Protein AF-0000000077814563 (afdb_homodimer)

Secondary structure (DSSP, 8-state):
-------B--------SS---EEEEE-SEEEE-TT--EEEEEEEE-TT--TTT-EEEEEEE-TTS--EEEEEEETTEEEEPTT--TTTEEEEEETTTTEEEEEE-S--GGG-EEEEEEETTTTEE---EEEEE--------EEEEEEEEEETTTEEEEEEEEEEESSSB-EEEEEETT-PBPTT-EEEEEE--SSS-S-EEEEEEEEEETT---EEEEEEE-SSTTSS----EEEE--S--------------/-------B--------SS---EEEEE-SEEEE-TT--EEEEEEEE-TT--TTT-EEEEEEE-TTS--EEEEEEETTEEEEPTT--TTTEEEEEETTTTEEEEEE-S--GGG-EEEEEEETTTTEE---EEEEE--------EEEEEEEEEETTTEEEEEEEEEEESSSB-EEEEEETT-PBPTT-EEEEEE--SSS-S-EEEEEEEEEETT---EEEEEEE-SSTTSS----EEEE--S--------------

Organism: NCBI:txid2587831

Foldseek 3Di:
DQDPQDADPQPDPPDDPDQDKAWAKPDQEDEEAAQAKDKIKIAIGTPPDDLQAWKKWKWWDDPPDDIDTQWIDGNFDIDGDPPHDCVAWDWGADRVRNMIMIMGGRDDQVRFTWMWMATPVVTDIHRIYGYHHDPPPQDDWDKDKDDWDDDPPQKIKTKIKIKRDPDNYKAKWKAKPVRDTDPPKDWFDWDDDPDSDNMIMTMIMDMDGLPDQIWMWMFMRDNVPSDPPGPTDTDGSDPDPPPPPDPPPPDDD/DQDPQDADPQPDPPDDPDQDKAWAKPDQEDEEAAQAKDKIKIAIGTPPDDLQAWKKWKWWDDPPDDIDTAWIDGNFDIDGDPPHDCVAWDWDADRVRNMIMIMGGRDDQVRFTWMWMATPVVTDIHRIYGYHHDPPPQDDWDKDKDDWDDDPPQKIKTKIKIKRDPDNYKAKWKAKPVRDTDPPKDWFDWDDDPDSDNMIMTMIMDMDGLPDQIWMWMFMRDNVPSDPPGPTDTDGSDPPPPPPPPPPPPDDD

Sequence (506 aa):
VYTPSHTIISPFFFLDGYTQITLIQTPLSVTRAVTKTARMGCIISGEGFNFNSAYIHWYRQSPGEAPKRILYIGSGSVSMDEGFNSKKFTASNDVSAFTANLRVDQLTLEDAATYYCATWDTTYFGSGTKLVVSKAKLDSSKVRILPPFTEKDGKVTHVCLIEDFYPNVIKVTWDDDKKNVEKNAVLGEIWPPDDNRQSYSMSSWLTVDKNSNKNYRCSYQHEKDTGSNERKCWLRSSTSVNQRNSTEVNGALVYTPSHTIISPFFFLDGYTQITLIQTPLSVTRAVTKTARMGCIISGEGFNFNSAYIHWYRQSPGEAPKRILYIGSGSVSMDEGFNSKKFTASNDVSAFTANLRVDQLTLEDAATYYCATWDTTYFGSGTKLVVSKAKLDSSKVRILPPFTEKDGKVTHVCLIEDFYPNVIKVTWDDDKKNVEKNAVLGEIWPPDDNRQSYSMSSWLTVDKNSNKNYRCSYQHEKDTGSNERKCWLRSSTSVNQRNSTEVNGAL

InterPro domains:
  IPR003597 Immunoglobulin C1-set [PF07654] (143-224)
  IPR003597 Immunoglobulin C1-set [SM00407] (155-228)
  IPR003599 Immunoglobulin domain subtype [SM00409] (27-134)
  IPR007110 Immunoglobulin-like domain [PS50835] (4-134)
  IPR007110 Immunoglobulin-like domain [PS50835] (156-222)
  IPR013106 Immunoglobulin V-set domain [PF07686] (25-133)
  IPR013106 Immunoglobulin V-set domain [SM00406] (37-119)
  IPR013783 Immunoglobulin-like fold [G3DSA:2.60.40.10] (21-138)
  IPR013783 Immunoglobulin-like fold [G3DSA:2.60.40.10] (139-250)
  IPR036179 Immunoglobulin-like domain superfamily [SSF48726] (24-146)
  IPR036179 Immunoglobulin-like domain superfamily [SSF48726] (151-224)
  IPR051117 T cell receptor gamma variable/constant region [PTHR19256] (12-231)

Nearest PDB structures (foldseek):
  1nak-assembly2_I  TM=7.765E-01  e=5.382E-16  Mus musculus
  7eyc-assembly1_H  TM=8.058E-01  e=1.757E-15  Mus musculus
  9gwz-assembly1_HHH  TM=7.650E-01  e=5.382E-16  Homo sapiens
  9e6k-assembly1_H  TM=5.228E-01  e=2.402E-16  Homo sapiens
  1xgq-assembly1_B  TM=5.367E-01  e=4.341E-16  Mus musculus

pLDDT: mean 76.21, std 21.56, range [20.44, 98.62]

Solvent-accessible surface area (backbone atoms only — not comparable to full-atom values): 28319 Å² total; per-residue (Å²): 135,84,74,79,71,50,43,45,74,70,70,78,74,79,73,64,87,67,66,58,72,43,42,49,36,39,48,61,32,47,78,35,36,70,58,34,69,48,73,37,36,32,37,53,47,40,66,90,64,53,73,68,73,39,52,41,32,36,28,42,30,38,89,92,47,68,71,39,64,42,33,38,36,38,74,89,42,76,48,73,30,89,95,50,53,70,86,38,44,46,73,49,74,39,73,93,71,35,27,41,35,42,35,41,39,60,31,45,73,84,62,38,26,36,36,29,44,30,36,73,89,79,50,41,65,31,65,31,26,37,35,42,55,37,77,70,75,59,64,66,66,44,72,43,72,46,76,64,44,74,45,96,81,54,32,29,31,40,34,42,35,38,33,44,26,39,67,44,45,61,45,77,48,40,24,36,78,83,63,46,72,50,83,65,49,46,78,51,46,51,34,67,50,95,54,98,52,84,29,24,29,36,34,32,37,39,64,42,57,49,83,43,87,56,38,34,28,43,32,45,48,38,48,86,41,67,54,88,54,50,55,69,43,76,43,65,53,66,86,77,74,82,74,78,81,72,78,78,74,81,72,84,130,134,85,73,79,71,47,44,46,74,68,70,78,75,78,73,62,87,67,68,57,74,42,42,49,36,40,48,61,32,47,78,37,37,70,59,35,70,48,73,39,37,31,38,52,47,40,64,90,65,54,75,69,74,38,52,41,32,36,29,42,30,37,89,93,47,67,71,38,64,42,34,36,37,38,74,90,42,76,47,73,31,89,95,51,56,70,86,38,43,45,75,49,75,38,73,92,70,34,27,42,36,42,36,41,39,59,32,44,73,84,63,38,26,36,35,30,43,31,35,72,88,81,51,41,65,30,64,31,26,38,35,42,56,37,76,71,75,61,63,68,65,44,73,43,74,47,77,64,45,73,45,95,80,54,30,29,32,41,34,41,34,38,31,43,26,42,69,45,45,62,45,78,48,40,24,38,79,84,64,44,71,52,84,65,48,46,77,51,47,54,35,69,52,94,55,96,52,84,29,25,29,35,34,32,37,38,62,42,56,50,83,43,89,54,36,32,28,44,31,46,48,39,48,84,42,66,54,87,54,50,55,70,42,75,42,64,52,65,86,78,75,82,72,76,81,72,81,77,78,84,71,84,128

Structure (mmCIF, N/CA/C/O backbone):
data_AF-0000000077814563-model_v1
#
loop_
_entity.id
_entity.type
_entity.pdbx_description
1 polymer 'Ig-like domain-containing protein'
#
loop_
_atom_site.group_PDB
_atom_site.id
_atom_site.type_symbol
_atom_site.label_atom_id
_atom_site.label_alt_id
_atom_site.label_comp_id
_atom_site.label_asym_id
_atom_site.label_entity_id
_atom_site.label_seq_id
_atom_site.pdbx_PDB_ins_code
_atom_site.Cartn_x
_atom_site.Cartn_y
_atom_site.Cartn_z
_atom_site.occupancy
_atom_site.B_iso_or_equiv
_atom_site.auth_seq_id
_atom_site.auth_comp_id
_atom_site.auth_asym_id
_atom_site.auth_atom_id
_atom_site.pdbx_PDB_model_num
ATOM 1 N N . VAL A 1 1 ? -5.66 -2.691 25.859 1 21.38 1 VAL A N 1
ATOM 2 C CA . VAL A 1 1 ? -6.254 -1.896 24.797 1 21.38 1 VAL A CA 1
ATOM 3 C C . VAL A 1 1 ? -5.363 -1.945 23.547 1 21.38 1 VAL A C 1
ATOM 5 O O . VAL A 1 1 ? -4.242 -1.427 23.562 1 21.38 1 VAL A O 1
ATOM 8 N N . TYR A 1 2 ? -5.359 -3.09 22.828 1 28.05 2 TYR A N 1
ATOM 9 C CA . TYR A 1 2 ? -4.547 -3.465 21.672 1 28.05 2 TYR A CA 1
ATOM 10 C C . TYR A 1 2 ? -4.84 -2.562 20.484 1 28.05 2 TYR A C 1
ATOM 12 O O . TYR A 1 2 ? -5.965 -2.543 19.969 1 28.05 2 TYR A O 1
ATOM 20 N N . THR A 1 3 ? -4.148 -1.416 20.406 1 32.59 3 THR A N 1
ATOM 21 C CA . THR A 1 3 ? -4.387 -0.505 19.297 1 32.59 3 THR A CA 1
ATOM 22 C C . THR A 1 3 ? -3.826 -1.079 17.984 1 32.59 3 THR A C 1
ATOM 24 O O . THR A 1 3 ? -2.627 -1.338 17.891 1 32.59 3 THR A O 1
ATOM 27 N N . PRO A 1 4 ? -4.648 -1.694 17.266 1 36 4 PRO A N 1
ATOM 28 C CA . PRO A 1 4 ? -4.184 -2.271 15.992 1 36 4 PRO A CA 1
ATOM 29 C C . PRO A 1 4 ? -3.592 -1.229 15.055 1 36 4 PRO A C 1
ATOM 31 O O . PRO A 1 4 ? -4.172 -0.155 14.867 1 36 4 PRO A O 1
ATOM 34 N N . SER A 1 5 ? -2.273 -1.257 14.969 1 38.62 5 SER A N 1
ATOM 35 C CA . SER A 1 5 ? -1.551 -0.325 14.109 1 38.62 5 SER A CA 1
ATOM 36 C C . SER A 1 5 ? -1.817 -0.614 12.633 1 38.62 5 SER A C 1
ATOM 38 O O . SER A 1 5 ? -1.731 -1.763 12.195 1 38.62 5 SER A O 1
ATOM 40 N N . HIS A 1 6 ? -2.527 0.189 11.969 1 40.56 6 HIS A N 1
ATOM 41 C CA . HIS A 1 6 ? -2.93 0.206 10.57 1 40.56 6 HIS A CA 1
ATOM 42 C C . HIS A 1 6 ? -1.759 0.57 9.664 1 40.56 6 HIS A C 1
ATOM 44 O O . HIS A 1 6 ? -0.979 1.471 9.984 1 40.56 6 HIS A O 1
ATOM 50 N N . THR A 1 7 ? -1.277 -0.316 8.844 1 43.38 7 THR A N 1
ATOM 51 C CA . THR A 1 7 ? -0.133 -0.132 7.953 1 43.38 7 THR A CA 1
ATOM 52 C C . THR A 1 7 ? -0.497 0.774 6.781 1 43.38 7 THR A C 1
ATOM 54 O O . THR A 1 7 ? -1.533 0.583 6.141 1 43.38 7 THR A O 1
ATOM 57 N N . ILE A 1 8 ? 0.132 1.938 6.68 1 41.06 8 ILE A N 1
ATOM 58 C CA . ILE A 1 8 ? -0.005 2.77 5.492 1 41.06 8 ILE A CA 1
ATOM 59 C C . ILE A 1 8 ? 1.085 2.412 4.484 1 41.06 8 ILE A C 1
ATOM 61 O O . ILE A 1 8 ? 2.275 2.445 4.809 1 41.06 8 ILE A O 1
ATOM 65 N N . ILE A 1 9 ? 0.854 1.614 3.537 1 37.75 9 ILE A N 1
ATOM 66 C CA . ILE A 1 9 ? 1.84 1.547 2.465 1 37.75 9 ILE A CA 1
ATOM 67 C C . ILE A 1 9 ? 1.638 2.717 1.504 1 37.75 9 ILE A C 1
ATOM 69 O O . ILE A 1 9 ? 0.569 2.857 0.905 1 37.75 9 ILE A O 1
ATOM 73 N N . SER A 1 10 ? 2.363 3.76 1.601 1 38.03 10 SER A N 1
ATOM 74 C CA . SER A 1 10 ? 2.281 4.887 0.679 1 38.03 10 SER A CA 1
ATOM 75 C C . SER A 1 10 ? 2.729 4.488 -0.723 1 38.03 10 SER A C 1
ATOM 77 O O . SER A 1 10 ? 3.844 3.996 -0.908 1 38.03 10 SER A O 1
ATOM 79 N N . PRO A 1 11 ? 1.84 4.422 -1.632 1 38 11 PRO A N 1
ATOM 80 C CA . PRO A 1 11 ? 2.357 4.191 -2.982 1 38 11 PRO A CA 1
ATOM 81 C C . PRO A 1 11 ? 3.291 5.305 -3.453 1 38 11 PRO A C 1
ATOM 83 O O . PRO A 1 11 ? 2.938 6.484 -3.375 1 38 11 PRO A O 1
ATOM 86 N N . PHE A 1 12 ? 4.559 5.016 -3.559 1 36.78 12 PHE A N 1
ATOM 87 C CA . PHE A 1 12 ? 5.461 5.965 -4.207 1 36.78 12 PHE A CA 1
ATOM 88 C C . PHE A 1 12 ? 5.133 6.098 -5.688 1 36.78 12 PHE A C 1
ATOM 90 O O . PHE A 1 12 ? 5.199 5.121 -6.434 1 36.78 12 PHE A O 1
ATOM 97 N N . PHE A 1 13 ? 4.422 7.117 -5.98 1 35.5 13 PHE A N 1
ATOM 98 C CA . PHE A 1 13 ? 4.207 7.469 -7.379 1 35.5 13 PHE A CA 1
ATOM 99 C C . PHE A 1 13 ? 5.52 7.863 -8.047 1 35.5 13 PHE A C 1
ATOM 101 O O . PHE A 1 13 ? 6.227 8.75 -7.562 1 35.5 13 PHE A O 1
ATOM 108 N N . PHE A 1 14 ? 6.121 6.914 -8.758 1 37.25 14 PHE A N 1
ATOM 109 C CA . PHE A 1 14 ? 7.156 7.367 -9.672 1 37.25 14 PHE A CA 1
ATOM 110 C C . PHE A 1 14 ? 6.605 8.406 -10.641 1 37.25 14 PHE A C 1
ATOM 112 O O . PHE A 1 14 ? 5.586 8.18 -11.297 1 37.25 14 PHE A O 1
ATOM 119 N N . LEU A 1 15 ? 7.004 9.648 -10.406 1 35.94 15 LEU A N 1
ATOM 120 C CA . LEU A 1 15 ? 6.719 10.82 -11.234 1 35.94 15 LEU A CA 1
ATOM 121 C C . LEU A 1 15 ? 7.227 10.617 -12.656 1 35.94 15 LEU A C 1
ATOM 123 O O . LEU A 1 15 ? 8.406 10.305 -12.859 1 35.94 15 LEU A O 1
ATOM 127 N N . ASP A 1 16 ? 6.547 10.305 -13.523 1 39.5 16 ASP A N 1
ATOM 128 C CA . ASP A 1 16 ? 6.945 10.617 -14.898 1 39.5 16 ASP A CA 1
ATOM 129 C C . ASP A 1 16 ? 7.57 12.008 -14.977 1 39.5 16 ASP A C 1
ATOM 131 O O . ASP A 1 16 ? 7.352 12.844 -14.102 1 39.5 16 ASP A O 1
ATOM 135 N N . GLY A 1 17 ? 8.562 12.227 -15.984 1 39.5 17 GLY A N 1
ATOM 136 C CA . GLY A 1 17 ? 9.273 13.414 -16.422 1 39.5 17 GLY A CA 1
ATOM 137 C C . GLY A 1 17 ? 8.43 14.68 -16.344 1 39.5 17 GLY A C 1
ATOM 138 O O . GLY A 1 17 ? 8.875 15.75 -16.75 1 39.5 17 GLY A O 1
ATOM 139 N N . TYR A 1 18 ? 7.168 14.672 -16.547 1 43.88 18 TYR A N 1
ATOM 140 C CA . TYR A 1 18 ? 6.652 16.031 -16.531 1 43.88 18 TYR A CA 1
ATOM 141 C C . TYR A 1 18 ? 6.762 16.641 -15.133 1 43.88 18 TYR A C 1
ATOM 143 O O . TYR A 1 18 ? 6.746 15.922 -14.133 1 43.88 18 TYR A O 1
ATOM 151 N N . THR A 1 19 ? 7.379 17.859 -14.906 1 55.72 19 THR A N 1
ATOM 152 C CA . THR A 1 19 ? 7.648 18.828 -13.859 1 55.72 19 THR A CA 1
ATOM 153 C C . THR A 1 19 ? 6.484 18.922 -12.875 1 55.72 19 THR A C 1
ATOM 155 O O . THR A 1 19 ? 5.711 19.875 -12.898 1 55.72 19 THR A O 1
ATOM 158 N N . GLN A 1 20 ? 5.859 17.812 -12.414 1 70.12 20 GLN A N 1
ATOM 159 C CA . GLN A 1 20 ? 4.691 17.844 -11.539 1 70.12 20 GLN A CA 1
ATOM 160 C C . GLN A 1 20 ? 5.086 18.172 -10.102 1 70.12 20 GLN A C 1
ATOM 162 O O . GLN A 1 20 ? 6.219 17.922 -9.688 1 70.12 20 GLN A O 1
ATOM 167 N N . ILE A 1 21 ? 4.426 19.078 -9.492 1 80.56 21 ILE A N 1
ATOM 168 C CA . ILE A 1 21 ? 4.59 19.484 -8.102 1 80.56 21 ILE A CA 1
ATOM 169 C C . ILE A 1 21 ? 4.504 18.266 -7.188 1 80.56 21 ILE A C 1
ATOM 171 O O . ILE A 1 21 ? 3.633 17.422 -7.367 1 80.56 21 ILE A O 1
ATOM 175 N N . THR A 1 22 ? 5.535 18.047 -6.445 1 86.56 22 THR A N 1
ATOM 176 C CA . THR A 1 22 ? 5.582 16.922 -5.52 1 86.56 22 THR A CA 1
ATOM 177 C C . THR A 1 22 ? 5.559 17.406 -4.074 1 86.56 22 THR A C 1
ATOM 179 O O . THR A 1 22 ? 6.199 18.406 -3.74 1 86.56 22 THR A O 1
ATOM 182 N N . LEU A 1 23 ? 4.746 16.828 -3.299 1 92.19 23 LEU A N 1
ATOM 183 C CA . LEU A 1 23 ? 4.676 17.078 -1.862 1 92.19 23 LEU A CA 1
ATOM 184 C C . LEU A 1 23 ? 5.121 15.844 -1.079 1 92.19 23 LEU A C 1
ATOM 186 O O . LEU A 1 23 ? 4.395 14.852 -1.007 1 92.19 23 LEU A O 1
ATOM 190 N N . ILE A 1 24 ? 6.312 15.938 -0.475 1 92.19 24 ILE A N 1
ATOM 191 C CA . ILE A 1 24 ? 6.875 14.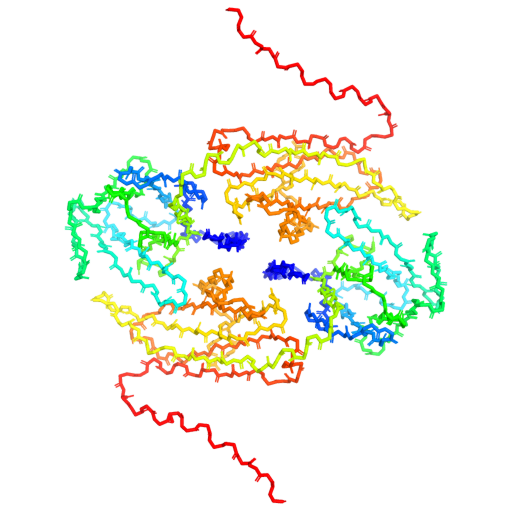812 0.263 1 92.19 24 ILE A CA 1
ATOM 192 C C . ILE A 1 24 ? 6.875 15.117 1.758 1 92.19 24 ILE A C 1
ATOM 194 O O . ILE A 1 24 ? 7.531 16.062 2.201 1 92.19 24 ILE A O 1
ATOM 198 N N . GLN A 1 25 ? 6.164 14.305 2.432 1 95.38 25 GLN A N 1
ATOM 199 C CA . GLN A 1 25 ? 6.09 14.547 3.869 1 95.38 25 GLN A CA 1
ATOM 200 C C . GLN A 1 25 ? 7.102 13.688 4.625 1 95.38 25 GLN A C 1
ATOM 202 O O . GLN A 1 25 ? 7.336 12.531 4.266 1 95.38 25 GLN A O 1
ATOM 207 N N . THR A 1 26 ? 7.66 14.289 5.613 1 93.12 26 THR A N 1
ATOM 208 C CA . THR A 1 26 ? 8.586 13.633 6.527 1 93.12 26 THR A CA 1
ATOM 209 C C . THR A 1 26 ? 8.25 13.984 7.977 1 93.12 26 THR A C 1
ATOM 211 O O . THR A 1 26 ? 7.852 15.109 8.266 1 93.12 26 THR A O 1
ATOM 214 N N . PRO A 1 27 ? 8.406 13.086 8.992 1 93.25 27 PRO A N 1
ATOM 215 C CA . PRO A 1 27 ? 8.68 11.664 8.773 1 93.25 27 PRO A CA 1
ATOM 216 C C . PRO A 1 27 ? 7.465 10.898 8.258 1 93.25 27 PRO A C 1
ATOM 218 O O . PRO A 1 27 ? 6.383 11.477 8.109 1 93.25 27 PRO A O 1
ATOM 221 N N . LEU A 1 28 ? 7.723 9.68 7.859 1 91.81 28 LEU A N 1
ATOM 222 C CA . LEU A 1 28 ? 6.602 8.844 7.438 1 91.81 28 LEU A CA 1
ATOM 223 C C . LEU A 1 28 ? 5.613 8.641 8.586 1 91.81 28 LEU A C 1
ATOM 225 O O . LEU A 1 28 ? 4.402 8.555 8.352 1 91.81 28 LEU A O 1
ATOM 229 N N . SER A 1 29 ? 6.156 8.555 9.719 1 92.38 29 SER A N 1
ATOM 230 C CA . SER A 1 29 ? 5.344 8.398 10.922 1 92.38 29 SER A CA 1
ATOM 231 C C . SER A 1 29 ? 6.039 9 12.141 1 92.38 29 SER A C 1
ATOM 233 O O . SER A 1 29 ? 7.262 9.18 12.141 1 92.38 29 SER A O 1
ATOM 235 N N . VAL A 1 30 ? 5.289 9.383 13.086 1 92.69 30 VAL A N 1
ATOM 236 C CA . VAL A 1 30 ? 5.773 9.906 14.359 1 92.69 30 VAL A CA 1
ATOM 237 C C . VAL A 1 30 ? 5.023 9.242 15.516 1 92.69 30 VAL A C 1
ATOM 239 O O . VAL A 1 30 ? 3.789 9.211 15.523 1 92.69 30 VAL A O 1
ATOM 242 N N . THR A 1 31 ? 5.762 8.641 16.438 1 91.5 31 THR A N 1
ATOM 243 C CA . THR A 1 31 ? 5.176 8.078 17.656 1 91.5 31 THR A CA 1
ATOM 244 C C . THR A 1 31 ? 5.578 8.891 18.875 1 91.5 31 THR A C 1
ATOM 246 O O . THR A 1 31 ? 6.766 9.055 19.156 1 91.5 31 THR A O 1
ATOM 249 N N . ARG A 1 32 ? 4.559 9.453 19.516 1 93.06 32 ARG A N 1
ATOM 250 C CA . ARG A 1 32 ? 4.785 10.25 20.719 1 93.06 32 ARG A CA 1
ATOM 251 C C . ARG A 1 32 ? 3.768 9.906 21.797 1 93.06 32 ARG A C 1
ATOM 253 O O . ARG A 1 32 ? 2.658 9.461 21.5 1 93.06 32 ARG A O 1
ATOM 260 N N . ALA A 1 33 ? 4.184 10.117 22.984 1 94.56 33 ALA A N 1
ATOM 261 C CA . ALA A 1 33 ? 3.277 9.898 24.109 1 94.56 33 ALA A CA 1
ATOM 262 C C . ALA A 1 33 ? 2.307 11.07 24.266 1 94.56 33 ALA A C 1
ATOM 264 O O . ALA A 1 33 ? 2.516 12.141 23.688 1 94.56 33 ALA A O 1
ATOM 265 N N . VAL A 1 34 ? 1.311 10.805 25.047 1 96.12 34 VAL A N 1
ATOM 266 C CA . VAL A 1 34 ? 0.341 11.844 25.375 1 96.12 34 VAL A CA 1
ATOM 267 C C . VAL A 1 34 ? 1.059 13.039 26 1 96.12 34 VAL A C 1
ATOM 269 O O . VAL A 1 34 ? 2.049 12.875 26.703 1 96.12 34 VAL A O 1
ATOM 272 N N . THR A 1 35 ? 0.554 14.203 25.766 1 96.5 35 THR A N 1
ATOM 273 C CA . THR A 1 35 ? 0.984 15.484 26.312 1 96.5 35 THR A CA 1
ATOM 274 C C . THR A 1 35 ? 2.26 15.961 25.625 1 96.5 35 THR A C 1
ATOM 276 O O . THR A 1 35 ? 2.664 17.109 25.781 1 96.5 35 THR A O 1
ATOM 279 N N . LYS A 1 36 ? 2.84 15.023 24.859 1 96.44 36 LYS A N 1
ATOM 280 C CA . LYS A 1 36 ? 4.047 15.43 24.156 1 96.44 36 LYS A CA 1
ATOM 281 C C . LYS A 1 36 ? 3.705 16.125 22.844 1 96.44 36 LYS A C 1
ATOM 283 O O . LYS A 1 36 ? 2.553 16.5 22.609 1 96.44 36 LYS A O 1
ATOM 288 N N . THR A 1 37 ? 4.797 16.453 22.109 1 97.56 37 THR A N 1
ATOM 289 C CA . THR A 1 37 ? 4.633 17.219 20.875 1 97.56 37 THR A CA 1
ATOM 290 C C . THR A 1 37 ? 5.09 16.406 19.672 1 97.56 37 THR A C 1
ATOM 292 O O . THR A 1 37 ? 6.102 15.703 19.734 1 97.56 37 THR A O 1
ATOM 295 N N . ALA A 1 38 ? 4.324 16.531 18.625 1 97.5 38 ALA A N 1
ATOM 296 C CA . ALA A 1 38 ? 4.719 15.93 17.359 1 97.5 38 ALA A CA 1
ATOM 297 C C . ALA A 1 38 ? 4.988 16.984 16.297 1 97.5 38 ALA A C 1
ATOM 299 O O . ALA A 1 38 ? 4.293 18 16.234 1 97.5 38 ALA A O 1
ATOM 300 N N . ARG A 1 39 ? 6.012 16.734 15.492 1 97.69 39 ARG A N 1
ATOM 301 C CA . ARG A 1 39 ? 6.375 17.625 14.398 1 97.69 39 ARG A CA 1
ATOM 302 C C . ARG A 1 39 ? 6.438 16.875 13.07 1 97.69 39 ARG A C 1
ATOM 304 O O . ARG A 1 39 ? 6.91 15.742 13.016 1 97.69 39 ARG A O 1
ATOM 311 N N . MET A 1 40 ? 6.012 17.531 12.039 1 97.56 40 MET A N 1
ATOM 312 C CA . MET A 1 40 ? 6.086 16.969 10.695 1 97.56 40 MET A CA 1
ATOM 313 C C . MET A 1 40 ? 6.27 18.062 9.648 1 97.56 40 MET A C 1
ATOM 315 O O . MET A 1 40 ? 5.895 19.219 9.883 1 97.56 40 MET A O 1
ATOM 319 N N . GLY A 1 41 ? 6.871 17.656 8.594 1 96.94 41 GLY A N 1
ATOM 320 C CA . GLY A 1 41 ? 7.16 18.594 7.52 1 96.94 41 GLY A CA 1
ATOM 321 C C . GLY A 1 41 ? 6.691 18.109 6.16 1 96.94 41 GLY A C 1
ATOM 322 O O . GLY A 1 41 ? 6.477 16.906 5.965 1 96.94 41 GLY A O 1
ATOM 323 N N . CYS A 1 42 ? 6.547 19 5.332 1 96.69 42 CYS A N 1
ATOM 324 C CA . CYS A 1 42 ? 6.152 18.766 3.947 1 96.69 42 CYS A CA 1
ATOM 325 C C . CYS A 1 42 ? 7.035 19.547 2.982 1 96.69 42 CYS A C 1
ATOM 327 O O . CYS A 1 42 ? 6.961 20.766 2.922 1 96.69 42 CYS A O 1
ATOM 329 N N . ILE A 1 43 ? 7.859 18.844 2.307 1 95 43 ILE A N 1
ATOM 330 C CA . ILE A 1 43 ? 8.711 19.453 1.294 1 95 43 ILE A CA 1
ATOM 331 C C . ILE A 1 43 ? 7.941 19.578 -0.022 1 95 43 ILE A C 1
ATOM 333 O O . ILE A 1 43 ? 7.426 18.578 -0.536 1 95 43 ILE A O 1
ATOM 337 N N . ILE A 1 44 ? 7.855 20.734 -0.469 1 91.44 44 ILE A N 1
ATOM 338 C CA . ILE A 1 44 ? 7.105 20.984 -1.696 1 91.44 44 ILE A CA 1
ATOM 339 C C . ILE A 1 44 ? 8.055 21.469 -2.795 1 91.44 44 ILE A C 1
ATOM 341 O O . ILE A 1 44 ? 8.781 22.438 -2.613 1 91.44 44 ILE A O 1
ATOM 345 N N . SER A 1 45 ? 8.008 20.703 -3.863 1 85.19 45 SER A N 1
ATOM 346 C CA . SER A 1 45 ? 8.891 21.047 -4.973 1 85.19 45 SER A CA 1
ATOM 347 C C . SER A 1 45 ? 8.188 20.859 -6.312 1 85.19 45 SER A C 1
ATOM 349 O O . SER A 1 45 ? 7.203 20.125 -6.41 1 85.19 45 SER A O 1
ATOM 351 N N . GLY A 1 46 ? 8.703 21.531 -7.293 1 82.12 46 GLY A N 1
ATOM 352 C CA . GLY A 1 46 ? 8.18 21.406 -8.648 1 82.12 46 GLY A CA 1
ATOM 353 C C . GLY A 1 46 ? 8.375 22.656 -9.484 1 82.12 46 GLY A C 1
ATOM 354 O O . GLY A 1 46 ? 8.531 23.75 -8.938 1 82.12 46 GLY A O 1
ATOM 355 N N . GLU A 1 47 ? 8.375 22.375 -10.711 1 79.06 47 GLU A N 1
ATOM 356 C CA . GLU A 1 47 ? 8.547 23.5 -11.617 1 79.06 47 GLU A CA 1
ATOM 357 C C . GLU A 1 47 ? 7.367 24.469 -11.547 1 79.06 47 GLU A C 1
ATOM 359 O O . GLU A 1 47 ? 6.211 24.031 -11.508 1 79.06 47 GLU A O 1
ATOM 364 N N . GLY A 1 48 ? 7.66 25.688 -11.438 1 76.38 48 GLY A N 1
ATOM 365 C CA . GLY A 1 48 ? 6.637 26.719 -11.508 1 76.38 48 GLY A CA 1
ATOM 366 C C . GLY A 1 48 ? 5.93 26.938 -10.188 1 76.38 48 GLY A C 1
ATOM 367 O O . GLY A 1 48 ? 5.133 27.875 -10.055 1 76.38 48 GLY A O 1
ATOM 368 N N . PHE A 1 49 ? 6.281 26.156 -9.211 1 83.12 49 PHE A N 1
ATOM 369 C CA . PHE A 1 49 ? 5.625 26.344 -7.926 1 83.12 49 PHE A CA 1
ATOM 370 C C . PHE A 1 49 ? 6.262 27.516 -7.168 1 83.12 49 PHE A C 1
ATOM 372 O O . PHE A 1 49 ? 7.484 27.578 -7.039 1 83.12 49 PHE A O 1
ATOM 379 N N . ASN A 1 50 ? 5.418 28.422 -6.75 1 86.25 50 ASN A N 1
ATOM 380 C CA . ASN A 1 50 ? 5.883 29.516 -5.918 1 86.25 50 ASN A CA 1
ATOM 381 C C . ASN A 1 50 ? 5.527 29.312 -4.449 1 86.25 50 ASN A C 1
ATOM 383 O O . ASN A 1 50 ? 4.426 29.656 -4.016 1 86.25 50 ASN A O 1
ATOM 387 N N . PHE A 1 51 ? 6.465 28.969 -3.686 1 87.94 51 PHE A N 1
ATOM 388 C CA . PHE A 1 51 ? 6.273 28.578 -2.289 1 87.94 51 PHE A CA 1
ATOM 389 C C . PHE A 1 51 ? 5.883 29.797 -1.451 1 87.94 51 PHE A C 1
ATOM 391 O O . PHE A 1 51 ? 5.117 29.672 -0.494 1 87.94 51 PHE A O 1
ATOM 398 N N . ASN A 1 52 ? 6.379 30.891 -1.889 1 85.19 52 ASN A N 1
ATOM 399 C CA . ASN A 1 52 ? 6.168 32.094 -1.098 1 85.19 52 ASN A CA 1
ATOM 400 C C . ASN A 1 52 ? 4.719 32.594 -1.177 1 85.19 52 ASN A C 1
ATOM 402 O O . ASN A 1 52 ? 4.188 33.125 -0.206 1 85.19 52 ASN A O 1
ATOM 406 N N . SER A 1 53 ? 4.133 32.312 -2.221 1 85.62 53 SER A N 1
ATOM 407 C CA . SER A 1 53 ? 2.785 32.844 -2.418 1 85.62 53 SER A CA 1
ATOM 408 C C . SER A 1 53 ? 1.743 31.734 -2.291 1 85.62 53 SER A C 1
ATOM 410 O O . SER A 1 53 ? 0.541 32 -2.285 1 85.62 53 SER A O 1
ATOM 412 N N . ALA A 1 54 ? 2.189 30.547 -2.137 1 86.44 54 ALA A N 1
ATOM 413 C CA . ALA A 1 54 ? 1.246 29.438 -2.145 1 86.44 54 ALA A CA 1
ATOM 414 C C . ALA A 1 54 ? 0.564 29.281 -0.788 1 86.44 54 ALA A C 1
ATOM 416 O O . ALA A 1 54 ? 1.148 29.609 0.247 1 86.44 54 ALA A O 1
ATOM 417 N N . TYR A 1 55 ? -0.653 28.891 -0.85 1 90 55 TYR A N 1
ATOM 418 C CA . TYR A 1 55 ? -1.353 28.469 0.36 1 90 55 TYR A CA 1
ATOM 419 C C . TYR A 1 55 ? -1.17 26.984 0.607 1 90 55 TYR A C 1
ATOM 421 O O . TYR A 1 55 ? -1.429 26.156 -0.279 1 90 55 TYR A O 1
ATOM 429 N N . ILE A 1 56 ? -0.646 26.703 1.794 1 92.94 56 ILE A N 1
ATOM 430 C CA . ILE A 1 56 ? -0.481 25.312 2.176 1 92.94 56 ILE A CA 1
ATOM 431 C C . ILE A 1 56 ? -1.526 24.938 3.223 1 92.94 56 ILE A C 1
ATOM 433 O O . ILE A 1 56 ? -1.717 25.656 4.207 1 92.94 56 ILE A O 1
ATOM 437 N N . HIS A 1 57 ? -2.143 23.812 3.004 1 93.25 57 HIS A N 1
ATOM 438 C CA . HIS A 1 57 ? -3.197 23.328 3.885 1 93.25 57 HIS A CA 1
ATOM 439 C C . HIS A 1 57 ? -2.758 22.078 4.629 1 93.25 57 HIS A C 1
ATOM 441 O O . HIS A 1 57 ? -2.041 21.234 4.074 1 93.25 57 HIS A O 1
ATOM 447 N N . TRP A 1 58 ? -3.182 22 5.855 1 95.88 58 TRP A N 1
ATOM 448 C CA . TRP A 1 58 ? -2.947 20.797 6.641 1 95.88 58 TRP A CA 1
ATOM 449 C C . TRP A 1 58 ? -4.266 20.125 7.031 1 95.88 58 TRP A C 1
ATOM 451 O O . TRP A 1 58 ? -5.184 20.797 7.516 1 95.88 58 TRP A O 1
ATOM 461 N N . TYR A 1 59 ? -4.266 18.812 6.777 1 94.19 59 TYR A N 1
ATOM 462 C CA . TYR A 1 59 ? -5.469 18.031 7.035 1 94.19 59 TYR A CA 1
ATOM 463 C C . TYR A 1 59 ? -5.18 16.906 8.016 1 94.19 59 TYR A C 1
ATOM 465 O O . TYR A 1 59 ? -4.066 16.375 8.055 1 94.19 59 TYR A O 1
ATOM 473 N N . ARG A 1 60 ? -6.207 16.578 8.766 1 95.88 60 ARG A N 1
ATOM 474 C CA . ARG A 1 60 ? -6.195 15.383 9.602 1 95.88 60 ARG A CA 1
ATOM 475 C C . ARG A 1 60 ? -7.207 14.352 9.109 1 95.88 60 ARG A C 1
ATOM 477 O O . ARG A 1 60 ? -8.359 14.688 8.844 1 95.88 60 ARG A O 1
ATOM 484 N N . GLN A 1 61 ? -6.727 13.172 8.953 1 92.25 61 GLN A N 1
ATOM 485 C CA . GLN A 1 61 ? -7.613 12.086 8.547 1 92.25 61 GLN A CA 1
ATOM 486 C C . GLN A 1 61 ? -7.621 10.969 9.586 1 92.25 61 GLN A C 1
ATOM 488 O O . GLN A 1 61 ? -6.68 10.172 9.656 1 92.25 61 GLN A O 1
ATOM 493 N N . SER A 1 62 ? -8.695 10.914 10.297 1 90.38 62 SER A N 1
ATOM 494 C CA . SER A 1 62 ? -8.883 9.844 11.266 1 90.38 62 SER A CA 1
ATOM 495 C C . SER A 1 62 ? -9.484 8.602 10.617 1 90.38 62 SER A C 1
ATOM 497 O O . SER A 1 62 ? -10.227 8.711 9.633 1 90.38 62 SER A O 1
ATOM 499 N N . PRO A 1 63 ? -9.148 7.512 11.211 1 82.12 63 PRO A N 1
ATOM 500 C CA . PRO A 1 63 ? -9.695 6.285 10.633 1 82.12 63 PRO A CA 1
ATOM 501 C C . PRO A 1 63 ? -11.219 6.328 10.5 1 82.12 63 PRO A C 1
ATOM 503 O O . PRO A 1 63 ? -11.914 6.676 11.453 1 82.12 63 PRO A O 1
ATOM 506 N N . GLY A 1 64 ? -11.633 6.027 9.25 1 73 64 GLY A N 1
ATOM 507 C CA . GLY A 1 64 ? -13.062 5.918 9.023 1 73 64 GLY A CA 1
ATOM 508 C C . GLY A 1 64 ? -13.734 7.254 8.773 1 73 64 GLY A C 1
ATOM 509 O O . GLY A 1 64 ? -14.961 7.332 8.68 1 73 64 GLY A O 1
ATOM 510 N N . GLU A 1 65 ? -12.93 8.297 8.734 1 79.12 65 GLU A N 1
ATOM 511 C CA . GLU A 1 65 ? -13.484 9.633 8.555 1 79.12 65 GLU A CA 1
ATOM 512 C C . GLU A 1 65 ? -12.898 10.32 7.324 1 79.12 65 GLU A C 1
ATOM 514 O O . GLU A 1 65 ? -11.859 9.898 6.812 1 79.12 65 GLU A O 1
ATOM 519 N N . ALA A 1 66 ? -13.609 11.305 6.883 1 79.94 66 ALA A N 1
ATOM 520 C CA . ALA A 1 66 ? -13.07 12.172 5.84 1 79.94 66 ALA A CA 1
ATOM 521 C C . ALA A 1 66 ? -11.961 13.07 6.391 1 79.94 66 ALA A C 1
ATOM 523 O O . ALA A 1 66 ? -11.945 13.383 7.582 1 79.94 66 ALA A O 1
ATOM 524 N N . PRO A 1 67 ? -11.078 13.398 5.465 1 89.38 67 PRO A N 1
ATOM 525 C CA . PRO A 1 67 ? -10.086 14.359 5.941 1 89.38 67 PRO A CA 1
ATOM 526 C C . PRO A 1 67 ? -10.703 15.695 6.355 1 89.38 67 PRO A C 1
ATOM 528 O O . PRO A 1 67 ? -11.641 16.172 5.711 1 89.38 67 PRO A O 1
ATOM 531 N N . LYS A 1 68 ? -10.234 16.203 7.438 1 90.5 68 LYS A N 1
ATOM 532 C CA . LYS A 1 68 ? -10.664 17.5 7.938 1 90.5 68 LYS A CA 1
ATOM 533 C C . LYS A 1 68 ? -9.508 18.5 7.934 1 90.5 68 LYS A C 1
ATOM 535 O O . LYS A 1 68 ? -8.414 18.188 8.422 1 90.5 68 LYS A O 1
ATOM 540 N N . ARG A 1 69 ? -9.773 19.641 7.391 1 92.94 69 ARG A N 1
ATOM 541 C CA . ARG A 1 69 ? -8.719 20.641 7.391 1 92.94 69 ARG A CA 1
ATOM 542 C C . ARG A 1 69 ? -8.516 21.234 8.789 1 92.94 69 ARG A C 1
ATOM 544 O O . ARG A 1 69 ? -9.484 21.562 9.477 1 92.94 69 ARG A O 1
ATOM 551 N N . ILE A 1 70 ? -7.34 21.281 9.094 1 96.25 70 ILE A N 1
ATOM 552 C CA . ILE A 1 70 ? -6.965 21.875 10.375 1 96.25 70 ILE A CA 1
ATOM 553 C C . ILE A 1 70 ? -6.75 23.375 10.219 1 96.25 70 ILE A C 1
ATOM 555 O O . ILE A 1 70 ? -7.336 24.172 10.953 1 96.25 70 ILE A O 1
ATOM 559 N N . LEU A 1 71 ? -5.973 23.656 9.32 1 95.56 71 LEU A N 1
ATOM 560 C CA . LEU A 1 71 ? -5.551 25.047 9.102 1 95.56 71 LEU A CA 1
ATOM 561 C C . LEU A 1 71 ? -4.98 25.219 7.699 1 95.56 71 LEU A C 1
ATOM 563 O O . LEU A 1 71 ? -4.766 24.234 6.984 1 95.56 71 LEU A O 1
ATOM 567 N N . TYR A 1 72 ? -4.809 26.406 7.289 1 93.75 72 TYR A N 1
ATOM 568 C CA . TYR A 1 72 ? -3.998 26.734 6.121 1 93.75 72 TYR A CA 1
ATOM 569 C C . TYR A 1 72 ? -3.092 27.938 6.406 1 93.75 72 TYR A C 1
ATOM 571 O O . TYR A 1 72 ? -3.396 28.766 7.266 1 93.75 72 TYR A O 1
ATOM 579 N N . ILE A 1 73 ? -1.986 27.875 5.75 1 93.88 73 ILE A N 1
ATOM 580 C CA . ILE A 1 73 ? -0.983 28.922 5.93 1 93.88 73 ILE A CA 1
ATOM 581 C C . ILE A 1 73 ? -0.613 29.516 4.574 1 93.88 73 ILE A C 1
ATOM 583 O O . ILE A 1 73 ? -0.367 28.797 3.611 1 93.88 73 ILE A O 1
ATOM 587 N N . GLY A 1 74 ? -0.726 30.781 4.484 1 88.06 74 GLY A N 1
ATOM 588 C CA . GLY A 1 74 ? -0.329 31.547 3.318 1 88.06 74 GLY A CA 1
ATOM 589 C C . GLY A 1 74 ? 0.303 32.875 3.676 1 88.06 74 GLY A C 1
ATOM 590 O O . GLY A 1 74 ? -0.174 33.594 4.57 1 88.06 74 GLY A O 1
ATOM 591 N N . SER A 1 75 ? 1.34 33.219 2.881 1 80.06 75 SER A N 1
ATOM 592 C CA . SER A 1 75 ? 2.039 34.5 3.055 1 80.06 75 SER A CA 1
ATOM 593 C C . SER A 1 75 ? 2.355 34.75 4.523 1 80.06 75 SER A C 1
ATOM 595 O O . SER A 1 75 ? 2.111 35.844 5.031 1 80.06 75 SER A O 1
ATOM 597 N N . GLY A 1 76 ? 2.627 33.688 5.312 1 78.56 76 GLY A N 1
ATOM 598 C CA . GLY A 1 76 ? 3.084 33.781 6.691 1 78.56 76 GLY A CA 1
ATOM 599 C C . GLY A 1 76 ? 1.947 33.812 7.695 1 78.56 76 GLY A C 1
ATOM 600 O O . GLY A 1 76 ? 2.182 33.844 8.906 1 78.56 76 GLY A O 1
ATOM 601 N N . SER A 1 77 ? 0.736 33.906 7.293 1 91.31 77 SER A N 1
ATOM 602 C CA . SER A 1 77 ? -0.405 33.938 8.203 1 91.31 77 SER A CA 1
ATOM 603 C C . SER A 1 77 ? -1.108 32.594 8.25 1 91.31 77 SER A C 1
ATOM 605 O O . SER A 1 77 ? -1.258 31.922 7.223 1 91.31 77 SER A O 1
ATOM 607 N N . VAL A 1 78 ? -1.482 32.281 9.453 1 94.69 78 VAL A N 1
ATOM 608 C CA . VAL A 1 78 ? -2.146 31 9.672 1 94.69 78 VAL A CA 1
ATOM 609 C C . VAL A 1 78 ? -3.629 31.234 9.953 1 94.69 78 VAL A C 1
ATOM 611 O O . VAL A 1 78 ? -3.988 32.094 10.766 1 94.69 78 VAL A O 1
ATOM 614 N N . SER A 1 79 ? -4.465 30.531 9.242 1 93.88 79 SER A N 1
ATOM 615 C CA . SER A 1 79 ? -5.898 30.516 9.523 1 93.88 79 SER A CA 1
ATOM 616 C C . SER A 1 79 ? -6.344 29.156 10.055 1 93.88 79 SER A C 1
ATOM 618 O O . SER A 1 79 ? -6.141 28.125 9.391 1 93.88 79 SER A O 1
ATOM 620 N N . MET A 1 80 ? -6.977 29.172 11.172 1 95.38 80 MET A N 1
ATOM 621 C CA . MET A 1 80 ? -7.43 27.953 11.836 1 95.38 80 MET A CA 1
ATOM 622 C C . MET A 1 80 ? -8.875 27.641 11.461 1 95.38 80 MET A C 1
ATOM 624 O O . MET A 1 80 ? -9.719 28.531 11.414 1 95.38 80 MET A O 1
ATOM 628 N N . ASP A 1 81 ? -9.086 26.391 11.227 1 92.88 81 ASP A N 1
ATOM 629 C CA . ASP A 1 81 ? -10.461 26.016 10.914 1 92.88 81 ASP A CA 1
ATOM 630 C C . ASP A 1 81 ? -11.242 25.688 12.188 1 92.88 81 ASP A C 1
ATOM 632 O O . ASP A 1 81 ? -10.656 25.516 13.258 1 92.88 81 ASP A O 1
ATOM 636 N N . GLU A 1 82 ? -12.594 25.562 11.945 1 90.44 82 GLU A N 1
ATOM 637 C CA . GLU A 1 82 ? -13.461 25.297 13.086 1 90.44 82 GLU A CA 1
ATOM 638 C C . GLU A 1 82 ? -13.141 23.953 13.742 1 90.44 82 GLU A C 1
ATOM 640 O O . GLU A 1 82 ? -12.914 22.969 13.047 1 90.44 82 GLU A O 1
ATOM 645 N N . GLY A 1 83 ? -13.117 23.938 15.047 1 92.88 83 GLY A N 1
ATOM 646 C CA . GLY A 1 83 ? -12.883 22.703 15.789 1 92.88 83 GLY A CA 1
ATOM 647 C C . GLY A 1 83 ? -11.43 22.5 16.172 1 92.88 83 GLY A C 1
ATOM 648 O O . GLY A 1 83 ? -11.102 21.578 16.922 1 92.88 83 GLY A O 1
ATOM 649 N N . PHE A 1 84 ? -10.664 23.391 15.648 1 96.19 84 PHE A N 1
ATOM 650 C CA . PHE A 1 84 ? -9.242 23.312 15.961 1 96.19 84 PHE A CA 1
ATOM 651 C C . PHE A 1 84 ? -8.758 24.609 16.609 1 96.19 84 PHE A C 1
ATOM 653 O O . PHE A 1 84 ? -9.438 25.641 16.531 1 96.19 84 PHE A O 1
ATOM 660 N N . ASN A 1 85 ? -7.625 24.5 17.344 1 94.38 85 ASN A N 1
ATOM 661 C CA . ASN A 1 85 ? -7.152 25.719 18 1 94.38 85 ASN A CA 1
ATOM 662 C C . ASN A 1 85 ? -5.641 25.875 17.875 1 94.38 85 ASN A C 1
ATOM 664 O O . ASN A 1 85 ? -4.922 24.875 17.719 1 94.38 85 ASN A O 1
ATOM 668 N N . SER A 1 86 ? -5.262 27.109 18.031 1 94.81 86 SER A N 1
ATOM 669 C CA . SER A 1 86 ? -3.877 27.484 17.766 1 94.81 86 SER A CA 1
ATOM 670 C C . SER A 1 86 ? -2.969 27.125 18.938 1 94.81 86 SER A C 1
ATOM 672 O O . SER A 1 86 ? -1.743 27.172 18.812 1 94.81 86 SER A O 1
ATOM 674 N N . LYS A 1 87 ? -3.504 26.812 20.047 1 96 87 LYS A N 1
ATOM 675 C CA . LYS A 1 87 ? -2.672 26.359 21.156 1 96 87 LYS A CA 1
ATOM 676 C C . LYS A 1 87 ? -2.121 24.953 20.906 1 96 87 LYS A C 1
ATOM 678 O O . LYS A 1 87 ? -0.999 24.641 21.297 1 96 87 LYS A O 1
ATOM 683 N N . LYS A 1 88 ? -2.9 24.188 20.203 1 98 88 LYS A N 1
ATOM 684 C CA . LYS A 1 88 ? -2.514 22.812 19.953 1 98 88 LYS A CA 1
ATOM 685 C C . LYS A 1 88 ? -1.8 22.672 18.609 1 98 88 LYS A C 1
ATOM 687 O O . LYS A 1 88 ? -0.809 21.953 18.5 1 98 88 LYS A O 1
ATOM 692 N N . PHE A 1 89 ? -2.361 23.391 17.641 1 98.5 89 PHE A N 1
ATOM 693 C CA . PHE A 1 89 ? -1.827 23.266 16.297 1 98.5 89 PHE A CA 1
ATOM 694 C C . PHE A 1 89 ? -1.128 24.547 15.867 1 98.5 89 PHE A C 1
ATOM 696 O O . PHE A 1 89 ? -1.728 25.625 15.891 1 98.5 89 PHE A O 1
ATOM 703 N N . THR A 1 90 ? 0.121 24.375 15.445 1 97.69 90 THR A N 1
ATOM 704 C CA . THR A 1 90 ? 0.876 25.5 14.906 1 97.69 90 THR A CA 1
ATOM 705 C C . THR A 1 90 ? 1.545 25.125 13.586 1 97.69 90 THR A C 1
ATOM 707 O O . THR A 1 90 ? 2.018 24 13.422 1 97.69 90 THR A O 1
ATOM 710 N N . ALA A 1 91 ? 1.531 26.047 12.672 1 97.44 91 ALA A N 1
ATOM 711 C CA . ALA A 1 91 ? 2.154 25.812 11.375 1 97.44 91 ALA A CA 1
ATOM 712 C C . ALA A 1 91 ? 3.129 26.938 11.016 1 97.44 91 ALA A C 1
ATOM 714 O O . ALA A 1 91 ? 2.953 28.078 11.445 1 97.44 91 ALA A O 1
ATOM 715 N N . SER A 1 92 ? 4.145 26.562 10.32 1 95.56 92 SER A N 1
ATOM 716 C CA . SER A 1 92 ? 5.129 27.531 9.828 1 95.56 92 SER A CA 1
ATOM 717 C C . SER A 1 92 ? 5.707 27.094 8.484 1 95.56 92 SER A C 1
ATOM 719 O O . SER A 1 92 ? 5.793 25.891 8.203 1 95.56 92 SER A O 1
ATOM 721 N N . ASN A 1 93 ? 6.016 28.062 7.68 1 94.81 93 ASN A N 1
ATOM 722 C CA . ASN A 1 93 ? 6.648 27.797 6.395 1 94.81 93 ASN A CA 1
ATOM 723 C C . ASN A 1 93 ? 8.117 28.234 6.387 1 94.81 93 ASN A C 1
ATOM 725 O O . ASN A 1 93 ? 8.43 29.359 6.77 1 94.81 93 ASN A O 1
ATOM 729 N N . ASP A 1 94 ? 8.898 27.297 6.047 1 93.75 94 ASP A N 1
ATOM 730 C CA . ASP A 1 94 ? 10.312 27.609 5.805 1 93.75 94 ASP A CA 1
ATOM 731 C C . ASP A 1 94 ? 10.586 27.781 4.312 1 93.75 94 ASP A C 1
ATOM 733 O O . ASP A 1 94 ? 10.812 26.812 3.596 1 93.75 94 ASP A O 1
ATOM 737 N N . VAL A 1 95 ? 10.711 29.031 3.871 1 89.31 95 VAL A N 1
ATOM 738 C CA . VAL A 1 95 ? 10.805 29.359 2.453 1 89.31 95 VAL A CA 1
ATOM 739 C C . VAL A 1 95 ? 12.141 28.875 1.899 1 89.31 95 VAL A C 1
ATOM 741 O O . VAL A 1 95 ? 12.203 28.344 0.785 1 89.31 95 VAL A O 1
ATOM 744 N N . SER A 1 96 ? 13.164 29 2.613 1 90.31 96 SER A N 1
ATOM 745 C CA . SER A 1 96 ? 14.492 28.625 2.152 1 90.31 96 SER A CA 1
ATOM 746 C C . SER A 1 96 ? 14.594 27.125 1.907 1 90.31 96 SER A C 1
ATOM 748 O O . SER A 1 96 ? 15.281 26.688 0.986 1 90.31 96 SER A O 1
ATOM 750 N N . ALA A 1 97 ? 13.82 26.422 2.68 1 92.81 97 ALA A N 1
ATOM 751 C CA . ALA A 1 97 ? 13.898 24.969 2.57 1 92.81 97 ALA A CA 1
ATOM 752 C C . ALA A 1 97 ? 12.711 24.406 1.791 1 92.81 97 ALA A C 1
ATOM 754 O O . ALA A 1 97 ? 12.578 23.188 1.634 1 92.81 97 ALA A O 1
ATOM 755 N N . PHE A 1 98 ? 11.805 25.281 1.362 1 92.5 98 PHE A N 1
ATOM 756 C CA . PHE A 1 98 ? 10.594 24.875 0.663 1 92.5 98 PHE A CA 1
ATOM 757 C C . PHE A 1 98 ? 9.812 23.844 1.473 1 92.5 98 PHE A C 1
ATOM 759 O O . PHE A 1 98 ? 9.383 22.828 0.935 1 92.5 98 PHE A O 1
ATOM 766 N N . THR A 1 99 ? 9.758 24.125 2.783 1 95.62 99 THR A N 1
ATOM 767 C CA . THR A 1 99 ? 9.156 23.141 3.682 1 95.62 99 THR A CA 1
ATOM 768 C C . THR A 1 99 ? 8.078 23.797 4.543 1 95.62 99 THR A C 1
ATOM 770 O O . THR A 1 99 ? 8.312 24.828 5.168 1 95.62 99 THR A O 1
ATOM 773 N N . ALA A 1 100 ? 6.914 23.188 4.453 1 96.5 100 ALA A N 1
ATOM 774 C CA . ALA A 1 100 ? 5.852 23.547 5.387 1 96.5 100 ALA A CA 1
ATOM 775 C C . ALA A 1 100 ? 5.883 22.656 6.629 1 96.5 100 ALA A C 1
ATOM 777 O O . ALA A 1 100 ? 5.992 21.438 6.52 1 96.5 100 ALA A O 1
ATOM 778 N N . ASN A 1 101 ? 5.773 23.328 7.789 1 97.62 101 ASN A N 1
ATOM 779 C CA . ASN A 1 101 ? 5.883 22.578 9.039 1 97.62 101 ASN A CA 1
ATOM 780 C C . ASN A 1 101 ? 4.586 22.641 9.836 1 97.62 101 ASN A C 1
ATOM 782 O O . ASN A 1 101 ? 3.932 23.672 9.906 1 97.62 101 ASN A O 1
ATOM 786 N N . LEU A 1 102 ? 4.23 21.5 10.438 1 98.5 102 LEU A N 1
ATOM 787 C CA . LEU A 1 102 ? 3.115 21.406 11.375 1 98.5 102 LEU A CA 1
ATOM 788 C C . LEU A 1 102 ? 3.58 20.875 12.727 1 98.5 102 LEU A C 1
ATOM 790 O O . LEU A 1 102 ? 4.367 19.922 12.781 1 98.5 102 LEU A O 1
ATOM 794 N N . ARG A 1 103 ? 3.168 21.516 13.711 1 98.5 103 ARG A N 1
ATOM 795 C CA . ARG A 1 103 ? 3.439 21.109 15.086 1 98.5 103 ARG A CA 1
ATOM 796 C C . ARG A 1 103 ? 2.141 20.844 15.844 1 98.5 103 ARG A C 1
ATOM 798 O O . ARG A 1 103 ? 1.23 21.688 15.82 1 98.5 103 ARG A O 1
ATOM 805 N N . VAL A 1 104 ? 2.027 19.703 16.469 1 98.62 104 VAL A N 1
ATOM 806 C CA . VAL A 1 104 ? 0.875 19.344 17.281 1 98.62 104 VAL A CA 1
ATOM 807 C C . VAL A 1 104 ? 1.307 19.188 18.75 1 98.62 104 VAL A C 1
ATOM 809 O O . VAL A 1 104 ? 2.049 18.266 19.078 1 98.62 104 VAL A O 1
ATOM 812 N N . ASP A 1 105 ? 0.791 20 19.578 1 98.44 105 ASP A N 1
ATOM 813 C CA . ASP A 1 105 ? 1.216 20.016 20.984 1 98.44 105 ASP A CA 1
ATOM 814 C C . ASP A 1 105 ? 0.199 19.297 21.875 1 98.44 105 ASP A C 1
ATOM 816 O O . ASP A 1 105 ? -0.942 19.078 21.453 1 98.44 105 ASP A O 1
ATOM 820 N N . GLN A 1 106 ? 0.644 18.969 23.094 1 97.81 106 GLN A N 1
ATOM 821 C CA . GLN A 1 106 ? -0.213 18.375 24.125 1 97.81 106 GLN A CA 1
ATOM 822 C C . GLN A 1 106 ? -1.065 17.25 23.547 1 97.81 106 GLN A C 1
ATOM 824 O O . GLN A 1 106 ? -2.293 17.266 23.672 1 97.81 106 GLN A O 1
ATOM 829 N N . LEU A 1 107 ? -0.414 16.344 23.078 1 97.88 107 LEU A N 1
ATOM 830 C CA . LEU A 1 107 ? -1.05 15.242 22.344 1 97.88 107 LEU A CA 1
A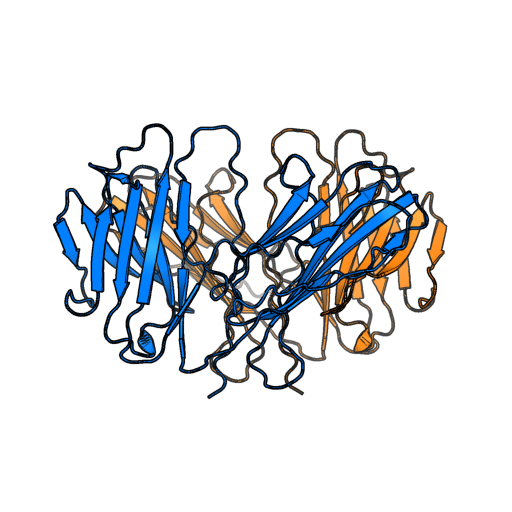TOM 831 C C . LEU A 1 107 ? -2.045 14.516 23.25 1 97.88 107 LEU A C 1
ATOM 833 O O . LEU A 1 107 ? -1.783 14.305 24.438 1 97.88 107 LEU A O 1
ATOM 837 N N . THR A 1 108 ? -3.154 14.203 22.625 1 97.06 108 THR A N 1
ATOM 838 C CA . THR A 1 108 ? -4.141 13.289 23.188 1 97.06 108 THR A CA 1
ATOM 839 C C . THR A 1 108 ? -4.359 12.086 22.281 1 97.06 108 THR A C 1
ATOM 841 O O . THR A 1 108 ? -3.881 12.078 21.141 1 97.06 108 THR A O 1
ATOM 844 N N . LEU A 1 109 ? -5.059 11.125 22.734 1 95.12 109 LEU A N 1
ATOM 845 C CA . LEU A 1 109 ? -5.324 9.93 21.938 1 95.12 109 LEU A CA 1
ATOM 846 C C . LEU A 1 109 ? -6.113 10.281 20.688 1 95.12 109 LEU A C 1
ATOM 848 O O . LEU A 1 109 ? -5.984 9.617 19.656 1 95.12 109 LEU A O 1
ATOM 852 N N . GLU A 1 110 ? -6.84 11.32 20.75 1 94.38 110 GLU A N 1
ATOM 853 C CA . GLU A 1 110 ? -7.672 11.734 19.625 1 94.38 110 GLU A CA 1
ATOM 854 C C . GLU A 1 110 ? -6.82 12.305 18.5 1 94.38 110 GLU A C 1
ATOM 856 O O . GLU A 1 110 ? -7.293 12.445 17.359 1 94.38 110 GLU A O 1
ATOM 861 N N . ASP A 1 111 ? -5.605 12.578 18.812 1 97.19 111 ASP A N 1
ATOM 862 C CA . ASP A 1 111 ? -4.734 13.18 17.812 1 97.19 111 ASP A CA 1
ATOM 863 C C . ASP A 1 111 ? -4.137 12.117 16.906 1 97.19 111 ASP A C 1
ATOM 865 O O . ASP A 1 111 ? -3.564 12.445 15.852 1 97.19 111 ASP A O 1
ATOM 869 N N . ALA A 1 112 ? -4.266 10.859 17.297 1 95.69 112 ALA A N 1
ATOM 870 C CA . ALA A 1 112 ? -3.783 9.781 16.438 1 95.69 112 ALA A CA 1
ATOM 871 C C . ALA A 1 112 ? -4.523 9.766 15.102 1 95.69 112 ALA A C 1
ATOM 873 O O . ALA A 1 112 ? -5.75 9.633 15.07 1 95.69 112 ALA A O 1
ATOM 874 N N . ALA A 1 113 ? -3.777 9.945 14.008 1 96.25 113 ALA A N 1
ATOM 875 C CA . ALA A 1 113 ? -4.336 10.07 12.664 1 96.25 113 ALA A CA 1
ATOM 876 C C . ALA A 1 113 ? -3.229 10.18 11.617 1 96.25 113 ALA A C 1
ATOM 878 O O . ALA A 1 113 ? -2.041 10.133 11.953 1 96.25 113 ALA A O 1
ATOM 879 N N . THR A 1 114 ? -3.633 10.203 10.438 1 96.25 114 THR A N 1
ATOM 880 C CA . THR A 1 114 ? -2.699 10.578 9.383 1 96.25 114 THR A CA 1
ATOM 881 C C . THR A 1 114 ? -2.896 12.039 8.977 1 96.25 114 THR A C 1
ATOM 883 O O . THR A 1 114 ? -4.027 12.484 8.781 1 96.25 114 THR A O 1
ATOM 886 N N . TYR A 1 115 ? -1.813 12.758 8.93 1 97.19 115 TYR A N 1
ATOM 887 C CA . TYR A 1 115 ? -1.861 14.18 8.586 1 97.19 115 TYR A CA 1
ATOM 888 C C . TYR A 1 115 ? -1.322 14.422 7.184 1 97.19 115 TYR A C 1
ATOM 890 O O . TYR A 1 115 ? -0.31 13.836 6.793 1 97.19 115 TYR A O 1
ATOM 898 N N . TYR A 1 116 ? -2.008 15.25 6.43 1 95.44 116 TYR A N 1
ATOM 899 C CA . TYR A 1 116 ? -1.634 15.531 5.047 1 95.44 116 TYR A CA 1
ATOM 900 C C . TYR A 1 116 ? -1.468 17.031 4.824 1 95.44 116 TYR A C 1
ATOM 902 O O . TYR A 1 116 ? -2.279 17.828 5.301 1 95.44 116 TYR A O 1
ATOM 910 N N . CYS A 1 117 ? -0.437 17.391 4.141 1 95.75 117 CYS A N 1
ATOM 911 C CA . CYS A 1 117 ? -0.386 18.719 3.561 1 95.75 117 CYS A CA 1
ATOM 912 C C . CYS A 1 117 ? -1.003 18.734 2.168 1 95.75 117 CYS A C 1
ATOM 914 O O . CYS A 1 117 ? -1.188 17.688 1.556 1 95.75 117 CYS A O 1
ATOM 916 N N . ALA A 1 118 ? -1.384 19.891 1.79 1 92.25 118 ALA A N 1
ATOM 917 C CA . ALA A 1 118 ? -1.96 20.031 0.456 1 92.25 118 ALA A CA 1
ATOM 918 C C . ALA A 1 118 ? -1.781 21.453 -0.067 1 92.25 118 ALA A C 1
ATOM 920 O O . ALA A 1 118 ? -1.651 22.406 0.715 1 92.25 118 ALA A O 1
ATOM 921 N N . THR A 1 119 ? -1.683 21.594 -1.385 1 89.06 119 THR A N 1
ATOM 922 C CA . THR A 1 119 ? -1.762 22.875 -2.051 1 89.06 119 THR A CA 1
ATOM 923 C C . THR A 1 119 ? -2.758 22.844 -3.205 1 89.06 119 THR A C 1
ATOM 925 O O . THR A 1 119 ? -2.902 21.812 -3.869 1 89.06 119 THR A O 1
ATOM 928 N N . TRP A 1 120 ? -3.492 23.859 -3.416 1 79.5 120 TRP A N 1
ATOM 929 C CA . TRP A 1 120 ? -4.566 23.859 -4.406 1 79.5 120 TRP A CA 1
ATOM 930 C C . TRP A 1 120 ? -4.133 24.578 -5.68 1 79.5 120 TRP A C 1
ATOM 932 O O . TRP A 1 120 ? -4.914 24.703 -6.625 1 79.5 120 TRP A O 1
ATOM 942 N N . ASP A 1 121 ? -2.934 24.906 -5.719 1 68 121 ASP A N 1
ATOM 943 C CA . ASP A 1 121 ? -2.422 25.375 -7.004 1 68 121 ASP A CA 1
ATOM 944 C C . ASP A 1 121 ? -2.416 24.234 -8.031 1 68 121 ASP A C 1
ATOM 946 O O . ASP A 1 121 ? -2.713 24.453 -9.203 1 68 121 ASP A O 1
ATOM 950 N N . THR A 1 122 ? -2.115 23.031 -7.727 1 62.09 122 THR A N 1
ATOM 951 C CA . THR A 1 122 ? -2.154 21.875 -8.617 1 62.09 122 THR A CA 1
ATOM 952 C C . THR A 1 122 ? -2.914 20.719 -7.98 1 62.09 122 THR A C 1
ATOM 954 O O . THR A 1 122 ? -3.133 19.688 -8.617 1 62.09 122 THR A O 1
ATOM 957 N N . THR A 1 123 ? -3.746 20.938 -7 1 61.84 123 THR A N 1
ATOM 958 C CA . THR A 1 123 ? -4.641 20.094 -6.219 1 61.84 123 THR A CA 1
ATOM 959 C C . THR A 1 123 ? -3.965 18.766 -5.867 1 61.84 123 THR A C 1
ATOM 961 O O . THR A 1 123 ? -4.285 17.734 -6.449 1 61.84 123 THR A O 1
ATOM 964 N N . TYR A 1 124 ? -3.031 18.844 -5.008 1 78.81 124 TYR A N 1
ATOM 965 C CA . TYR A 1 124 ? -2.277 17.656 -4.621 1 78.81 124 TYR A CA 1
ATOM 966 C C . TYR A 1 124 ? -2.189 17.547 -3.104 1 78.81 124 TYR A C 1
ATOM 968 O O . TYR A 1 124 ? -2.049 18.547 -2.402 1 78.81 124 TYR A O 1
ATOM 976 N N . PHE A 1 125 ? -2.461 16.359 -2.65 1 89.06 125 PHE A N 1
ATOM 977 C CA . PHE A 1 125 ? -2.131 16.016 -1.276 1 89.06 125 PHE A CA 1
ATOM 978 C C . PHE A 1 125 ? -0.708 15.469 -1.183 1 89.06 125 PHE A C 1
ATOM 980 O O . PHE A 1 125 ? -0.189 14.906 -2.148 1 89.06 125 PHE A O 1
ATOM 987 N N . GLY A 1 126 ? -0.1 15.75 -0.025 1 92.19 126 GLY A N 1
ATOM 988 C CA . GLY A 1 126 ? 1.183 15.125 0.254 1 92.19 126 GLY A CA 1
ATOM 989 C C . GLY A 1 126 ? 1.072 13.641 0.548 1 92.19 126 GLY A C 1
ATOM 990 O O . GLY A 1 126 ? -0.018 13.07 0.479 1 92.19 126 GLY A O 1
ATOM 991 N N . SER A 1 127 ? 2.221 13.094 0.85 1 90.94 127 SER A N 1
ATOM 992 C CA . SER A 1 127 ? 2.303 11.648 1.058 1 90.94 127 SER A CA 1
ATOM 993 C C . SER A 1 127 ? 1.728 11.25 2.412 1 90.94 127 SER A C 1
ATOM 995 O O . SER A 1 127 ? 1.481 10.07 2.666 1 90.94 127 SER A O 1
ATOM 997 N N . GLY A 1 128 ? 1.561 12.109 3.275 1 94.62 128 GLY A N 1
ATOM 998 C CA . GLY A 1 128 ? 0.968 11.844 4.574 1 94.62 128 GLY A CA 1
ATOM 999 C C . GLY A 1 128 ? 1.991 11.477 5.633 1 94.62 128 GLY A C 1
ATOM 1000 O O . GLY A 1 128 ? 3.035 10.898 5.316 1 94.62 128 GLY A O 1
ATOM 1001 N N . THR A 1 129 ? 1.761 11.828 6.852 1 96.38 129 THR A N 1
ATOM 1002 C CA . THR A 1 129 ? 2.496 11.414 8.039 1 96.38 129 THR A CA 1
ATOM 1003 C C . THR A 1 129 ? 1.556 10.805 9.078 1 96.38 129 THR A C 1
ATOM 1005 O O . THR A 1 129 ? 0.621 11.461 9.539 1 96.38 129 THR A O 1
ATOM 1008 N N . LYS A 1 130 ? 1.842 9.602 9.383 1 95.06 130 LYS A N 1
ATOM 1009 C CA . LYS A 1 130 ? 1.017 8.938 10.391 1 95.06 130 LYS A CA 1
ATOM 1010 C C . LYS A 1 130 ? 1.475 9.305 11.805 1 95.06 130 LYS A C 1
ATOM 1012 O O . LYS A 1 130 ? 2.646 9.133 12.141 1 95.06 130 LYS A O 1
ATOM 1017 N N . LEU A 1 131 ? 0.539 9.797 12.609 1 96.56 131 LEU A N 1
ATOM 1018 C CA . LEU A 1 131 ? 0.819 10.094 14.008 1 96.56 131 LEU A CA 1
ATOM 1019 C C . LEU A 1 131 ? 0.234 9.016 14.922 1 96.56 131 LEU A C 1
ATOM 1021 O O . LEU A 1 131 ? -0.981 8.805 14.93 1 96.56 131 LEU A O 1
ATOM 1025 N N . VAL A 1 132 ? 1.106 8.352 15.617 1 93.12 132 VAL A N 1
ATOM 1026 C CA . VAL A 1 132 ? 0.699 7.375 16.625 1 93.12 132 VAL A CA 1
ATOM 1027 C C . VAL A 1 132 ? 0.927 7.938 18.016 1 93.12 132 VAL A C 1
ATOM 1029 O O . VAL A 1 132 ? 2.018 8.422 18.328 1 93.12 132 VAL A O 1
ATOM 1032 N N . VAL A 1 133 ? -0.139 7.891 18.797 1 94.81 133 VAL A N 1
ATOM 1033 C CA . VAL A 1 133 ? -0.017 8.367 20.172 1 94.81 133 VAL A CA 1
ATOM 1034 C C . VAL A 1 133 ? 0.042 7.184 21.141 1 94.81 133 VAL A C 1
ATOM 1036 O O . VAL A 1 133 ? -0.97 6.516 21.375 1 94.81 133 VAL A O 1
ATOM 1039 N N . SER A 1 134 ? 1.129 6.906 21.5 1 89 134 SER A N 1
ATOM 1040 C CA . SER A 1 134 ? 1.365 5.758 22.375 1 89 134 SER A CA 1
ATOM 1041 C C . SER A 1 134 ? 2.65 5.926 23.172 1 89 134 SER A C 1
ATOM 1043 O O . SER A 1 134 ? 3.529 6.703 22.797 1 89 134 SER A O 1
ATOM 1045 N N . LYS A 1 135 ? 2.613 5.223 24.266 1 82.44 135 LYS A N 1
ATOM 1046 C CA . LYS A 1 135 ? 3.824 5.211 25.094 1 82.44 135 LYS A CA 1
ATOM 1047 C C . LYS A 1 135 ? 4.824 4.18 24.562 1 82.44 135 LYS A C 1
ATOM 1049 O O . LYS A 1 135 ? 5.934 4.07 25.094 1 82.44 135 LYS A O 1
ATOM 1054 N N . ALA A 1 136 ? 4.266 3.484 23.672 1 67.75 136 ALA A N 1
ATOM 1055 C CA . ALA A 1 136 ? 5.105 2.4 23.172 1 67.75 136 ALA A CA 1
ATOM 1056 C C . ALA A 1 136 ? 6.41 2.941 22.594 1 67.75 136 ALA A C 1
ATOM 1058 O O . ALA A 1 136 ? 6.422 3.988 21.938 1 67.75 136 ALA A O 1
ATOM 1059 N N . LYS A 1 137 ? 7.512 2.76 23.328 1 58.91 137 LYS A N 1
ATOM 1060 C CA . LYS A 1 137 ? 8.828 3.041 22.75 1 58.91 137 LYS A CA 1
ATOM 1061 C C . LYS A 1 137 ? 9.289 1.9 21.859 1 58.91 137 LYS A C 1
ATOM 1063 O O . LYS A 1 137 ? 9.859 0.917 22.328 1 58.91 137 LYS A O 1
ATOM 1068 N N . LEU A 1 138 ? 8.477 1.494 20.953 1 56.94 138 LEU A N 1
ATOM 1069 C CA . LEU A 1 138 ? 8.836 0.214 20.344 1 56.94 138 LEU A CA 1
ATOM 1070 C C . LEU A 1 138 ? 10.039 0.36 19.438 1 56.94 138 LEU A C 1
ATOM 1072 O O . LEU A 1 138 ? 10.117 1.304 18.641 1 56.94 138 LEU A O 1
ATOM 1076 N N . ASP A 1 139 ? 11.109 -0.081 19.969 1 56.97 139 ASP A N 1
ATOM 1077 C CA . ASP A 1 139 ? 12.508 -0.098 19.547 1 56.97 139 ASP A CA 1
ATOM 1078 C C . ASP A 1 139 ? 12.617 -0.351 18.047 1 56.97 139 ASP A C 1
ATOM 1080 O O . ASP A 1 139 ? 11.625 -0.674 17.391 1 56.97 139 ASP A O 1
ATOM 1084 N N . SER A 1 140 ? 13.812 -1.239 17.641 1 58.38 140 SER A N 1
ATOM 1085 C CA . SER A 1 140 ? 14.797 -1.316 16.562 1 58.38 140 SER A CA 1
ATOM 1086 C C . SER A 1 140 ? 14.266 -2.133 15.391 1 58.38 140 SER A C 1
ATOM 1088 O O . SER A 1 140 ? 13.547 -3.117 15.586 1 58.38 140 SER A O 1
ATOM 1090 N N . SER A 1 141 ? 14.016 -1.478 14.328 1 66.25 141 SER A N 1
ATOM 1091 C CA . SER A 1 141 ? 13.852 -2.266 13.117 1 66.25 141 SER A CA 1
ATOM 1092 C C . SER A 1 141 ? 15.117 -3.045 12.781 1 66.25 141 SER A C 1
ATOM 1094 O O . SER A 1 141 ? 16.219 -2.531 12.938 1 66.25 141 SER A O 1
ATOM 1096 N N . LYS A 1 142 ? 14.953 -4.461 12.875 1 70.75 142 LYS A N 1
ATOM 1097 C CA . LYS A 1 142 ? 16.031 -5.312 12.391 1 70.75 142 LYS A CA 1
ATOM 1098 C C . LYS A 1 142 ? 15.844 -5.672 10.922 1 70.75 142 LYS A C 1
ATOM 1100 O O . LYS A 1 142 ? 14.727 -5.996 10.5 1 70.75 142 LYS A O 1
ATOM 1105 N N . VAL A 1 143 ? 16.828 -5.238 10.234 1 69.44 143 VAL A N 1
ATOM 1106 C CA . VAL A 1 143 ? 16.797 -5.633 8.828 1 69.44 143 VAL A CA 1
ATOM 1107 C C . VAL A 1 143 ? 17.672 -6.859 8.609 1 69.44 143 VAL A C 1
ATOM 1109 O O . VAL A 1 143 ? 18.812 -6.898 9.062 1 69.44 143 VAL A O 1
ATOM 1112 N N . ARG A 1 144 ? 17.078 -7.867 8.164 1 70.75 144 ARG A N 1
ATOM 1113 C CA . ARG A 1 144 ? 17.828 -9.062 7.781 1 70.75 144 ARG A CA 1
ATOM 1114 C C . ARG A 1 144 ? 17.766 -9.289 6.273 1 70.75 144 ARG A C 1
ATOM 1116 O O . ARG A 1 144 ? 16.688 -9.172 5.668 1 70.75 144 ARG A O 1
ATOM 1123 N N . ILE A 1 145 ? 18.906 -9.375 5.727 1 67.75 145 ILE A N 1
ATOM 1124 C CA . ILE A 1 145 ? 18.984 -9.781 4.328 1 67.75 145 ILE A CA 1
ATOM 1125 C C . ILE A 1 145 ? 19.094 -11.297 4.234 1 67.75 145 ILE A C 1
ATOM 1127 O O . ILE A 1 145 ? 20 -11.898 4.836 1 67.75 145 ILE A O 1
ATOM 1131 N N . LEU A 1 146 ? 18.156 -11.836 3.529 1 68.81 146 LEU A N 1
ATOM 1132 C CA . LEU A 1 146 ? 18.203 -13.281 3.34 1 68.81 146 LEU A CA 1
ATOM 1133 C C . LEU A 1 146 ? 19.094 -13.641 2.156 1 68.81 146 LEU A C 1
ATOM 1135 O O . LEU A 1 146 ? 19.203 -12.875 1.194 1 68.81 146 LEU A O 1
ATOM 1139 N N . PRO A 1 147 ? 19.828 -14.727 2.307 1 65.31 147 PRO A N 1
ATOM 1140 C CA . PRO A 1 147 ? 20.641 -15.172 1.17 1 65.31 147 PRO A CA 1
ATOM 1141 C C . PRO A 1 147 ? 19.844 -15.242 -0.13 1 65.31 147 PRO A C 1
ATOM 1143 O O . PRO A 1 147 ? 18.656 -15.609 -0.117 1 65.31 147 PRO A O 1
ATOM 1146 N N . PRO A 1 148 ? 20.547 -14.719 -1.094 1 68.44 148 PRO A N 1
ATOM 1147 C CA . PRO A 1 148 ? 19.875 -14.828 -2.385 1 68.44 148 PRO A CA 1
ATOM 1148 C C . PRO A 1 148 ? 19.484 -16.266 -2.738 1 68.44 148 PRO A C 1
ATOM 1150 O O . PRO A 1 148 ? 20.125 -17.203 -2.254 1 68.44 148 PRO A O 1
ATOM 1153 N N . PHE A 1 149 ? 18.391 -16.359 -3.262 1 67.31 149 PHE A N 1
ATOM 1154 C CA . PHE A 1 149 ? 18.031 -17.688 -3.732 1 67.31 149 PHE A CA 1
ATOM 1155 C C . PHE A 1 149 ? 17.953 -17.734 -5.254 1 67.31 149 PHE A C 1
ATOM 1157 O O . PHE A 1 149 ? 17.5 -16.766 -5.879 1 67.31 149 PHE A O 1
ATOM 1164 N N . THR A 1 150 ? 18.906 -18.672 -5.746 1 63.25 150 THR A N 1
ATOM 1165 C CA . THR A 1 150 ? 19.047 -18.859 -7.188 1 63.25 150 THR A CA 1
ATOM 1166 C C . THR A 1 150 ? 17.969 -19.766 -7.73 1 63.25 150 THR A C 1
ATOM 1168 O O . THR A 1 150 ? 17.64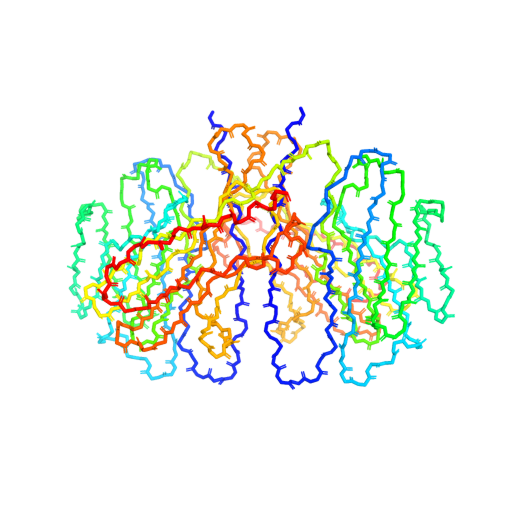1 -20.797 -7.117 1 63.25 150 THR A O 1
ATOM 1171 N N . GLU A 1 151 ? 17.297 -19.125 -8.688 1 64.62 151 GLU A N 1
ATOM 1172 C CA . GLU A 1 151 ? 16.359 -19.969 -9.406 1 64.62 151 GLU A CA 1
ATOM 1173 C C . GLU A 1 151 ? 17.047 -20.734 -10.531 1 64.62 151 GLU A C 1
ATOM 1175 O O . GLU A 1 151 ? 18.109 -20.328 -11.008 1 64.62 151 GLU A O 1
ATOM 1180 N N . LYS A 1 152 ? 16.656 -21.969 -10.82 1 61.44 152 LYS A N 1
ATOM 1181 C CA . LYS A 1 152 ? 17.203 -22.859 -11.828 1 61.44 152 LYS A CA 1
ATOM 1182 C C . LYS A 1 152 ? 17.266 -22.172 -13.195 1 61.44 152 LYS A C 1
ATOM 1184 O O . LYS A 1 152 ? 18.047 -22.594 -14.062 1 61.44 152 LYS A O 1
ATOM 1189 N N . ASP A 1 153 ? 16.688 -21.016 -13.336 1 69.56 153 ASP A N 1
ATOM 1190 C CA . ASP A 1 153 ? 16.609 -20.438 -14.68 1 69.56 153 ASP A CA 1
ATOM 1191 C C . ASP A 1 153 ? 17.547 -19.25 -14.82 1 69.56 153 ASP A C 1
ATOM 1193 O O . ASP A 1 153 ? 17.312 -18.359 -15.648 1 69.56 153 ASP A O 1
ATOM 1197 N N . GLY A 1 154 ? 18.641 -19.281 -14.062 1 75.88 154 GLY A N 1
ATOM 1198 C CA . GLY A 1 154 ? 19.641 -18.234 -14.188 1 75.88 154 GLY A CA 1
ATOM 1199 C C . GLY A 1 154 ? 19.219 -16.938 -13.539 1 75.88 154 GLY A C 1
ATOM 1200 O O . GLY A 1 154 ? 19.703 -15.859 -13.914 1 75.88 154 GLY A O 1
ATOM 1201 N N . LYS A 1 155 ? 18.203 -17.031 -12.812 1 81 155 LYS A N 1
ATOM 1202 C CA . LYS A 1 155 ? 17.781 -15.836 -12.078 1 81 155 LYS A CA 1
ATOM 1203 C C . LYS A 1 155 ? 18.125 -15.953 -10.594 1 81 155 LYS A C 1
ATOM 1205 O O . LYS A 1 155 ? 18.188 -17.062 -10.055 1 81 155 LYS A O 1
ATOM 1210 N N . VAL A 1 156 ? 18.469 -14.773 -10.062 1 81.69 156 VAL A N 1
ATOM 1211 C CA . VAL A 1 156 ? 18.766 -14.703 -8.633 1 81.69 156 VAL A CA 1
ATOM 1212 C C . VAL A 1 156 ? 17.797 -13.734 -7.957 1 81.69 156 VAL A C 1
ATOM 1214 O O . VAL A 1 156 ? 17.531 -12.648 -8.477 1 81.69 156 VAL A O 1
ATOM 1217 N N . THR A 1 157 ? 17.25 -14.219 -6.867 1 82.81 157 THR A N 1
ATOM 1218 C CA . THR A 1 157 ? 16.344 -13.367 -6.102 1 82.81 157 THR A CA 1
ATOM 1219 C C . THR A 1 157 ? 16.969 -12.945 -4.785 1 82.81 157 THR A C 1
ATOM 1221 O O . THR A 1 157 ? 17.438 -13.789 -4.008 1 82.81 157 THR A O 1
ATOM 1224 N N . HIS A 1 158 ? 17 -11.664 -4.641 1 82.94 158 HIS A N 1
ATOM 1225 C CA . HIS A 1 158 ? 17.453 -11.086 -3.381 1 82.94 158 HIS A CA 1
ATOM 1226 C C . HIS A 1 158 ? 16.281 -10.68 -2.506 1 82.94 158 HIS A C 1
ATOM 1228 O O . HIS A 1 158 ? 15.359 -10 -2.973 1 82.94 158 HIS A O 1
ATOM 1234 N N . VAL A 1 159 ? 16.359 -11.141 -1.195 1 84.75 159 VAL A N 1
ATOM 1235 C CA . VAL A 1 159 ? 15.242 -10.859 -0.296 1 84.75 159 VAL A CA 1
ATOM 1236 C C . VAL A 1 159 ? 15.719 -9.961 0.847 1 84.75 159 VAL A C 1
ATOM 1238 O O . VAL A 1 159 ? 16.75 -10.227 1.463 1 84.75 159 VAL A O 1
ATOM 1241 N N . CYS A 1 160 ? 15.039 -8.961 1.071 1 85.69 160 CYS A N 1
ATOM 1242 C CA . CYS A 1 160 ? 15.227 -8.094 2.225 1 85.69 160 CYS A CA 1
ATOM 1243 C C . CYS A 1 160 ? 14.102 -8.266 3.232 1 85.69 160 CYS A C 1
ATOM 1245 O O . CYS A 1 160 ? 12.938 -7.992 2.922 1 85.69 160 CYS A O 1
ATOM 1247 N N . LEU A 1 161 ? 14.469 -8.734 4.367 1 84.75 161 LEU A N 1
ATOM 1248 C CA . LEU A 1 161 ? 13.5 -8.93 5.438 1 84.75 161 LEU A CA 1
ATOM 1249 C C . LEU A 1 161 ? 13.68 -7.887 6.535 1 84.75 161 LEU A C 1
ATOM 1251 O O . LEU A 1 161 ? 14.742 -7.809 7.152 1 84.75 161 LEU A O 1
ATOM 1255 N N . ILE A 1 162 ? 12.719 -7.094 6.688 1 84.62 162 ILE A N 1
ATOM 1256 C CA . ILE A 1 162 ? 12.711 -6.09 7.742 1 84.62 162 ILE A CA 1
ATOM 1257 C C . ILE A 1 162 ? 11.789 -6.539 8.875 1 84.62 162 ILE A C 1
ATOM 1259 O O . ILE A 1 162 ? 10.602 -6.789 8.656 1 84.62 162 ILE A O 1
ATOM 1263 N N . GLU A 1 163 ? 12.359 -6.605 10.031 1 81.31 163 GLU A N 1
ATOM 1264 C CA . GLU A 1 163 ? 11.594 -7.176 11.125 1 81.31 163 GLU A CA 1
ATOM 1265 C C . GLU A 1 163 ? 11.562 -6.234 12.328 1 81.31 163 GLU A C 1
ATOM 1267 O O . GLU A 1 163 ? 12.406 -5.344 12.445 1 81.31 163 GLU A O 1
ATOM 1272 N N . ASP A 1 164 ? 10.5 -6.391 13.078 1 80.75 164 ASP A N 1
ATOM 1273 C CA . ASP A 1 164 ? 10.367 -5.777 14.391 1 80.75 164 ASP A CA 1
ATOM 1274 C C . ASP A 1 164 ? 10.352 -4.254 14.297 1 80.75 164 ASP A C 1
ATOM 1276 O O . ASP A 1 164 ? 11.086 -3.574 15.016 1 80.75 164 ASP A O 1
ATOM 1280 N N . PHE A 1 165 ? 9.562 -3.789 13.445 1 82.75 165 PHE A N 1
ATOM 1281 C CA . PHE A 1 165 ? 9.445 -2.336 13.375 1 82.75 165 PHE A CA 1
ATOM 1282 C C . PHE A 1 165 ? 8.055 -1.882 13.812 1 82.75 165 PHE A C 1
ATOM 1284 O O . PHE A 1 165 ? 7.102 -2.658 13.766 1 82.75 165 PHE A O 1
ATOM 1291 N N . TYR A 1 166 ? 8.055 -0.72 14.352 1 83.19 166 TYR A N 1
ATOM 1292 C CA . TYR A 1 166 ? 6.828 -0.056 14.789 1 83.19 166 TYR A CA 1
ATOM 1293 C C . TYR A 1 166 ? 6.938 1.454 14.617 1 83.19 166 TYR A C 1
ATOM 1295 O O . TYR A 1 166 ? 7.98 2.045 14.914 1 83.19 166 TYR A O 1
ATOM 1303 N N . PRO A 1 167 ? 5.82 2.076 14.18 1 87.06 167 PRO A N 1
ATOM 1304 C CA . PRO A 1 167 ? 4.523 1.553 13.742 1 87.06 167 PRO A CA 1
ATOM 1305 C C . PRO A 1 167 ? 4.578 0.92 12.359 1 87.06 167 PRO A C 1
ATOM 1307 O O . PRO A 1 167 ? 5.664 0.725 11.805 1 87.06 167 PRO A O 1
ATOM 1310 N N . ASN A 1 168 ? 3.475 0.499 11.844 1 84.25 168 ASN A N 1
ATOM 1311 C CA . ASN A 1 168 ? 3.418 -0.26 10.602 1 84.25 168 ASN A CA 1
ATOM 1312 C C . ASN A 1 168 ? 3.523 0.653 9.383 1 84.25 168 ASN A C 1
ATOM 1314 O O . ASN A 1 168 ? 2.748 0.521 8.43 1 84.25 168 ASN A O 1
ATOM 1318 N N . VAL A 1 169 ? 4.441 1.546 9.438 1 87.88 169 VAL A N 1
ATOM 1319 C CA . VAL A 1 169 ? 4.73 2.463 8.336 1 87.88 169 VAL A CA 1
ATOM 1320 C C . VAL A 1 169 ? 6.203 2.361 7.949 1 87.88 169 VAL A C 1
ATOM 1322 O O . VAL A 1 169 ? 7.086 2.641 8.758 1 87.88 169 VAL A O 1
ATOM 1325 N N . ILE A 1 170 ? 6.414 1.997 6.688 1 86.38 170 ILE A N 1
ATOM 1326 C CA . ILE A 1 170 ? 7.789 1.8 6.234 1 86.38 170 ILE A CA 1
ATOM 1327 C C . ILE A 1 170 ? 7.863 1.991 4.723 1 86.38 170 ILE A C 1
ATOM 1329 O O . ILE A 1 170 ? 6.891 1.738 4.008 1 86.38 170 ILE A O 1
ATOM 1333 N N . LYS A 1 171 ? 8.93 2.523 4.316 1 87.19 171 LYS A N 1
ATOM 1334 C CA . LYS A 1 171 ? 9.219 2.627 2.891 1 87.19 171 LYS A CA 1
ATOM 1335 C C . LYS A 1 171 ? 10.484 1.859 2.529 1 87.19 171 LYS A C 1
ATOM 1337 O O . LYS A 1 171 ? 11.547 2.104 3.104 1 87.19 171 LYS A O 1
ATOM 1342 N N . VAL A 1 172 ? 10.312 0.939 1.569 1 87 172 VAL A N 1
ATOM 1343 C CA . VAL A 1 172 ? 11.453 0.119 1.154 1 87 172 VAL A CA 1
ATOM 1344 C C . VAL A 1 172 ? 11.797 0.415 -0.303 1 87 172 VAL A C 1
ATOM 1346 O O . VAL A 1 172 ? 10.906 0.541 -1.146 1 87 172 VAL A O 1
ATOM 1349 N N . THR A 1 173 ? 13.039 0.554 -0.596 1 87.19 173 THR A N 1
ATOM 1350 C CA . THR A 1 173 ? 13.5 0.803 -1.957 1 87.19 173 THR A CA 1
ATOM 1351 C C . THR A 1 173 ? 14.688 -0.094 -2.297 1 87.19 173 THR A C 1
ATOM 1353 O O . THR A 1 173 ? 15.422 -0.526 -1.407 1 87.19 173 THR A O 1
ATOM 1356 N N . TRP A 1 174 ? 14.742 -0.394 -3.586 1 87.19 174 TRP A N 1
ATOM 1357 C CA . TRP A 1 174 ? 15.883 -1.121 -4.129 1 87.19 174 TRP A CA 1
ATOM 1358 C C . TRP A 1 174 ? 16.656 -0.257 -5.121 1 87.19 174 TRP A C 1
ATOM 1360 O O . TRP A 1 174 ? 16.062 0.353 -6.016 1 87.19 174 TRP A O 1
ATOM 1370 N N . ASP A 1 175 ? 17.938 -0.213 -4.879 1 87.69 175 ASP A N 1
ATOM 1371 C CA . ASP A 1 175 ? 18.797 0.562 -5.785 1 87.69 175 ASP A CA 1
ATOM 1372 C C . ASP A 1 175 ? 19.969 -0.273 -6.293 1 87.69 175 ASP A C 1
ATOM 1374 O O . ASP A 1 175 ? 20.406 -1.206 -5.617 1 87.69 175 ASP A O 1
ATOM 1378 N N . ASP A 1 176 ? 20.359 0.153 -7.5 1 84.81 176 ASP A N 1
ATOM 1379 C CA . ASP A 1 176 ? 21.578 -0.455 -8.008 1 84.81 176 ASP A CA 1
ATOM 1380 C C . ASP A 1 176 ? 22.812 0.372 -7.617 1 84.81 176 ASP A C 1
ATOM 1382 O O . ASP A 1 176 ? 22.703 1.318 -6.836 1 84.81 176 ASP A O 1
ATOM 1386 N N . ASP A 1 177 ? 23.984 0.016 -8.172 1 78.25 177 ASP A N 1
ATOM 1387 C CA . ASP A 1 177 ? 25.25 0.675 -7.836 1 78.25 177 ASP A CA 1
ATOM 1388 C C . ASP A 1 177 ? 25.234 2.145 -8.25 1 78.25 177 ASP A C 1
ATOM 1390 O O . ASP A 1 177 ? 25.891 2.979 -7.633 1 78.25 177 ASP A O 1
ATOM 1394 N N . LYS A 1 178 ? 24.453 2.35 -9.266 1 80.88 178 LYS A N 1
ATOM 1395 C CA . LYS A 1 178 ? 24.391 3.719 -9.766 1 80.88 178 LYS A CA 1
ATOM 1396 C C . LYS A 1 178 ? 23.266 4.496 -9.102 1 80.88 178 LYS A C 1
ATOM 1398 O O . LYS A 1 178 ? 22.906 5.586 -9.555 1 80.88 178 LYS A O 1
ATOM 1403 N N . LYS A 1 179 ? 22.625 3.85 -8.125 1 76 179 LYS A N 1
ATOM 1404 C CA . LYS A 1 179 ? 21.578 4.469 -7.328 1 76 179 LYS A CA 1
ATOM 1405 C C . LYS A 1 179 ? 20.281 4.617 -8.133 1 76 179 LYS A C 1
ATOM 1407 O O . LYS A 1 179 ? 19.469 5.492 -7.855 1 76 179 LYS A O 1
ATOM 1412 N N . ASN A 1 180 ? 20.281 3.816 -9.156 1 79.56 180 ASN A N 1
ATOM 1413 C CA . ASN A 1 180 ? 19.016 3.764 -9.875 1 79.56 180 ASN A CA 1
ATOM 1414 C C . ASN A 1 180 ? 18 2.885 -9.148 1 79.56 180 ASN A C 1
ATOM 1416 O O . ASN A 1 180 ? 18.312 1.762 -8.75 1 79.56 180 ASN A O 1
ATOM 1420 N N . VAL A 1 181 ? 16.891 3.441 -9 1 79 181 VAL A N 1
ATOM 1421 C CA . VAL A 1 181 ? 15.844 2.688 -8.312 1 79 181 VAL A CA 1
ATOM 1422 C C . VAL A 1 181 ? 15.336 1.565 -9.219 1 79 181 VAL A C 1
ATOM 1424 O O . VAL A 1 181 ? 15.062 1.785 -10.398 1 79 181 VAL A O 1
ATOM 1427 N N . GLU A 1 182 ? 15.281 0.399 -8.586 1 79.75 182 GLU A N 1
ATOM 1428 C CA . GLU A 1 182 ? 14.719 -0.743 -9.305 1 79.75 182 GLU A CA 1
ATOM 1429 C C . GLU A 1 182 ? 13.203 -0.766 -9.203 1 79.75 182 GLU A C 1
ATOM 1431 O O . GLU A 1 182 ? 12.648 -0.912 -8.109 1 79.75 182 GLU A O 1
ATOM 1436 N N . LYS A 1 183 ? 12.586 -0.752 -10.328 1 76.12 183 LYS A N 1
ATOM 1437 C CA . LYS A 1 183 ? 11.133 -0.612 -10.359 1 76.12 183 LYS A CA 1
ATOM 1438 C C . LYS A 1 183 ? 10.445 -1.975 -10.289 1 76.12 183 LYS A C 1
ATOM 1440 O O . LYS A 1 183 ? 9.25 -2.059 -10.023 1 76.12 183 LYS A O 1
ATOM 1445 N N . ASN A 1 184 ? 11.219 -3.043 -10.406 1 79.44 184 ASN A N 1
ATOM 1446 C CA . ASN A 1 184 ? 10.594 -4.359 -10.484 1 79.44 184 ASN A CA 1
ATOM 1447 C C . ASN A 1 184 ? 10.664 -5.094 -9.148 1 79.44 184 ASN A C 1
ATOM 1449 O O . ASN A 1 184 ? 10.406 -6.297 -9.086 1 79.44 184 ASN A O 1
ATOM 1453 N N . ALA A 1 185 ? 11.008 -4.391 -8.117 1 87.38 185 ALA A N 1
ATOM 1454 C CA . ALA A 1 185 ? 11.023 -5.012 -6.797 1 87.38 185 ALA A CA 1
ATOM 1455 C C . ALA A 1 185 ? 9.609 -5.273 -6.293 1 87.38 185 ALA A C 1
ATOM 1457 O O . ALA A 1 185 ? 8.695 -4.492 -6.562 1 87.38 185 ALA A O 1
ATOM 1458 N N . VAL A 1 186 ? 9.477 -6.371 -5.656 1 89.06 186 VAL A N 1
ATOM 1459 C CA . VAL A 1 186 ? 8.188 -6.684 -5.051 1 89.06 186 VAL A CA 1
ATOM 1460 C C . VAL A 1 186 ? 8.203 -6.289 -3.576 1 89.06 186 VAL A C 1
ATOM 1462 O O . VAL A 1 186 ? 9.141 -6.605 -2.848 1 89.06 186 VAL A O 1
ATOM 1465 N N . LEU A 1 187 ? 7.215 -5.512 -3.234 1 89.25 187 LEU A N 1
ATOM 1466 C CA . LEU A 1 187 ? 7.012 -5.168 -1.832 1 89.25 187 LEU A CA 1
ATOM 1467 C C . LEU A 1 187 ? 5.98 -6.09 -1.191 1 89.25 187 LEU A C 1
ATOM 1469 O O . LEU A 1 187 ? 4.809 -6.082 -1.576 1 89.25 187 LEU A O 1
ATOM 1473 N N . GLY A 1 188 ? 6.418 -6.852 -0.236 1 87.25 188 GLY A N 1
ATOM 1474 C CA . GLY A 1 188 ? 5.5 -7.738 0.463 1 87.25 188 GLY A CA 1
ATOM 1475 C C . GLY A 1 188 ? 4.559 -7.004 1.397 1 87.25 188 GLY A C 1
ATOM 1476 O O . GLY A 1 188 ? 4.699 -5.801 1.609 1 87.25 188 GLY A O 1
ATOM 1477 N N . GLU A 1 189 ? 3.643 -7.742 1.904 1 86.38 189 GLU A N 1
ATOM 1478 C CA . GLU A 1 189 ? 2.715 -7.188 2.883 1 86.38 189 GLU A CA 1
ATOM 1479 C C . GLU A 1 189 ? 3.381 -7.027 4.246 1 86.38 189 GLU A C 1
ATOM 1481 O O . GLU A 1 189 ? 4.312 -7.762 4.578 1 86.38 189 GLU A O 1
ATOM 1486 N N . ILE A 1 190 ? 2.877 -6.055 4.973 1 86.5 190 ILE A N 1
ATOM 1487 C CA . ILE A 1 190 ? 3.299 -5.926 6.363 1 86.5 190 ILE A CA 1
ATOM 1488 C C . ILE A 1 190 ? 2.504 -6.895 7.234 1 86.5 190 ILE A C 1
ATOM 1490 O O . ILE A 1 190 ? 1.272 -6.934 7.164 1 86.5 190 ILE A O 1
ATOM 1494 N N . TRP A 1 191 ? 3.148 -7.715 7.949 1 84.81 191 TRP A N 1
ATOM 1495 C CA . TRP A 1 191 ? 2.443 -8.664 8.812 1 84.81 191 TRP A CA 1
ATOM 1496 C C . TRP A 1 191 ? 2.881 -8.5 10.266 1 84.81 191 TRP A C 1
ATOM 1498 O O . TRP A 1 191 ? 4.035 -8.164 10.539 1 84.81 191 TRP A O 1
ATOM 1508 N N . PRO A 1 192 ? 1.887 -8.641 11.156 1 77.5 192 PRO A N 1
ATOM 1509 C CA . PRO A 1 192 ? 2.248 -8.633 12.57 1 77.5 192 PRO A CA 1
ATOM 1510 C C . PRO A 1 192 ? 2.887 -9.945 13.023 1 77.5 192 PRO A C 1
ATOM 1512 O O . PRO A 1 192 ? 2.705 -10.984 12.375 1 77.5 192 PRO A O 1
ATOM 1515 N N . PRO A 1 193 ? 3.781 -9.781 14.031 1 65.81 193 PRO A N 1
ATOM 1516 C CA . PRO A 1 193 ? 4.281 -11.039 14.586 1 65.81 193 PRO A CA 1
ATOM 1517 C C . PRO A 1 193 ? 3.186 -11.875 15.242 1 65.81 193 PRO A C 1
ATOM 1519 O O . PRO A 1 193 ? 2.111 -11.352 15.555 1 65.81 193 PRO A O 1
ATOM 1522 N N . ASP A 1 194 ? 3.273 -13.195 15.148 1 60.69 194 ASP A N 1
ATOM 1523 C CA . ASP A 1 194 ? 2.312 -14.109 15.758 1 60.69 194 ASP A CA 1
ATOM 1524 C C . ASP A 1 194 ? 2.043 -13.727 17.219 1 60.69 194 ASP A C 1
ATOM 1526 O O . ASP A 1 194 ? 0.95 -13.969 17.734 1 60.69 194 ASP A O 1
ATOM 1530 N N . ASP A 1 195 ? 3.027 -13.164 17.938 1 59.62 195 ASP A N 1
ATOM 1531 C CA . ASP A 1 195 ? 2.826 -12.875 19.359 1 59.62 195 ASP A CA 1
ATOM 1532 C C . ASP A 1 195 ? 2.461 -11.406 19.578 1 59.62 195 ASP A C 1
ATOM 1534 O O . ASP A 1 195 ? 2.76 -10.555 18.734 1 59.62 195 ASP A O 1
ATOM 1538 N N . ASN A 1 196 ? 1.511 -11.102 20.406 1 55.34 196 ASN A N 1
ATOM 1539 C CA . ASN A 1 196 ? 0.912 -9.867 20.906 1 55.34 196 ASN A CA 1
ATOM 1540 C C . ASN A 1 196 ? 1.908 -8.711 20.875 1 55.34 196 ASN A C 1
ATOM 1542 O O . ASN A 1 196 ? 1.782 -7.758 21.641 1 55.34 196 ASN A O 1
ATOM 1546 N N . ARG A 1 197 ? 3.008 -8.953 20.094 1 58.84 197 ARG A N 1
ATOM 1547 C CA . ARG A 1 197 ? 3.92 -7.816 20.141 1 58.84 197 ARG A CA 1
ATOM 1548 C C . ARG A 1 197 ? 3.555 -6.777 19.078 1 58.84 197 ARG A C 1
ATOM 1550 O O . ARG A 1 197 ? 2.941 -7.109 18.062 1 58.84 197 ARG A O 1
ATOM 1557 N N . GLN A 1 198 ? 3.684 -5.512 19.469 1 69.31 198 GLN A N 1
ATOM 1558 C CA . GLN A 1 198 ? 3.414 -4.367 18.609 1 69.31 198 GLN A CA 1
ATOM 1559 C C . GLN A 1 198 ? 4.496 -4.215 17.547 1 69.31 198 GLN A C 1
ATOM 1561 O O . GLN A 1 198 ? 4.988 -3.109 17.297 1 69.31 198 GLN A O 1
ATOM 1566 N N . SER A 1 199 ? 5.016 -5.371 17.062 1 79.12 199 SER A N 1
ATOM 1567 C CA . SER A 1 199 ? 6.035 -5.289 16.016 1 79.12 199 SER A CA 1
ATOM 1568 C C . SER A 1 199 ? 5.527 -5.852 14.695 1 79.12 199 SER A C 1
ATOM 1570 O O . SER A 1 199 ? 4.621 -6.688 14.68 1 79.12 199 SER A O 1
ATOM 1572 N N . TYR A 1 200 ? 6.098 -5.219 13.648 1 83.5 200 TYR A N 1
ATOM 1573 C CA . TYR A 1 200 ? 5.699 -5.613 12.305 1 83.5 200 TYR A CA 1
ATOM 1574 C C . TYR A 1 200 ? 6.906 -6.078 11.5 1 83.5 200 TYR A C 1
ATOM 1576 O O . TYR A 1 200 ? 8.047 -5.805 11.859 1 83.5 200 TYR A O 1
ATOM 1584 N N . SER A 1 201 ? 6.598 -6.887 10.586 1 84.31 201 SER A N 1
ATOM 1585 C CA . SER A 1 201 ? 7.637 -7.344 9.664 1 84.31 201 SER A CA 1
ATOM 1586 C C . SER A 1 201 ? 7.18 -7.246 8.219 1 84.31 201 SER A C 1
ATOM 1588 O O . SER A 1 201 ? 5.977 -7.258 7.938 1 84.31 201 SER A O 1
ATOM 1590 N N . MET A 1 202 ? 8.141 -7.117 7.355 1 87.12 202 MET A N 1
ATOM 1591 C CA . MET A 1 202 ? 7.844 -7.086 5.926 1 87.12 202 MET A CA 1
ATOM 1592 C C . MET A 1 202 ? 9.023 -7.609 5.113 1 87.12 202 MET A C 1
ATOM 1594 O O . MET A 1 202 ? 10.18 -7.453 5.52 1 87.12 202 MET A O 1
ATOM 1598 N N . SER A 1 203 ? 8.68 -8.211 4.02 1 87.44 203 SER A N 1
ATOM 1599 C CA . SER A 1 203 ? 9.727 -8.664 3.107 1 87.44 203 SER A CA 1
ATOM 1600 C C . SER A 1 203 ? 9.609 -7.973 1.752 1 87.44 203 SER A C 1
ATOM 1602 O O . SER A 1 203 ? 8.516 -7.613 1.324 1 87.44 203 SER A O 1
ATOM 1604 N N . SER A 1 204 ? 10.68 -7.727 1.187 1 88.75 204 SER A N 1
ATOM 1605 C CA . SER A 1 204 ? 10.797 -7.242 -0.184 1 88.75 204 SER A CA 1
ATOM 1606 C C . SER A 1 204 ? 11.883 -8 -0.948 1 88.75 204 SER A C 1
ATOM 1608 O O . SER A 1 204 ? 12.875 -8.43 -0.361 1 88.75 204 SER A O 1
ATOM 1610 N N . TRP A 1 205 ? 11.609 -8.156 -2.262 1 87.81 205 TRP A N 1
ATOM 1611 C CA . TRP A 1 205 ? 12.609 -8.922 -3 1 87.81 205 TRP A CA 1
ATOM 1612 C C . TRP A 1 205 ? 12.75 -8.398 -4.426 1 87.81 205 TRP A C 1
ATOM 1614 O O . TRP A 1 205 ? 11.812 -7.809 -4.973 1 87.81 205 TRP A O 1
ATOM 1624 N N . LEU A 1 206 ? 13.891 -8.633 -4.898 1 86.56 206 LEU A N 1
ATOM 1625 C CA . LEU A 1 206 ? 14.273 -8.25 -6.254 1 86.56 206 LEU A CA 1
ATOM 1626 C C . LEU A 1 206 ? 14.883 -9.43 -7 1 86.56 206 LEU A C 1
ATOM 1628 O O . LEU A 1 206 ? 15.781 -10.094 -6.484 1 86.56 206 LEU A O 1
ATOM 1632 N N . THR A 1 207 ? 14.367 -9.75 -8.117 1 84.25 207 THR A N 1
ATOM 1633 C CA . THR A 1 207 ? 14.891 -10.828 -8.953 1 84.25 207 THR A CA 1
ATOM 1634 C C . THR A 1 207 ? 15.656 -10.266 -10.148 1 84.25 207 THR A C 1
ATOM 1636 O O . THR A 1 207 ? 15.141 -9.406 -10.875 1 84.25 207 THR A O 1
ATOM 1639 N N . VAL A 1 208 ? 16.844 -10.734 -10.266 1 83.56 208 VAL A N 1
ATOM 1640 C CA . VAL A 1 208 ? 17.703 -10.227 -11.336 1 83.56 208 VAL A CA 1
ATOM 1641 C C . VAL A 1 208 ? 18.406 -11.398 -12.031 1 83.56 208 VAL A C 1
ATOM 1643 O O . VAL A 1 208 ? 18.328 -12.539 -11.57 1 83.56 208 VAL A O 1
ATOM 1646 N N . ASP A 1 209 ? 19.016 -11.039 -13.172 1 82.88 209 ASP A N 1
ATOM 1647 C CA . ASP A 1 209 ? 19.812 -12.039 -13.867 1 82.88 209 ASP A CA 1
ATOM 1648 C C . ASP A 1 209 ? 21.062 -12.414 -13.062 1 82.88 209 ASP A C 1
ATOM 1650 O O . ASP A 1 209 ? 21.719 -11.547 -12.492 1 82.88 209 ASP A O 1
ATOM 1654 N N . LYS A 1 210 ? 21.328 -13.727 -13.086 1 79.5 210 LYS A N 1
ATOM 1655 C CA . LYS A 1 210 ? 22.484 -14.219 -12.352 1 79.5 210 LYS A CA 1
ATOM 1656 C C . LYS A 1 210 ? 23.766 -13.562 -12.859 1 79.5 210 LYS A C 1
ATOM 1658 O O . LYS A 1 210 ? 24.703 -13.352 -12.086 1 79.5 210 LYS A O 1
ATOM 1663 N N . ASN A 1 211 ? 23.719 -13.273 -14.125 1 78.25 211 ASN A N 1
ATOM 1664 C CA . ASN A 1 211 ? 24.922 -12.727 -14.734 1 78.25 211 ASN A CA 1
ATOM 1665 C C . ASN A 1 211 ? 24.969 -11.203 -14.633 1 78.25 211 ASN A C 1
ATOM 1667 O O . ASN A 1 211 ? 25.828 -10.562 -15.234 1 78.25 211 ASN A O 1
ATOM 1671 N N . SER A 1 212 ? 24 -10.781 -13.859 1 76.56 212 SER A N 1
ATOM 1672 C CA . SER A 1 212 ? 24.047 -9.336 -13.68 1 76.56 212 SER A CA 1
ATOM 1673 C C . SER A 1 212 ? 25.281 -8.906 -12.914 1 76.56 212 SER A C 1
ATOM 1675 O O . SER A 1 212 ? 25.688 -9.562 -11.953 1 76.56 212 SER A O 1
ATOM 1677 N N . ASN A 1 213 ? 25.969 -7.945 -13.344 1 76.44 213 ASN A N 1
ATOM 1678 C CA . ASN A 1 213 ? 27.156 -7.426 -12.695 1 76.44 213 ASN A CA 1
ATOM 1679 C C . ASN A 1 213 ? 26.844 -6.242 -11.789 1 76.44 213 ASN A C 1
ATOM 1681 O O . ASN A 1 213 ? 27.75 -5.543 -11.336 1 76.44 213 ASN A O 1
ATOM 1685 N N . LYS A 1 214 ? 25.609 -6.156 -11.555 1 78.25 214 LYS A N 1
ATOM 1686 C CA . LYS A 1 214 ? 25.234 -5.012 -10.727 1 78.25 214 LYS A CA 1
ATOM 1687 C C . LYS A 1 214 ? 25.078 -5.422 -9.266 1 78.25 214 LYS A C 1
ATOM 1689 O O . LYS A 1 214 ? 24.703 -6.559 -8.969 1 78.25 214 LYS A O 1
ATOM 1694 N N . ASN A 1 215 ? 25.516 -4.449 -8.43 1 79.25 215 ASN A N 1
ATOM 1695 C CA . ASN A 1 215 ? 25.188 -4.586 -7.012 1 79.25 215 ASN A CA 1
ATOM 1696 C C . ASN A 1 215 ? 23.875 -3.898 -6.672 1 79.25 215 ASN A C 1
ATOM 1698 O O . ASN A 1 215 ? 23.531 -2.875 -7.266 1 79.25 215 ASN A O 1
ATOM 1702 N N . TYR A 1 216 ? 23.203 -4.633 -5.816 1 81.75 216 TYR A N 1
ATOM 1703 C CA . TYR A 1 216 ? 21.922 -4.055 -5.418 1 81.75 216 TYR A CA 1
ATOM 1704 C C . TYR A 1 216 ? 21.906 -3.781 -3.918 1 81.75 216 TYR A C 1
ATOM 1706 O O . TYR A 1 216 ? 22.594 -4.449 -3.145 1 81.75 216 TYR A O 1
ATOM 1714 N N . ARG A 1 217 ? 21.125 -2.779 -3.625 1 83.12 217 ARG A N 1
ATOM 1715 C CA . ARG A 1 217 ? 20.953 -2.391 -2.23 1 83.12 217 ARG A CA 1
ATOM 1716 C C . ARG A 1 217 ? 19.484 -2.203 -1.896 1 83.12 217 ARG A C 1
ATOM 1718 O O . ARG A 1 217 ? 18.719 -1.646 -2.695 1 83.12 217 ARG A O 1
ATOM 1725 N N . CYS A 1 218 ? 19.172 -2.838 -0.731 1 86.06 218 CYS A N 1
ATOM 1726 C CA . CYS A 1 218 ? 17.844 -2.584 -0.164 1 86.06 218 CYS A CA 1
ATOM 1727 C C . CYS A 1 218 ? 17.938 -1.569 0.971 1 86.06 218 CYS A C 1
ATOM 1729 O O . CYS A 1 218 ? 18.781 -1.693 1.859 1 86.06 218 CYS A O 1
ATOM 1731 N N . SER A 1 219 ? 17.141 -0.55 0.84 1 83 219 SER A N 1
ATOM 1732 C CA . SER A 1 219 ? 17.078 0.48 1.871 1 83 219 SER A CA 1
ATOM 1733 C C . SER A 1 219 ? 15.648 0.702 2.344 1 83 219 SER A C 1
ATOM 1735 O O . SER A 1 219 ? 14.695 0.399 1.62 1 83 219 SER A O 1
ATOM 1737 N N . TYR A 1 220 ? 15.57 1.083 3.664 1 84.12 220 TYR A N 1
ATOM 1738 C CA . TYR A 1 220 ? 14.219 1.368 4.133 1 84.12 220 TYR A CA 1
ATOM 1739 C C . TYR A 1 220 ? 14.188 2.648 4.961 1 84.12 220 TYR A C 1
ATOM 1741 O O . TYR A 1 220 ? 15.211 3.07 5.5 1 84.12 220 TYR A O 1
ATOM 1749 N N . GLN A 1 221 ? 13.094 3.32 4.859 1 83.62 221 GLN A N 1
ATOM 1750 C CA . GLN A 1 221 ? 12.797 4.473 5.703 1 83.62 221 GLN A CA 1
ATOM 1751 C C . GLN A 1 221 ? 11.727 4.137 6.734 1 83.62 221 GLN A C 1
ATOM 1753 O O . GLN A 1 221 ? 10.68 3.576 6.395 1 83.62 221 GLN A O 1
ATOM 1758 N N . HIS A 1 222 ? 12 4.336 8.062 1 84.5 222 HIS A N 1
ATOM 1759 C CA . HIS A 1 222 ? 11.078 4.133 9.172 1 84.5 222 HIS A CA 1
ATOM 1760 C C . HIS A 1 222 ? 11.234 5.227 10.227 1 84.5 222 HIS A C 1
ATOM 1762 O O . HIS A 1 222 ? 12.211 5.98 10.203 1 84.5 222 HIS A O 1
ATOM 1768 N N . GLU A 1 223 ? 10.195 5.426 11.102 1 80.31 223 GLU A N 1
ATOM 1769 C CA . GLU A 1 223 ? 10.188 6.508 12.086 1 80.31 223 GLU A CA 1
ATOM 1770 C C . GLU A 1 223 ? 11.539 6.637 12.781 1 80.31 223 GLU A C 1
ATOM 1772 O O . GLU A 1 223 ? 12.047 7.742 12.961 1 80.31 223 GLU A O 1
ATOM 1777 N N . LYS A 1 224 ? 12.016 5.582 13.5 1 62.19 224 LYS A N 1
ATOM 1778 C CA . LYS A 1 224 ? 13.242 5.688 14.289 1 62.19 224 LYS A CA 1
ATOM 1779 C C . LYS A 1 224 ? 14.445 5.984 13.398 1 62.19 224 LYS A C 1
ATOM 1781 O O . LYS A 1 224 ? 15.453 6.52 13.867 1 62.19 224 LYS A O 1
ATOM 1786 N N . ASP A 1 225 ? 14.359 5.52 12.273 1 55.34 225 ASP A N 1
ATOM 1787 C CA . ASP A 1 225 ? 15.547 5.734 11.453 1 55.34 225 ASP A CA 1
ATOM 1788 C C . ASP A 1 225 ? 15.562 7.141 10.859 1 55.34 225 ASP A C 1
ATOM 1790 O O . ASP A 1 225 ? 15.484 7.312 9.641 1 55.34 225 ASP A O 1
ATOM 1794 N N . THR A 1 226 ? 14.773 7.957 11.445 1 48.22 226 THR A N 1
ATOM 1795 C CA . THR A 1 226 ? 14.758 9.312 10.906 1 48.22 226 THR A CA 1
ATOM 1796 C C . THR A 1 226 ? 16.125 9.703 10.375 1 48.22 226 THR A C 1
ATOM 1798 O O . THR A 1 226 ? 16.266 10.695 9.656 1 48.22 226 THR A O 1
ATOM 1801 N N . GLY A 1 227 ? 17.188 9.266 11.133 1 40.19 227 GLY A N 1
ATOM 1802 C CA . GLY A 1 227 ? 18.422 9.641 10.469 1 40.19 227 GLY A CA 1
ATOM 1803 C C . GLY A 1 227 ? 18.672 8.844 9.195 1 40.19 227 GLY A C 1
ATOM 1804 O O . GLY A 1 227 ? 17.938 7.902 8.891 1 40.19 227 GLY A O 1
ATOM 1805 N N . SER A 1 228 ? 19.594 9.453 8.242 1 39.28 228 SER A N 1
ATOM 1806 C CA . SER A 1 228 ? 20.172 8.867 7.039 1 39.28 228 SER A CA 1
ATOM 1807 C C . SER A 1 228 ? 20.375 7.367 7.195 1 39.28 228 SER A C 1
ATOM 1809 O O . SER A 1 228 ? 21.156 6.762 6.465 1 39.28 228 SER A O 1
ATOM 1811 N N . ASN A 1 229 ? 19.906 6.898 8.312 1 40.72 229 ASN A N 1
ATOM 1812 C CA . ASN A 1 229 ? 20.438 5.543 8.391 1 40.72 229 ASN A CA 1
ATOM 1813 C C . ASN A 1 229 ? 19.688 4.586 7.477 1 40.72 229 ASN A C 1
ATOM 1815 O O . ASN A 1 229 ? 18.719 3.955 7.902 1 40.72 229 ASN A O 1
ATOM 1819 N N . GLU A 1 230 ? 19.562 5.012 6.398 1 51.38 230 GLU A N 1
ATOM 1820 C CA . GLU A 1 230 ? 19.344 4.02 5.348 1 51.38 230 GLU A CA 1
ATOM 1821 C C . GLU A 1 230 ? 20.172 2.764 5.586 1 51.38 230 GLU A C 1
ATOM 1823 O O . GLU A 1 230 ? 21.375 2.848 5.816 1 51.38 230 GLU A O 1
ATOM 1828 N N . ARG A 1 231 ? 19.625 1.78 6.312 1 52.09 231 ARG A N 1
ATOM 1829 C CA . ARG A 1 231 ? 20.438 0.574 6.27 1 52.09 231 ARG A CA 1
ATOM 1830 C C . ARG A 1 231 ? 20.453 -0.035 4.871 1 52.09 231 ARG A C 1
ATOM 1832 O O . ARG A 1 231 ? 19.391 -0.234 4.27 1 52.09 231 ARG A O 1
ATOM 1839 N N . LYS A 1 232 ? 21.625 0.181 4.285 1 52.31 232 LYS A N 1
ATOM 1840 C CA . LYS A 1 232 ? 21.906 -0.344 2.951 1 52.31 232 LYS A CA 1
ATOM 1841 C C . LYS A 1 232 ? 22.391 -1.79 3.018 1 52.31 232 LYS A C 1
ATOM 1843 O O . LYS A 1 232 ? 23.219 -2.137 3.863 1 52.31 232 LYS A O 1
ATOM 1848 N N . CYS A 1 233 ? 21.531 -2.633 2.621 1 50.69 233 CYS A N 1
ATOM 1849 C CA . CYS A 1 233 ? 22.016 -4 2.438 1 50.69 233 CYS A CA 1
ATOM 1850 C C . CYS A 1 233 ? 22.484 -4.223 1.007 1 50.69 233 CYS A C 1
ATOM 1852 O O . CYS A 1 233 ? 21.734 -4.012 0.056 1 50.69 233 CYS A O 1
ATOM 1854 N N . TRP A 1 234 ? 23.844 -4.191 0.921 1 47.09 234 TRP A N 1
ATOM 1855 C CA . TRP A 1 234 ? 24.422 -4.445 -0.393 1 47.09 234 TRP A CA 1
ATOM 1856 C C . TRP A 1 234 ? 24.344 -5.93 -0.745 1 47.09 234 TRP A C 1
ATOM 1858 O O . TRP A 1 234 ? 24.594 -6.789 0.106 1 47.09 234 TRP A O 1
ATOM 1868 N N . LEU A 1 235 ? 23.5 -6.172 -1.67 1 53.06 235 LEU A N 1
ATOM 1869 C CA . LEU A 1 235 ? 23.422 -7.539 -2.17 1 53.06 235 LEU A CA 1
ATOM 1870 C C . LEU A 1 235 ? 24.297 -7.715 -3.408 1 53.06 235 LEU A C 1
ATOM 1872 O O . LEU A 1 235 ? 24.188 -6.945 -4.367 1 53.06 235 LEU A O 1
ATOM 1876 N N . ARG A 1 236 ? 25.609 -8.07 -3.1 1 44.12 236 ARG A N 1
ATOM 1877 C CA . ARG A 1 236 ? 26.438 -8.391 -4.262 1 44.12 236 ARG A CA 1
ATOM 1878 C C . ARG A 1 236 ? 25.891 -9.602 -5.008 1 44.12 236 ARG A C 1
ATOM 1880 O O . ARG A 1 236 ? 25.547 -10.609 -4.391 1 44.12 236 ARG A O 1
ATOM 1887 N N . SER A 1 237 ? 25.438 -9.344 -6.125 1 43.75 237 SER A N 1
ATOM 1888 C CA . SER A 1 237 ? 25.172 -10.508 -6.961 1 43.75 237 SER A CA 1
ATOM 1889 C C . SER A 1 237 ? 26.391 -11.422 -7.055 1 43.75 237 SER A C 1
ATOM 1891 O O . SER A 1 237 ? 26.375 -12.398 -7.805 1 43.75 237 SER A O 1
ATOM 1893 N N . SER A 1 238 ? 27.656 -11.266 -6.602 1 37.5 238 SER A N 1
ATOM 1894 C CA . SER A 1 238 ? 28.734 -12.219 -6.887 1 37.5 238 SER A CA 1
ATOM 1895 C C . SER A 1 238 ? 28.516 -13.531 -6.145 1 37.5 238 SER A C 1
ATOM 1897 O O . SER A 1 238 ? 27.969 -13.547 -5.035 1 37.5 238 SER A O 1
ATOM 1899 N N . THR A 1 239 ? 28.75 -14.82 -6.738 1 34.56 239 THR A N 1
ATOM 1900 C CA . THR A 1 239 ? 29.109 -16.172 -6.285 1 34.56 239 THR A CA 1
ATOM 1901 C C . THR A 1 239 ? 30.062 -16.109 -5.105 1 34.56 239 THR A C 1
ATOM 1903 O O . THR A 1 239 ? 30.406 -17.141 -4.527 1 34.56 239 THR A O 1
ATOM 1906 N N . SER A 1 240 ? 31.141 -15.328 -4.867 1 30.97 240 SER A N 1
ATOM 1907 C CA . SER A 1 240 ? 32.031 -15.609 -3.758 1 30.97 240 SER A CA 1
ATOM 1908 C C . SER A 1 240 ? 31.359 -15.352 -2.416 1 30.97 240 SER A C 1
ATOM 1910 O O . SER A 1 240 ? 30.812 -14.273 -2.186 1 30.97 240 SER A O 1
ATOM 1912 N N . VAL A 1 241 ? 31.109 -16.375 -1.555 1 29.02 241 VAL A N 1
ATOM 1913 C CA . VAL A 1 241 ? 30.609 -16.812 -0.257 1 29.02 241 VAL A CA 1
ATOM 1914 C C . VAL A 1 241 ? 31.156 -15.914 0.843 1 29.02 241 VAL A C 1
ATOM 1916 O O . VAL A 1 241 ? 31 -16.203 2.031 1 29.02 241 VAL A O 1
ATOM 1919 N N . ASN A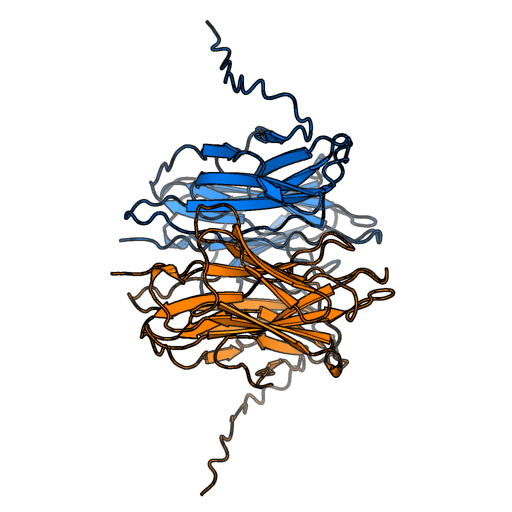 1 242 ? 32.125 -15.008 0.802 1 28.05 242 ASN A N 1
ATOM 1920 C CA . ASN A 1 242 ? 32.531 -14.625 2.15 1 28.05 242 ASN A CA 1
ATOM 1921 C C . ASN A 1 242 ? 31.453 -13.781 2.846 1 28.05 242 ASN A C 1
ATOM 1923 O O . ASN A 1 242 ? 31.172 -12.664 2.416 1 28.05 242 ASN A O 1
ATOM 1927 N N . GLN A 1 243 ? 30.625 -14.43 3.602 1 27.59 243 GLN A N 1
ATOM 1928 C CA . GLN A 1 243 ? 29.562 -13.945 4.473 1 27.59 243 GLN A CA 1
ATOM 1929 C C . GLN A 1 243 ? 30.109 -13.016 5.551 1 27.59 243 GLN A C 1
ATOM 1931 O O . GLN A 1 243 ? 29.984 -13.289 6.742 1 27.59 243 GLN A O 1
ATOM 1936 N N . ARG A 1 244 ? 31.281 -12.289 5.664 1 26.39 244 ARG A N 1
ATOM 1937 C CA . ARG A 1 244 ? 31.5 -11.602 6.934 1 26.39 244 ARG A CA 1
ATOM 1938 C C . ARG A 1 244 ? 30.5 -10.461 7.113 1 26.39 244 ARG A C 1
ATOM 1940 O O . ARG A 1 244 ? 30.641 -9.406 6.488 1 26.39 244 ARG A O 1
ATOM 1947 N N . ASN A 1 245 ? 29.281 -10.664 7.371 1 30.48 245 ASN A N 1
ATOM 1948 C CA . ASN A 1 245 ? 28.453 -9.531 7.801 1 30.48 245 ASN A CA 1
ATOM 1949 C C . ASN A 1 245 ? 28.953 -8.953 9.125 1 30.48 245 ASN A C 1
ATOM 1951 O O . ASN A 1 245 ? 28.547 -9.406 10.195 1 30.48 245 ASN A O 1
ATOM 1955 N N . SER A 1 246 ? 30.297 -8.594 9.414 1 26.94 246 SER A N 1
ATOM 1956 C CA . SER A 1 246 ? 30.594 -7.914 10.672 1 26.94 246 SER A CA 1
ATOM 1957 C C . SER A 1 246 ? 29.922 -6.551 10.742 1 26.94 246 SER A C 1
ATOM 1959 O O . SER A 1 246 ? 30.047 -5.738 9.828 1 26.94 246 SER A O 1
ATOM 1961 N N . THR A 1 247 ? 28.969 -6.426 11.57 1 31.2 247 THR A N 1
ATOM 1962 C CA . THR A 1 247 ? 28.484 -5.188 12.164 1 31.2 247 THR A CA 1
ATOM 1963 C C . THR A 1 247 ? 29.625 -4.445 12.867 1 31.2 247 THR A C 1
ATOM 1965 O O . THR A 1 247 ? 30.078 -4.863 13.938 1 31.2 247 THR A O 1
ATOM 1968 N N . GLU A 1 248 ? 30.781 -4.051 12.32 1 26.92 248 GLU A N 1
ATOM 1969 C CA . GLU A 1 248 ? 31.578 -3.195 13.203 1 26.92 248 GLU A CA 1
ATOM 1970 C C . GLU A 1 248 ? 30.844 -1.888 13.5 1 26.92 248 GLU A C 1
ATOM 1972 O O . GLU A 1 248 ? 30.562 -1.102 12.586 1 26.92 248 GLU A O 1
ATOM 1977 N N . VAL A 1 249 ? 30.016 -1.95 14.609 1 29.19 249 VAL A N 1
ATOM 1978 C CA . VAL A 1 249 ? 29.641 -0.8 15.422 1 29.19 249 VAL A CA 1
ATOM 1979 C C . VAL A 1 249 ? 30.891 -0.102 15.953 1 29.19 249 VAL A C 1
ATOM 1981 O O . VAL A 1 249 ? 31.656 -0.694 16.703 1 29.19 249 VAL A O 1
ATOM 1984 N N . ASN A 1 250 ? 31.641 0.718 15.227 1 24.83 250 ASN A N 1
ATOM 1985 C CA . ASN A 1 250 ? 32.594 1.569 15.914 1 24.83 250 ASN A CA 1
ATOM 1986 C C . ASN A 1 250 ? 31.922 2.443 16.969 1 24.83 250 ASN A C 1
ATOM 1988 O O . ASN A 1 250 ? 31.094 3.297 16.641 1 24.83 250 ASN A O 1
ATOM 1992 N N . GLY A 1 251 ? 31.75 1.915 18.219 1 21.25 251 GLY A N 1
ATOM 1993 C CA . GLY A 1 251 ? 31.625 2.594 19.5 1 21.25 251 GLY A CA 1
ATOM 1994 C C . GLY A 1 251 ? 32.688 3.658 19.719 1 21.25 251 GLY A C 1
ATOM 1995 O O . GLY A 1 251 ? 33.875 3.404 19.531 1 21.25 251 GLY A O 1
ATOM 1996 N N . ALA A 1 252 ? 32.438 5.023 19.656 1 21.19 252 ALA A N 1
ATOM 1997 C CA . ALA A 1 252 ? 33.281 5.988 20.344 1 21.19 252 ALA A CA 1
ATOM 1998 C C . ALA A 1 252 ? 33.531 5.578 21.781 1 21.19 252 ALA A C 1
ATOM 2000 O O . ALA A 1 252 ? 32.625 5.199 22.5 1 21.19 252 ALA A O 1
ATOM 2001 N N . LEU A 1 253 ? 34.906 5.316 22.078 1 20.55 253 LEU A N 1
ATOM 2002 C CA . LEU A 1 253 ? 35.469 5.609 23.391 1 20.55 253 LEU A CA 1
ATOM 2003 C C . LEU A 1 253 ? 35.312 7.09 23.734 1 20.55 253 LEU A C 1
ATOM 2005 O O . LEU A 1 253 ? 35.531 7.953 22.891 1 20.55 253 LEU A O 1
ATOM 2009 N N . VAL B 1 1 ? -8.148 -17.797 18.078 1 21.8 1 VAL B N 1
ATOM 2010 C CA . VAL B 1 1 ? -6.957 -17.734 17.234 1 21.8 1 VAL B CA 1
ATOM 2011 C C . VAL B 1 1 ? -7.102 -16.609 16.203 1 21.8 1 VAL B C 1
ATOM 2013 O O . VAL B 1 1 ? -7.953 -16.672 15.32 1 21.8 1 VAL B O 1
ATOM 2016 N N . TYR B 1 2 ? -6.949 -15.336 16.672 1 28.34 2 TYR B N 1
ATOM 2017 C CA . TYR B 1 2 ? -7.121 -14.07 15.961 1 28.34 2 TYR B CA 1
ATOM 2018 C C . TYR B 1 2 ? -6.109 -13.938 14.828 1 28.34 2 TYR B C 1
ATOM 2020 O O . TYR B 1 2 ? -4.902 -13.906 15.07 1 28.34 2 TYR B O 1
ATOM 2028 N N . THR B 1 3 ? -6.449 -14.469 13.648 1 32.81 3 THR B N 1
ATOM 2029 C CA . THR B 1 3 ? -5.52 -14.383 12.531 1 32.81 3 THR B CA 1
ATOM 2030 C C . THR B 1 3 ? -5.445 -12.953 12 1 32.81 3 THR B C 1
ATOM 2032 O O . THR B 1 3 ? -6.453 -12.391 11.57 1 32.81 3 THR B O 1
ATOM 2035 N N . PRO B 1 4 ? -4.496 -12.242 12.43 1 36.19 4 PRO B N 1
ATOM 2036 C CA . PRO B 1 4 ? -4.348 -10.859 11.969 1 36.19 4 PRO B CA 1
ATOM 2037 C C . PRO B 1 4 ? -4.184 -10.758 10.453 1 36.19 4 PRO B C 1
ATOM 2039 O O . PRO B 1 4 ? -3.406 -11.508 9.859 1 36.19 4 PRO B O 1
ATOM 2042 N N . SER B 1 5 ? -5.254 -10.344 9.82 1 39 5 SER B N 1
ATOM 2043 C CA . SER B 1 5 ? -5.258 -10.195 8.367 1 39 5 SER B CA 1
ATOM 2044 C C . SER B 1 5 ? -4.355 -9.047 7.93 1 39 5 SER B C 1
ATOM 2046 O O . SER B 1 5 ? -4.441 -7.941 8.477 1 39 5 SER B O 1
ATOM 2048 N N . HIS B 1 6 ? -3.268 -9.297 7.352 1 41 6 HIS B N 1
ATOM 2049 C CA . HIS B 1 6 ? -2.234 -8.43 6.797 1 41 6 HIS B CA 1
ATOM 2050 C C . HIS B 1 6 ? -2.697 -7.785 5.492 1 41 6 HIS B C 1
ATOM 2052 O O . HIS B 1 6 ? -3.328 -8.445 4.66 1 41 6 HIS B O 1
ATOM 2058 N N . THR B 1 7 ? -2.873 -6.5 5.43 1 43.94 7 THR B N 1
ATOM 2059 C CA . THR B 1 7 ? -3.361 -5.758 4.273 1 43.94 7 THR B CA 1
ATOM 2060 C C . THR B 1 7 ? -2.277 -5.652 3.203 1 43.94 7 THR B C 1
ATOM 2062 O O . THR B 1 7 ? -1.128 -5.324 3.506 1 43.94 7 THR B O 1
ATOM 2065 N N . ILE B 1 8 ? -2.531 -6.23 2.033 1 40.94 8 ILE B N 1
ATOM 2066 C CA . ILE B 1 8 ? -1.646 -6.016 0.893 1 40.94 8 ILE B CA 1
ATOM 2067 C C . ILE B 1 8 ? -2.129 -4.809 0.087 1 40.94 8 ILE B C 1
ATOM 2069 O O . ILE B 1 8 ? -3.277 -4.773 -0.358 1 40.94 8 ILE B O 1
ATOM 2073 N N . ILE B 1 9 ? -1.614 -3.682 0.255 1 37.62 9 ILE B N 1
ATOM 2074 C CA . ILE B 1 9 ? -1.922 -2.652 -0.731 1 37.62 9 ILE B CA 1
ATOM 2075 C C . ILE B 1 9 ? -1.042 -2.842 -1.965 1 37.62 9 ILE B C 1
ATOM 2077 O O . ILE B 1 9 ? 0.187 -2.791 -1.872 1 37.62 9 ILE B O 1
ATOM 2081 N N . SER B 1 10 ? -1.499 -3.441 -2.998 1 38.06 10 SER B N 1
ATOM 2082 C CA . SER B 1 10 ? -0.747 -3.6 -4.238 1 38.06 10 SER B CA 1
ATOM 2083 C C . SER B 1 10 ? -0.488 -2.25 -4.902 1 38.06 10 SER B C 1
ATOM 2085 O O . SER B 1 10 ? -1.424 -1.492 -5.164 1 38.06 10 SER B O 1
ATOM 2087 N N . PRO B 1 11 ? 0.711 -1.834 -4.93 1 38.16 11 PRO B N 1
ATOM 2088 C CA . PRO B 1 11 ? 0.924 -0.615 -5.711 1 38.16 11 PRO B CA 1
ATOM 2089 C C . PRO B 1 11 ? 0.566 -0.792 -7.188 1 38.16 11 PRO B C 1
ATOM 2091 O O . PRO B 1 11 ? 1.027 -1.739 -7.828 1 38.16 11 PRO B O 1
ATOM 2094 N N . PHE B 1 12 ? -0.506 -0.184 -7.625 1 36.62 12 PHE B N 1
ATOM 2095 C CA . PHE B 1 12 ? -0.769 -0.136 -9.055 1 36.62 12 PHE B CA 1
ATOM 2096 C C . PHE B 1 12 ? 0.292 0.691 -9.773 1 36.62 12 PHE B C 1
ATOM 2098 O O . PHE B 1 12 ? 0.443 1.885 -9.508 1 36.62 12 PHE B O 1
ATOM 2105 N N . PHE B 1 13 ? 1.206 0.016 -10.344 1 35.69 13 PHE B N 1
ATOM 2106 C CA . PHE B 1 13 ? 2.166 0.662 -11.234 1 35.69 13 PHE B CA 1
ATOM 2107 C C . PHE B 1 13 ? 1.467 1.231 -12.461 1 35.69 13 PHE B C 1
ATOM 2109 O O . PHE B 1 13 ? 0.771 0.508 -13.18 1 35.69 13 PHE B O 1
ATOM 2116 N N . PHE B 1 14 ? 1.163 2.508 -12.414 1 37.25 14 PHE B N 1
ATOM 2117 C CA . PHE B 1 14 ? 0.827 3.127 -13.688 1 37.25 14 PHE B CA 1
ATOM 2118 C C . PHE B 1 14 ? 1.956 2.941 -14.695 1 37.25 14 PHE B C 1
ATOM 2120 O O . PHE B 1 14 ? 3.113 3.252 -14.398 1 37.25 14 PHE B O 1
ATOM 2127 N N . LEU B 1 15 ? 1.688 2.084 -15.68 1 36.34 15 LEU B N 1
ATOM 2128 C CA . LEU B 1 15 ? 2.531 1.781 -16.828 1 36.34 15 LEU B CA 1
ATOM 2129 C C . LEU B 1 15 ? 2.826 3.043 -17.641 1 36.34 15 LEU B C 1
ATOM 2131 O O . LEU B 1 15 ? 1.905 3.736 -18.078 1 36.34 15 LEU B O 1
ATOM 2135 N N . ASP B 1 16 ? 3.771 3.67 -17.484 1 39.69 16 ASP B N 1
ATOM 2136 C CA . ASP B 1 16 ? 4.215 4.492 -18.609 1 39.69 16 ASP B CA 1
ATOM 2137 C C . ASP B 1 16 ? 4.062 3.748 -19.938 1 39.69 16 ASP B C 1
ATOM 2139 O O . ASP B 1 16 ? 3.992 2.518 -19.953 1 39.69 16 ASP B O 1
ATOM 2143 N N . GLY B 1 17 ? 3.775 4.516 -21.109 1 39.88 17 GLY B N 1
ATOM 2144 C CA . GLY B 1 17 ? 3.676 4.164 -22.516 1 39.88 17 GLY B CA 1
ATOM 2145 C C . GLY B 1 17 ? 4.625 3.055 -22.922 1 39.88 17 GLY B C 1
ATOM 2146 O O . GLY B 1 17 ? 4.699 2.693 -24.094 1 39.88 17 GLY B O 1
ATOM 2147 N N . TYR B 1 18 ? 5.797 2.916 -22.391 1 43.78 18 TYR B N 1
ATOM 2148 C CA . TYR B 1 18 ? 6.527 1.858 -23.094 1 43.78 18 TYR B CA 1
ATOM 2149 C C . TYR B 1 18 ? 5.883 0.5 -22.844 1 43.78 18 TYR B C 1
ATOM 2151 O O . TYR B 1 18 ? 5.23 0.292 -21.812 1 43.78 18 TYR B O 1
ATOM 2159 N N . THR B 1 19 ? 5.566 -0.365 -23.891 1 55.91 19 THR B N 1
ATOM 2160 C CA . THR B 1 19 ? 5.066 -1.706 -24.172 1 55.91 19 THR B CA 1
ATOM 2161 C C . THR B 1 19 ? 5.559 -2.701 -23.125 1 55.91 19 THR B C 1
ATOM 2163 O O . THR B 1 19 ? 6.449 -3.51 -23.391 1 55.91 19 THR B O 1
ATOM 2166 N N . GLN B 1 20 ? 5.562 -2.402 -21.797 1 69.75 20 GLN B N 1
ATOM 2167 C CA . GLN B 1 20 ? 6.113 -3.285 -20.781 1 69.75 20 GLN B CA 1
ATOM 2168 C C . GLN B 1 20 ? 5.156 -4.434 -20.469 1 69.75 20 GLN B C 1
ATOM 2170 O O . GLN B 1 20 ? 3.941 -4.301 -20.641 1 69.75 20 GLN B O 1
ATOM 2175 N N . ILE B 1 21 ? 5.621 -5.625 -20.453 1 80.62 21 ILE B N 1
ATOM 2176 C CA . ILE B 1 21 ? 4.887 -6.836 -20.094 1 80.62 21 ILE B CA 1
ATOM 2177 C C . ILE B 1 21 ? 4.234 -6.664 -18.734 1 80.62 21 ILE B C 1
ATOM 2179 O O . ILE B 1 21 ? 4.863 -6.16 -17.797 1 80.62 21 ILE B O 1
ATOM 2183 N N . THR B 1 22 ? 2.945 -6.809 -18.703 1 86.56 22 THR B N 1
ATOM 2184 C CA . THR B 1 22 ? 2.193 -6.684 -17.453 1 86.56 22 THR B CA 1
ATOM 2185 C C . THR B 1 22 ? 1.617 -8.031 -17.031 1 86.56 22 THR B C 1
ATOM 2187 O O . THR B 1 22 ? 1.146 -8.805 -17.875 1 86.56 22 THR B O 1
ATOM 2190 N N . LEU B 1 23 ? 1.788 -8.352 -15.812 1 92.25 23 LEU B N 1
ATOM 2191 C CA . LEU B 1 23 ? 1.201 -9.539 -15.195 1 92.25 23 LEU B CA 1
ATOM 2192 C C . LEU B 1 23 ? 0.161 -9.148 -14.148 1 92.25 23 LEU B C 1
ATOM 2194 O O . LEU B 1 23 ? 0.512 -8.695 -13.055 1 92.25 23 LEU B O 1
ATOM 2198 N N . ILE B 1 24 ? -1.115 -9.367 -14.492 1 92.25 24 ILE B N 1
ATOM 2199 C CA . ILE B 1 24 ? -2.205 -8.984 -13.594 1 92.25 24 ILE B CA 1
ATOM 2200 C C . ILE B 1 24 ? -2.871 -10.242 -13.039 1 92.25 24 ILE B C 1
ATOM 2202 O O . ILE B 1 24 ? -3.436 -11.039 -13.789 1 92.25 24 ILE B O 1
ATOM 2206 N N . GLN B 1 25 ? -2.779 -10.328 -11.766 1 95.31 25 GLN B N 1
ATOM 2207 C CA . GLN B 1 25 ? -3.367 -11.516 -11.141 1 95.31 25 GLN B CA 1
ATOM 2208 C C . GLN B 1 25 ? -4.785 -11.227 -10.656 1 95.31 25 GLN B C 1
ATOM 2210 O O . GLN B 1 25 ? -5.066 -10.141 -10.156 1 95.31 25 GLN B O 1
ATOM 2215 N N . THR B 1 26 ? -5.613 -12.203 -10.828 1 93.12 26 THR B N 1
ATOM 2216 C CA . THR B 1 26 ? -6.988 -12.188 -10.344 1 93.12 26 THR B CA 1
ATOM 2217 C C . THR B 1 26 ? -7.344 -13.508 -9.68 1 93.12 26 THR B C 1
ATOM 2219 O O . THR B 1 26 ? -6.895 -14.57 -10.109 1 93.12 26 THR B O 1
ATOM 2222 N N . PRO B 1 27 ? -8.172 -13.562 -8.594 1 93.12 27 PRO B N 1
ATOM 2223 C CA . PRO B 1 27 ? -8.617 -12.383 -7.848 1 93.12 27 PRO B CA 1
ATOM 2224 C C . PRO B 1 27 ? -7.512 -11.781 -6.984 1 93.12 27 PRO B C 1
ATOM 2226 O O . PRO B 1 27 ? -6.402 -12.312 -6.93 1 93.12 27 PRO B O 1
ATOM 2229 N N . LEU B 1 28 ? -7.809 -10.609 -6.469 1 91.75 28 LEU B N 1
ATOM 2230 C CA . LEU B 1 28 ? -6.848 -10 -5.555 1 91.75 28 LEU B CA 1
ATOM 2231 C C . LEU B 1 28 ? -6.621 -10.891 -4.332 1 91.75 28 LEU B C 1
ATOM 2233 O O . LEU B 1 28 ? -5.508 -10.945 -3.801 1 91.75 28 LEU B O 1
ATOM 2237 N N . SER B 1 29 ? -7.656 -11.5 -3.947 1 92.19 29 SER B N 1
ATOM 2238 C CA . SER B 1 29 ? -7.594 -12.422 -2.814 1 92.19 29 SER B CA 1
ATOM 2239 C C . SER B 1 29 ? -8.648 -13.516 -2.936 1 92.19 29 SER B C 1
ATOM 2241 O O . SER B 1 29 ? -9.633 -13.367 -3.66 1 92.19 29 SER B O 1
ATOM 2243 N N . VAL B 1 30 ? -8.383 -14.602 -2.338 1 92.56 30 VAL B N 1
ATOM 2244 C CA . VAL B 1 30 ? -9.297 -15.734 -2.277 1 92.56 30 VAL B CA 1
ATOM 2245 C C . VAL B 1 30 ? -9.383 -16.25 -0.843 1 92.56 30 VAL B C 1
ATOM 2247 O O . VAL B 1 30 ? -8.359 -16.516 -0.211 1 92.56 30 VAL B O 1
ATOM 2250 N N . THR B 1 31 ? -10.602 -16.344 -0.311 1 91.38 31 THR B N 1
ATOM 2251 C CA . THR B 1 31 ? -10.828 -16.938 1.001 1 91.38 31 THR B CA 1
ATOM 2252 C C . THR B 1 31 ? -11.586 -18.266 0.87 1 91.38 31 THR B C 1
ATOM 2254 O O . THR B 1 31 ? -12.688 -18.297 0.323 1 91.38 31 THR B O 1
ATOM 2257 N N . ARG B 1 32 ? -10.93 -19.312 1.327 1 92.94 32 ARG B N 1
ATOM 2258 C CA . ARG B 1 32 ? -11.531 -20.641 1.282 1 92.94 32 ARG B CA 1
ATOM 2259 C C . ARG B 1 32 ? -11.281 -21.391 2.582 1 92.94 32 ARG B C 1
ATOM 2261 O O . ARG B 1 32 ? -10.305 -21.141 3.283 1 92.94 32 ARG B O 1
ATOM 2268 N N . ALA B 1 33 ? -12.172 -22.266 2.846 1 94.38 33 ALA B N 1
ATOM 2269 C CA . ALA B 1 33 ? -12.008 -23.109 4.027 1 94.38 33 ALA B CA 1
ATOM 2270 C C . ALA B 1 33 ? -11.008 -24.234 3.768 1 94.38 33 ALA B C 1
ATOM 2272 O O . ALA B 1 33 ? -10.664 -24.516 2.615 1 94.38 33 ALA B O 1
ATOM 2273 N N . VAL B 1 34 ? -10.602 -24.828 4.84 1 96 34 VAL B N 1
ATOM 2274 C CA . VAL B 1 34 ? -9.719 -25.984 4.762 1 96 34 VAL B CA 1
ATOM 2275 C C . VAL B 1 34 ? -10.352 -27.062 3.898 1 96 34 VAL B C 1
ATOM 2277 O O . VAL B 1 34 ? -11.578 -27.219 3.898 1 96 34 VAL B O 1
ATOM 2280 N N . THR B 1 35 ? -9.555 -27.797 3.219 1 96.44 35 THR B N 1
ATOM 2281 C CA . THR B 1 35 ? -9.898 -28.953 2.395 1 96.44 35 THR B CA 1
ATOM 2282 C C . THR B 1 35 ? -10.523 -28.516 1.073 1 96.44 35 THR B C 1
ATOM 2284 O O . THR B 1 35 ? -10.68 -29.328 0.156 1 96.44 35 THR B O 1
ATOM 2287 N N . LYS B 1 36 ? -10.852 -27.219 1.048 1 96.44 36 LYS B N 1
ATOM 2288 C CA . LYS B 1 36 ? -11.422 -26.719 -0.201 1 96.44 36 LYS B CA 1
ATOM 2289 C C . LYS B 1 36 ? -10.328 -26.359 -1.201 1 96.44 36 LYS B C 1
ATOM 2291 O O . LYS B 1 36 ? -9.164 -26.719 -1.017 1 96.44 36 LYS B O 1
ATOM 2296 N N . THR B 1 37 ? -10.812 -25.812 -2.355 1 97.56 37 THR B N 1
ATOM 2297 C CA . THR B 1 37 ? -9.891 -25.516 -3.449 1 97.56 37 THR B CA 1
ATOM 2298 C C . THR B 1 37 ? -9.867 -24.016 -3.734 1 97.56 37 THR B C 1
ATOM 2300 O O . THR B 1 37 ? -10.914 -23.359 -3.703 1 97.56 37 THR B O 1
ATOM 2303 N N . ALA B 1 38 ? -8.68 -23.547 -3.996 1 97.44 38 ALA B N 1
ATOM 2304 C CA . ALA B 1 38 ? -8.523 -22.156 -4.426 1 97.44 38 ALA B CA 1
ATOM 2305 C C . ALA B 1 38 ? -7.992 -22.078 -5.855 1 97.44 38 ALA B C 1
ATOM 2307 O O . ALA B 1 38 ? -7.148 -22.891 -6.25 1 97.44 38 ALA B O 1
ATOM 2308 N N . ARG B 1 39 ? -8.516 -21.125 -6.594 1 97.69 39 ARG B N 1
ATOM 2309 C CA . ARG B 1 39 ? -8.086 -20.875 -7.965 1 97.69 39 ARG B CA 1
ATOM 2310 C C . ARG B 1 39 ? -7.66 -19.438 -8.164 1 97.69 39 ARG B C 1
ATOM 2312 O O . ARG B 1 39 ? -8.289 -18.516 -7.629 1 97.69 39 ARG B O 1
ATOM 2319 N N . MET B 1 40 ? -6.637 -19.266 -8.945 1 97.56 40 MET B N 1
ATOM 2320 C CA . MET B 1 40 ? -6.172 -17.922 -9.281 1 97.56 40 MET B CA 1
ATOM 2321 C C . MET B 1 40 ? -5.566 -17.891 -10.68 1 97.56 40 MET B C 1
ATOM 2323 O O . MET B 1 40 ? -5.098 -18.922 -11.18 1 97.56 40 MET B O 1
ATOM 2327 N N . GLY B 1 41 ? -5.648 -16.75 -11.25 1 96.88 41 GLY B N 1
ATOM 2328 C CA . GLY B 1 41 ? -5.152 -16.562 -12.609 1 96.88 41 GLY B CA 1
ATOM 2329 C C . GLY B 1 41 ? -4.203 -15.398 -12.742 1 96.88 41 GLY B C 1
ATOM 2330 O O . GLY B 1 41 ? -4.199 -14.492 -11.914 1 96.88 41 GLY B O 1
ATOM 2331 N N . CYS B 1 42 ? -3.469 -15.461 -13.734 1 96.69 42 CYS B N 1
ATOM 2332 C CA . CYS B 1 42 ? -2.514 -14.414 -14.094 1 96.69 42 CYS B CA 1
ATOM 2333 C C . CYS B 1 42 ? -2.604 -14.078 -15.578 1 96.69 42 CYS B C 1
ATOM 2335 O O . CYS B 1 42 ? -2.23 -14.883 -16.422 1 96.69 42 CYS B O 1
ATOM 2337 N N . ILE B 1 43 ? -3.121 -12.938 -15.844 1 95.06 43 ILE B N 1
ATOM 2338 C CA . ILE B 1 43 ? -3.195 -12.461 -17.219 1 95.06 43 ILE B CA 1
ATOM 2339 C C . ILE B 1 43 ? -1.88 -11.797 -17.609 1 95.06 43 ILE B C 1
ATOM 2341 O O . ILE B 1 43 ? -1.424 -10.867 -16.938 1 95.06 43 ILE B O 1
ATOM 2345 N N . ILE B 1 44 ? -1.312 -12.289 -18.609 1 91.5 44 ILE B N 1
ATOM 2346 C CA . ILE B 1 44 ? -0.023 -11.773 -19.047 1 91.5 44 ILE B CA 1
ATOM 2347 C C . ILE B 1 44 ? -0.172 -11.117 -20.422 1 91.5 44 ILE B C 1
ATOM 2349 O O . ILE B 1 44 ? -0.644 -11.742 -21.359 1 91.5 44 ILE B O 1
ATOM 2353 N N . SER B 1 45 ? 0.212 -9.859 -20.406 1 85.38 45 SER B N 1
ATOM 2354 C CA . SER B 1 45 ? 0.095 -9.117 -21.656 1 85.38 45 SER B CA 1
ATOM 2355 C C . SER B 1 45 ? 1.302 -8.211 -21.891 1 85.38 45 SER B C 1
ATOM 2357 O O . SER B 1 45 ? 2.008 -7.867 -20.938 1 85.38 45 SER B O 1
ATOM 2359 N N . GLY B 1 46 ? 1.51 -7.883 -23.125 1 82.19 46 GLY B N 1
ATOM 2360 C CA . GLY B 1 46 ? 2.582 -6.969 -23.5 1 82.19 46 GLY B CA 1
ATOM 2361 C C . GLY B 1 46 ? 3.107 -7.195 -24.906 1 82.19 46 GLY B C 1
ATOM 2362 O O . GLY B 1 46 ? 2.961 -8.281 -25.453 1 82.19 46 GLY B O 1
ATOM 2363 N N . GLU B 1 47 ? 3.648 -6.137 -25.328 1 79.06 47 GLU B N 1
ATOM 2364 C CA . GLU B 1 47 ? 4.199 -6.227 -26.688 1 79.06 47 GLU B CA 1
ATOM 2365 C C . GLU B 1 47 ? 5.379 -7.195 -26.734 1 79.06 47 GLU B C 1
ATOM 2367 O O . GLU B 1 47 ? 6.234 -7.188 -25.844 1 79.06 47 GLU B O 1
ATOM 2372 N N . GLY B 1 48 ? 5.363 -8.016 -27.672 1 76.44 48 GLY B N 1
ATOM 2373 C CA . GLY B 1 48 ? 6.492 -8.898 -27.938 1 76.44 48 GLY B CA 1
ATOM 2374 C C . GLY B 1 48 ? 6.488 -10.141 -27.062 1 76.44 48 GLY B C 1
ATOM 2375 O O . GLY B 1 48 ? 7.316 -11.039 -27.234 1 76.44 48 GLY B O 1
ATOM 2376 N N . PHE B 1 49 ? 5.516 -10.219 -26.172 1 83.25 49 PHE B N 1
ATOM 2377 C CA . PHE B 1 49 ? 5.477 -11.398 -25.312 1 83.25 49 PHE B CA 1
ATOM 2378 C C . PHE B 1 49 ? 4.836 -12.578 -26.047 1 83.25 49 PHE B C 1
ATOM 2380 O O . PHE B 1 49 ? 3.762 -12.438 -26.641 1 83.25 49 PHE B O 1
ATOM 2387 N N . ASN B 1 50 ? 5.547 -13.664 -26.031 1 86.31 50 ASN B N 1
ATOM 2388 C CA . ASN B 1 50 ? 5 -14.891 -26.609 1 86.31 50 ASN B CA 1
ATOM 2389 C C . ASN B 1 50 ? 4.535 -15.859 -25.516 1 86.31 50 ASN B C 1
ATOM 2391 O O . ASN B 1 50 ? 5.332 -16.625 -24.969 1 86.31 50 ASN B O 1
ATOM 2395 N N . PHE B 1 51 ? 3.287 -15.93 -25.328 1 88.06 51 PHE B N 1
ATOM 2396 C CA . PHE B 1 51 ? 2.676 -16.688 -24.25 1 88.06 51 PHE B CA 1
ATOM 2397 C C . PHE B 1 51 ? 2.869 -18.188 -24.453 1 88.06 51 PHE B C 1
ATOM 2399 O O . PHE B 1 51 ? 3.012 -18.953 -23.5 1 88.06 51 PHE B O 1
ATOM 2406 N N . ASN B 1 52 ? 2.938 -18.531 -25.703 1 85.31 52 ASN B N 1
ATOM 2407 C CA . ASN B 1 52 ? 3.002 -19.953 -26.031 1 85.31 52 ASN B CA 1
ATOM 2408 C C . ASN B 1 52 ? 4.363 -20.547 -25.688 1 85.31 52 ASN B C 1
ATOM 2410 O O . ASN B 1 52 ? 4.457 -21.719 -25.297 1 85.31 52 ASN B O 1
ATOM 2414 N N . SER B 1 53 ? 5.309 -19.781 -25.766 1 85.56 53 SER B N 1
ATOM 2415 C CA . SER B 1 53 ? 6.656 -20.297 -25.562 1 85.56 53 SER B CA 1
ATOM 2416 C C . SER B 1 53 ? 7.219 -19.859 -24.219 1 85.56 53 SER B C 1
ATOM 2418 O O . SER B 1 53 ? 8.281 -20.328 -23.797 1 85.56 53 SER B O 1
ATOM 2420 N N . ALA B 1 54 ? 6.488 -19.062 -23.531 1 86.5 54 ALA B N 1
ATOM 2421 C CA . ALA B 1 54 ? 7.031 -18.516 -22.297 1 86.5 54 ALA B CA 1
ATOM 2422 C C . ALA B 1 54 ? 6.906 -19.516 -21.156 1 86.5 54 ALA B C 1
ATOM 2424 O O . ALA B 1 54 ? 5.98 -20.328 -21.125 1 86.5 54 ALA B O 1
ATOM 2425 N N . TYR B 1 55 ? 7.871 -19.469 -20.312 1 89.94 55 TYR B N 1
ATOM 2426 C CA . TYR B 1 55 ? 7.77 -20.188 -19.047 1 89.94 55 TYR B CA 1
ATOM 2427 C C . TYR B 1 55 ? 7.156 -19.312 -17.969 1 89.94 55 TYR B C 1
ATOM 2429 O O . TYR B 1 55 ? 7.621 -18.188 -17.734 1 89.94 55 TYR B O 1
ATOM 2437 N N . ILE B 1 56 ? 6.07 -19.844 -17.406 1 92.81 56 ILE B N 1
ATOM 2438 C CA . ILE B 1 56 ? 5.43 -19.125 -16.312 1 92.81 56 ILE B CA 1
ATOM 2439 C C . ILE B 1 56 ? 5.707 -19.828 -14.992 1 92.81 56 ILE B C 1
ATOM 2441 O O . ILE B 1 56 ? 5.551 -21.047 -14.898 1 92.81 56 ILE B O 1
ATOM 2445 N N . HIS B 1 57 ? 6.074 -19.047 -14.016 1 93.12 57 HIS B N 1
ATOM 2446 C CA . HIS B 1 57 ? 6.422 -19.578 -12.695 1 93.12 57 HIS B CA 1
ATOM 2447 C C . HIS B 1 57 ? 5.402 -19.141 -11.648 1 93.12 57 HIS B C 1
ATOM 2449 O O . HIS B 1 57 ? 4.879 -18.031 -11.711 1 93.12 57 HIS B O 1
ATOM 2455 N N . TRP B 1 58 ? 5.137 -20.047 -10.742 1 95.81 58 TRP B N 1
ATOM 2456 C CA . TRP B 1 58 ? 4.281 -19.719 -9.609 1 95.81 58 TRP B CA 1
ATOM 2457 C C . TRP B 1 58 ? 5.051 -19.844 -8.297 1 95.81 58 TRP B C 1
ATOM 2459 O O . TRP B 1 58 ? 5.73 -20.844 -8.062 1 95.81 58 TRP B O 1
ATOM 2469 N N . TYR B 1 59 ? 4.875 -18.766 -7.508 1 94.12 59 TYR B N 1
ATOM 2470 C CA . TYR B 1 59 ? 5.582 -18.688 -6.234 1 94.12 59 TYR B CA 1
ATOM 2471 C C . TYR B 1 59 ? 4.605 -18.531 -5.078 1 94.12 59 TYR B C 1
ATOM 2473 O O . TYR B 1 59 ? 3.531 -17.953 -5.234 1 94.12 59 TYR B O 1
ATOM 2481 N N . ARG B 1 60 ? 5.027 -19.078 -3.951 1 95.81 60 ARG B N 1
ATOM 2482 C CA . ARG B 1 60 ? 4.336 -18.844 -2.689 1 95.81 60 ARG B CA 1
ATOM 2483 C C . ARG B 1 60 ? 5.195 -18.031 -1.731 1 95.81 60 ARG B C 1
ATOM 2485 O O . ARG B 1 60 ? 6.371 -18.328 -1.529 1 95.81 60 ARG B O 1
ATOM 2492 N N . GLN B 1 61 ? 4.602 -17 -1.229 1 92.12 61 GLN B N 1
ATOM 2493 C CA . GLN B 1 61 ? 5.297 -16.188 -0.244 1 92.12 61 GLN B CA 1
ATOM 2494 C C . GLN B 1 61 ? 4.539 -16.156 1.081 1 92.12 61 GLN B C 1
ATOM 2496 O O . GLN B 1 61 ? 3.539 -15.445 1.212 1 92.12 61 GLN B O 1
ATOM 2501 N N . SER B 1 62 ? 5.086 -16.859 2.012 1 90.38 62 SER B N 1
ATOM 2502 C CA . SER B 1 62 ? 4.523 -16.844 3.359 1 90.38 62 SER B CA 1
ATOM 2503 C C . SER B 1 62 ? 5.074 -15.68 4.176 1 90.38 62 SER B C 1
ATOM 2505 O O . SER B 1 62 ? 6.199 -15.227 3.947 1 90.38 62 SER B O 1
ATOM 2507 N N . PRO B 1 63 ? 4.246 -15.273 5.082 1 82 63 PRO B N 1
ATOM 2508 C CA . PRO B 1 63 ? 4.723 -14.156 5.902 1 82 63 PRO B CA 1
ATOM 2509 C C . PRO B 1 63 ? 6.078 -14.438 6.547 1 82 63 PRO B C 1
ATOM 2511 O O . PRO B 1 63 ? 6.277 -15.5 7.141 1 82 63 PRO B O 1
ATOM 2514 N N . GLY B 1 64 ? 6.969 -13.453 6.309 1 73.06 64 GLY B N 1
ATOM 2515 C CA . GLY B 1 64 ? 8.258 -13.539 6.969 1 73.06 64 GLY B CA 1
ATOM 2516 C C . GLY B 1 64 ? 9.25 -14.43 6.234 1 73.06 64 GLY B C 1
ATOM 2517 O O . GLY B 1 64 ? 10.344 -14.688 6.734 1 73.06 64 GLY B O 1
ATOM 2518 N N . GLU B 1 65 ? 8.82 -14.938 5.098 1 79 65 GLU B N 1
ATOM 2519 C CA . GLU B 1 65 ? 9.68 -15.844 4.344 1 79 65 GLU B CA 1
ATOM 2520 C C . GLU B 1 65 ? 9.945 -15.312 2.936 1 79 65 GLU B C 1
ATOM 2522 O O . GLU B 1 65 ? 9.227 -14.438 2.455 1 79 65 GLU B O 1
ATOM 2527 N N . ALA B 1 66 ? 10.992 -15.844 2.367 1 79.81 66 ALA B N 1
ATOM 2528 C CA . ALA B 1 66 ? 11.25 -15.586 0.953 1 79.81 66 ALA B CA 1
ATOM 2529 C C . ALA B 1 66 ? 10.25 -16.328 0.07 1 79.81 66 ALA B C 1
ATOM 2531 O O . ALA B 1 66 ? 9.727 -17.375 0.46 1 79.81 66 ALA B O 1
ATOM 2532 N N . PRO B 1 67 ? 10.031 -15.711 -1.069 1 89.31 67 PRO B N 1
ATOM 2533 C CA . PRO B 1 67 ? 9.172 -16.469 -1.983 1 89.31 67 PRO B CA 1
ATOM 2534 C C . PRO B 1 67 ? 9.797 -17.797 -2.396 1 89.31 67 PRO B C 1
ATOM 2536 O O . PRO B 1 67 ? 11.008 -17.891 -2.609 1 89.31 67 PRO B O 1
ATOM 2539 N N . LYS B 1 68 ? 8.984 -18.797 -2.414 1 90.31 68 LYS B N 1
ATOM 2540 C CA . LYS B 1 68 ? 9.391 -20.125 -2.855 1 90.31 68 LYS B CA 1
ATOM 2541 C C . LYS B 1 68 ? 8.641 -20.547 -4.117 1 90.31 68 LYS B C 1
ATOM 2543 O O . LYS B 1 68 ? 7.418 -20.438 -4.188 1 90.31 68 LYS B O 1
ATOM 2548 N N . ARG B 1 69 ? 9.391 -21 -5.062 1 92.81 69 ARG B N 1
ATOM 2549 C CA . ARG B 1 69 ? 8.727 -21.453 -6.281 1 92.81 69 ARG B CA 1
ATOM 2550 C C . ARG B 1 69 ? 8.008 -22.781 -6.059 1 92.81 69 ARG B C 1
ATOM 2552 O O . ARG B 1 69 ? 8.555 -23.703 -5.453 1 92.81 69 ARG B O 1
ATOM 2559 N N . ILE B 1 70 ? 6.887 -22.766 -6.531 1 96.19 70 ILE B N 1
ATOM 2560 C CA . ILE B 1 70 ? 6.074 -23.969 -6.453 1 96.19 70 ILE B CA 1
ATOM 2561 C C . ILE B 1 70 ? 6.309 -24.828 -7.691 1 96.19 70 ILE B C 1
ATOM 2563 O O . ILE B 1 70 ? 6.625 -26.016 -7.582 1 96.19 70 ILE B O 1
ATOM 2567 N N . LEU B 1 71 ? 6.16 -24.234 -8.742 1 95.44 71 LEU B N 1
ATOM 2568 C CA . LEU B 1 71 ? 6.223 -24.922 -10.023 1 95.44 71 LEU B CA 1
ATOM 2569 C C . LEU B 1 71 ? 6.473 -23.938 -11.156 1 95.44 71 LEU B C 1
ATOM 2571 O O . LEU B 1 71 ? 6.426 -22.719 -10.953 1 95.44 71 LEU B O 1
ATOM 2575 N N . TYR B 1 72 ? 6.805 -24.422 -12.289 1 93.69 72 TYR B N 1
ATOM 2576 C CA . TYR B 1 72 ? 6.77 -23.641 -13.523 1 93.69 72 TYR B CA 1
ATOM 2577 C C . TYR B 1 72 ? 6.137 -24.438 -14.656 1 93.69 72 TYR B C 1
ATOM 2579 O O . TYR B 1 72 ? 6.156 -25.672 -14.641 1 93.69 72 TYR B O 1
ATOM 2587 N N . ILE B 1 73 ? 5.523 -23.703 -15.5 1 93.88 73 ILE B N 1
ATOM 2588 C CA . ILE B 1 73 ? 4.828 -24.312 -16.641 1 93.88 73 ILE B CA 1
ATOM 2589 C C . ILE B 1 73 ? 5.324 -23.688 -17.938 1 93.88 73 ILE B C 1
ATOM 2591 O O . ILE B 1 73 ? 5.426 -22.469 -18.047 1 93.88 73 ILE B O 1
ATOM 2595 N N . GLY B 1 74 ? 5.734 -24.516 -18.812 1 88.12 74 GLY B N 1
ATOM 2596 C CA . GLY B 1 74 ? 6.152 -24.125 -20.156 1 88.12 74 GLY B CA 1
ATOM 2597 C C . GLY B 1 74 ? 5.758 -25.141 -21.219 1 88.12 74 GLY B C 1
ATOM 2598 O O . GLY B 1 74 ? 5.879 -26.359 -21 1 88.12 74 GLY B O 1
ATOM 2599 N N . SER B 1 75 ? 5.359 -24.578 -22.375 1 80 75 SER B N 1
ATOM 2600 C CA . SER B 1 75 ? 4.98 -25.406 -23.5 1 80 75 SER B CA 1
ATOM 2601 C C . SER B 1 75 ? 4.051 -26.547 -23.078 1 80 75 SER B C 1
ATOM 2603 O O . SER B 1 75 ? 4.262 -27.703 -23.469 1 80 75 SER B O 1
ATOM 2605 N N . GLY B 1 76 ? 3.195 -26.312 -22.062 1 78.75 76 GLY B N 1
ATOM 2606 C CA . GLY B 1 76 ? 2.154 -27.25 -21.641 1 78.75 76 GLY B CA 1
ATOM 2607 C C . GLY B 1 76 ? 2.621 -28.219 -20.578 1 78.75 76 GLY B C 1
ATOM 2608 O O . GLY B 1 76 ? 1.838 -29.047 -20.094 1 78.75 76 GLY B O 1
ATOM 2609 N N . SER B 1 77 ? 3.854 -28.266 -20.25 1 91.31 77 SER B N 1
ATOM 2610 C CA . SER B 1 77 ? 4.371 -29.188 -19.234 1 91.31 77 SER B CA 1
ATOM 2611 C C . SER B 1 77 ? 4.625 -28.453 -17.906 1 91.31 77 SER B C 1
ATOM 2613 O O . SER B 1 77 ? 5.102 -27.312 -17.906 1 91.31 77 SER B O 1
ATOM 2615 N N . VAL B 1 78 ? 4.285 -29.172 -16.891 1 94.62 78 VAL B N 1
ATOM 2616 C CA . VAL B 1 78 ? 4.441 -28.609 -15.555 1 94.62 78 VAL B CA 1
ATOM 2617 C C . VAL B 1 78 ? 5.602 -29.281 -14.836 1 94.62 78 VAL B C 1
ATOM 2619 O O . VAL B 1 78 ? 5.699 -30.516 -14.828 1 94.62 78 VAL B O 1
ATOM 2622 N N . SER B 1 79 ? 6.496 -28.5 -14.312 1 93.75 79 SER B N 1
ATOM 2623 C CA . SER B 1 79 ? 7.562 -29 -13.445 1 93.75 79 SER B CA 1
ATOM 2624 C C . SER B 1 79 ? 7.367 -28.547 -12.008 1 93.75 79 SER B C 1
ATOM 2626 O O . SER B 1 79 ? 7.285 -27.344 -11.734 1 93.75 79 SER B O 1
ATOM 2628 N N . MET B 1 80 ? 7.363 -29.484 -11.125 1 95.31 80 MET B N 1
ATOM 2629 C CA . MET B 1 80 ? 7.141 -29.219 -9.711 1 95.31 80 MET B CA 1
ATOM 2630 C C . MET B 1 80 ? 8.469 -29.062 -8.969 1 95.31 80 MET B C 1
ATOM 2632 O O . MET B 1 80 ? 9.406 -29.828 -9.203 1 95.31 80 MET B O 1
ATOM 2636 N N . ASP B 1 81 ? 8.477 -28.109 -8.109 1 92.81 81 ASP B N 1
ATOM 2637 C CA . ASP B 1 81 ? 9.695 -27.953 -7.32 1 92.81 81 ASP B CA 1
ATOM 2638 C C . ASP B 1 81 ? 9.648 -28.797 -6.051 1 92.81 81 ASP B C 1
ATOM 2640 O O . ASP B 1 81 ? 8.594 -29.297 -5.668 1 92.81 81 ASP B O 1
ATOM 2644 N N . GLU B 1 82 ? 10.875 -28.844 -5.422 1 90.25 82 GLU B N 1
ATOM 2645 C CA . GLU B 1 82 ? 10.984 -29.672 -4.215 1 90.25 82 GLU B CA 1
ATOM 2646 C C . GLU B 1 82 ? 10.086 -29.141 -3.104 1 90.25 82 GLU B C 1
ATOM 2648 O O . GLU B 1 82 ? 10.016 -27.922 -2.881 1 90.25 82 GLU B O 1
ATOM 2653 N N . GLY B 1 83 ? 9.414 -30.031 -2.416 1 92.75 83 GLY B N 1
ATOM 2654 C CA . GLY B 1 83 ? 8.57 -29.656 -1.288 1 92.75 83 GLY B CA 1
ATOM 2655 C C . GLY B 1 83 ? 7.113 -29.469 -1.666 1 92.75 83 GLY B C 1
ATOM 2656 O O . GLY B 1 83 ? 6.258 -29.297 -0.795 1 92.75 83 GLY B O 1
ATOM 2657 N N . PHE B 1 84 ? 6.93 -29.516 -2.953 1 96.12 84 PHE B N 1
ATOM 2658 C CA . PHE B 1 84 ? 5.562 -29.375 -3.438 1 96.12 84 PHE B CA 1
ATOM 2659 C C . PHE B 1 84 ? 5.137 -30.594 -4.242 1 96.12 84 PHE B C 1
ATOM 2661 O O . PHE B 1 84 ? 5.977 -31.391 -4.656 1 96.12 84 PHE B O 1
ATOM 2668 N N . ASN B 1 85 ? 3.795 -30.781 -4.344 1 94.38 85 ASN B N 1
ATOM 2669 C CA . ASN B 1 85 ? 3.342 -31.969 -5.074 1 94.38 85 ASN B CA 1
ATOM 2670 C C . ASN B 1 85 ? 2.17 -31.641 -5.996 1 94.38 85 ASN B C 1
ATOM 2672 O O . ASN B 1 85 ? 1.428 -30.688 -5.746 1 94.38 85 ASN B O 1
ATOM 2676 N N . SER B 1 86 ? 2.045 -32.5 -6.969 1 94.81 86 SER B N 1
ATOM 2677 C CA . SER B 1 86 ? 1.096 -32.25 -8.047 1 94.81 86 SER B CA 1
ATOM 2678 C C . SER B 1 86 ? -0.325 -32.625 -7.629 1 94.81 86 SER B C 1
ATOM 2680 O O . SER B 1 86 ? -1.286 -32.312 -8.328 1 94.81 86 SER B O 1
ATOM 2682 N N . LYS B 1 87 ? -0.477 -33.312 -6.555 1 95.94 87 LYS B N 1
ATOM 2683 C CA . LYS B 1 87 ? -1.823 -33.594 -6.062 1 95.94 87 LYS B CA 1
ATOM 2684 C C . LYS B 1 87 ? -2.475 -32.312 -5.492 1 95.94 87 LYS B C 1
ATOM 2686 O O . LYS B 1 87 ? -3.688 -32.156 -5.609 1 95.94 87 LYS B O 1
ATOM 2691 N N . LYS B 1 88 ? -1.649 -31.5 -4.953 1 98 88 LYS B N 1
ATOM 2692 C CA . LYS B 1 88 ? -2.162 -30.297 -4.309 1 98 88 LYS B CA 1
ATOM 2693 C C . LYS B 1 88 ? -2.135 -29.109 -5.262 1 98 88 LYS B C 1
ATOM 2695 O O . LYS B 1 88 ? -3.078 -28.312 -5.301 1 98 88 LYS B O 1
ATOM 2700 N N . PHE B 1 89 ? -1.025 -29.047 -5.992 1 98.5 89 PHE B N 1
ATOM 2701 C CA . PHE B 1 89 ? -0.841 -27.906 -6.867 1 98.5 89 PHE B CA 1
ATOM 2702 C C . PHE B 1 89 ? -0.928 -28.312 -8.336 1 98.5 89 PHE B C 1
ATOM 2704 O O . PHE B 1 89 ? -0.189 -29.188 -8.781 1 98.5 89 PHE B O 1
ATOM 2711 N N . THR B 1 90 ? -1.812 -27.609 -9.039 1 97.69 90 THR B N 1
ATOM 2712 C CA . THR B 1 90 ? -1.935 -27.844 -10.477 1 97.69 90 THR B CA 1
ATOM 2713 C C . THR B 1 90 ? -1.929 -26.516 -11.234 1 97.69 90 THR B C 1
ATOM 2715 O O . THR B 1 90 ? -2.5 -25.531 -10.766 1 97.69 90 THR B O 1
ATOM 2718 N N . ALA B 1 91 ? -1.257 -26.5 -12.352 1 97.44 91 ALA B N 1
ATOM 2719 C CA . ALA B 1 91 ? -1.194 -25.297 -13.172 1 97.44 91 ALA B CA 1
ATOM 2720 C C . ALA B 1 91 ? -1.587 -25.594 -14.617 1 97.44 91 ALA B C 1
ATOM 2722 O O . ALA B 1 91 ? -1.392 -26.703 -15.102 1 97.44 91 ALA B O 1
ATOM 2723 N N . SER B 1 92 ? -2.176 -24.625 -15.227 1 95.56 92 SER B N 1
ATOM 2724 C CA . SER B 1 92 ? -2.547 -24.703 -16.641 1 95.56 92 SER B CA 1
ATOM 2725 C C . SER B 1 92 ? -2.467 -23.344 -17.312 1 95.56 92 SER B C 1
ATOM 2727 O O . SER B 1 92 ? -2.67 -22.312 -16.672 1 95.56 92 SER B O 1
ATOM 2729 N N . ASN B 1 93 ? -2.113 -23.391 -18.562 1 94.81 93 ASN B N 1
ATOM 2730 C CA . ASN B 1 93 ? -2.072 -22.172 -19.359 1 94.81 93 ASN B CA 1
ATOM 2731 C C . ASN B 1 93 ? -3.203 -22.125 -20.391 1 94.81 93 ASN B C 1
ATOM 2733 O O . ASN B 1 93 ? -3.406 -23.094 -21.125 1 94.81 93 ASN B O 1
ATOM 2737 N N . ASP B 1 94 ? -3.908 -21.062 -20.312 1 93.62 94 ASP B N 1
ATOM 2738 C CA . ASP B 1 94 ? -4.906 -20.797 -21.344 1 93.62 94 ASP B CA 1
ATOM 2739 C C . ASP B 1 94 ? -4.363 -19.812 -22.375 1 93.62 94 ASP B C 1
ATOM 2741 O O . ASP B 1 94 ? -4.422 -18.594 -22.172 1 93.62 94 ASP B O 1
ATOM 2745 N N . VAL B 1 95 ? -3.963 -20.328 -23.547 1 89.25 95 VAL B N 1
ATOM 2746 C CA . VAL B 1 95 ? -3.273 -19.531 -24.562 1 89.25 95 VAL B CA 1
ATOM 2747 C C . VAL B 1 95 ? -4.234 -18.516 -25.156 1 89.25 95 VAL B C 1
ATOM 2749 O O . VAL B 1 95 ? -3.857 -17.359 -25.406 1 89.25 95 VAL B O 1
ATOM 2752 N N . SER B 1 96 ? -5.418 -18.875 -25.375 1 90.31 96 SER B N 1
ATOM 2753 C CA . SER B 1 96 ? -6.398 -18 -26.016 1 90.31 96 SER B CA 1
ATOM 2754 C C . SER B 1 96 ? -6.699 -16.781 -25.141 1 90.31 96 SER B C 1
ATOM 2756 O O . SER B 1 96 ? -6.93 -15.688 -25.656 1 90.31 96 SER B O 1
ATOM 2758 N N . ALA B 1 97 ? -6.586 -17.016 -23.875 1 92.75 97 ALA B N 1
ATOM 2759 C CA . ALA B 1 97 ? -6.926 -15.93 -22.953 1 92.75 97 ALA B CA 1
ATOM 2760 C C . ALA B 1 97 ? -5.672 -15.273 -22.391 1 92.75 97 ALA B C 1
ATOM 2762 O O . ALA B 1 97 ? -5.758 -14.367 -21.547 1 92.75 97 ALA B O 1
ATOM 2763 N N . PHE B 1 98 ? -4.508 -15.773 -22.766 1 92.5 98 PHE B N 1
ATOM 2764 C CA . PHE B 1 98 ? -3.232 -15.289 -22.25 1 92.5 98 PHE B CA 1
ATOM 2765 C C . PHE B 1 98 ? -3.215 -15.328 -20.734 1 92.5 98 PHE B C 1
ATOM 2767 O O . PHE B 1 98 ? -2.82 -14.352 -20.078 1 92.5 98 PHE B O 1
ATOM 2774 N N . THR B 1 99 ? -3.748 -16.438 -20.203 1 95.62 99 THR B N 1
ATOM 2775 C CA . THR B 1 99 ? -3.908 -16.547 -18.766 1 95.62 99 THR B CA 1
ATOM 2776 C C . THR B 1 99 ? -3.275 -17.828 -18.234 1 95.62 99 THR B C 1
ATOM 2778 O O . THR B 1 99 ? -3.545 -18.906 -18.75 1 95.62 99 THR B O 1
ATOM 2781 N N . ALA B 1 100 ? -2.396 -17.609 -17.281 1 96.5 100 ALA B N 1
ATOM 2782 C CA . ALA B 1 100 ? -1.878 -18.75 -16.531 1 96.5 100 ALA B CA 1
ATOM 2783 C C . ALA B 1 100 ? -2.715 -19 -15.273 1 96.5 100 ALA B C 1
ATOM 2785 O O . ALA B 1 100 ? -3.029 -18.062 -14.531 1 96.5 100 ALA B O 1
ATOM 2786 N N . ASN B 1 101 ? -3.041 -20.297 -15.078 1 97.56 101 ASN B N 1
ATOM 2787 C CA . ASN B 1 101 ? -3.916 -20.625 -13.961 1 97.56 101 ASN B CA 1
ATOM 2788 C C . ASN B 1 101 ? -3.207 -21.516 -12.938 1 97.56 101 ASN B C 1
ATOM 2790 O O . ASN B 1 101 ? -2.455 -22.422 -13.312 1 97.56 101 ASN B O 1
ATOM 2794 N N . LEU B 1 102 ? -3.465 -21.234 -11.656 1 98.5 102 LEU B N 1
ATOM 2795 C CA . LEU B 1 102 ? -3.008 -22.078 -10.562 1 98.5 102 LEU B CA 1
ATOM 2796 C C . LEU B 1 102 ? -4.184 -22.547 -9.711 1 98.5 102 LEU B C 1
ATOM 2798 O O . LEU B 1 102 ? -5.086 -21.766 -9.406 1 98.5 102 LEU B O 1
ATOM 2802 N N . ARG B 1 103 ? -4.172 -23.781 -9.445 1 98.5 103 ARG B N 1
ATOM 2803 C CA . ARG B 1 103 ? -5.168 -24.391 -8.578 1 98.5 103 ARG B CA 1
ATOM 2804 C C . ARG B 1 103 ? -4.508 -25.047 -7.363 1 98.5 103 ARG B C 1
ATOM 2806 O O . ARG B 1 103 ? -3.545 -25.797 -7.508 1 98.5 103 ARG B O 1
ATOM 2813 N N . VAL B 1 104 ? -4.977 -24.734 -6.191 1 98.62 104 VAL B N 1
ATOM 2814 C CA . VAL B 1 104 ? -4.492 -25.328 -4.949 1 98.62 104 VAL B CA 1
ATOM 2815 C C . VAL B 1 104 ? -5.605 -26.125 -4.289 1 98.62 104 VAL B C 1
ATOM 2817 O O . VAL B 1 104 ? -6.602 -25.562 -3.828 1 98.62 104 VAL B O 1
ATOM 2820 N N . ASP B 1 105 ? -5.398 -27.391 -4.164 1 98.38 105 ASP B N 1
ATOM 2821 C CA . ASP B 1 105 ? -6.441 -28.266 -3.656 1 98.38 105 ASP B CA 1
ATOM 2822 C C . ASP B 1 105 ? -6.188 -28.641 -2.195 1 98.38 105 ASP B C 1
ATOM 2824 O O . ASP B 1 105 ? -5.074 -28.469 -1.691 1 98.38 105 ASP B O 1
ATOM 2828 N N . GLN B 1 106 ? -7.238 -29.156 -1.541 1 97.81 106 GLN B N 1
ATOM 2829 C CA . GLN B 1 106 ? -7.152 -29.656 -0.176 1 97.81 106 GLN B CA 1
ATOM 2830 C C . GLN B 1 106 ? -6.406 -28.688 0.729 1 97.81 106 GLN B C 1
ATOM 2832 O O . GLN B 1 106 ? -5.434 -29.062 1.389 1 97.81 106 GLN B O 1
ATOM 2837 N N . LEU B 1 107 ? -6.934 -27.594 0.803 1 97.88 107 LEU B N 1
ATOM 2838 C CA . LEU B 1 107 ? -6.293 -26.484 1.507 1 97.88 107 LEU B CA 1
ATOM 2839 C C . LEU B 1 107 ? -6.059 -26.844 2.973 1 97.88 107 LEU B C 1
ATOM 2841 O O . LEU B 1 107 ? -6.91 -27.469 3.607 1 97.88 107 LEU B O 1
ATOM 2845 N N . THR B 1 108 ? -4.883 -26.438 3.412 1 97.06 108 THR B N 1
ATOM 2846 C CA . THR B 1 108 ? -4.535 -26.438 4.828 1 97.06 108 THR B CA 1
ATOM 2847 C C . THR B 1 108 ? -4.172 -25.031 5.293 1 97.06 108 THR B C 1
ATOM 2849 O O . THR B 1 108 ? -4.008 -24.125 4.477 1 97.06 108 THR B O 1
ATOM 2852 N N . LEU B 1 109 ? -4.031 -24.859 6.555 1 95.06 109 LEU B N 1
ATOM 2853 C CA . LEU B 1 109 ? -3.68 -23.547 7.102 1 95.06 109 LEU B CA 1
ATOM 2854 C C . LEU B 1 109 ? -2.318 -23.094 6.586 1 95.06 109 LEU B C 1
ATOM 2856 O O . LEU B 1 109 ? -2.074 -21.891 6.445 1 95.06 109 LEU B O 1
ATOM 2860 N N . GLU B 1 110 ? -1.516 -24.016 6.262 1 94.38 110 GLU B N 1
ATOM 2861 C CA . GLU B 1 110 ? -0.169 -23.703 5.793 1 94.38 110 GLU B CA 1
ATOM 2862 C C . GLU B 1 110 ? -0.198 -23.109 4.387 1 94.38 110 GLU B C 1
ATOM 2864 O O . GLU B 1 110 ? 0.786 -22.516 3.938 1 94.38 110 GLU B O 1
ATOM 2869 N N . ASP B 1 111 ? -1.32 -23.25 3.764 1 97.19 111 ASP B N 1
ATOM 2870 C CA . ASP B 1 111 ? -1.425 -22.766 2.393 1 97.19 111 ASP B CA 1
ATOM 2871 C C . ASP B 1 111 ? -1.719 -21.266 2.365 1 97.19 111 ASP B C 1
ATOM 2873 O O . ASP B 1 111 ? -1.617 -20.625 1.315 1 97.19 111 ASP B O 1
ATOM 2877 N N . ALA B 1 112 ? -2.084 -20.703 3.521 1 95.56 112 ALA B N 1
ATOM 2878 C CA . ALA B 1 112 ? -2.311 -19.266 3.588 1 95.56 112 ALA B CA 1
ATOM 2879 C C . ALA B 1 112 ? -1.035 -18.484 3.268 1 95.56 112 ALA B C 1
ATOM 2881 O O . ALA B 1 112 ? -0.019 -18.641 3.949 1 95.56 112 ALA B O 1
ATOM 2882 N N . ALA B 1 113 ? -1.083 -17.672 2.199 1 96.25 113 ALA B N 1
ATOM 2883 C CA . ALA B 1 113 ? 0.074 -16.953 1.681 1 96.25 113 ALA B CA 1
ATOM 2884 C C . ALA B 1 113 ? -0.321 -16.047 0.517 1 96.25 113 ALA B C 1
ATOM 2886 O O . ALA B 1 113 ? -1.494 -15.984 0.141 1 96.25 113 ALA B O 1
ATOM 2887 N N . THR B 1 114 ? 0.604 -15.336 0.084 1 96.19 114 THR B N 1
ATOM 2888 C CA . THR B 1 114 ? 0.421 -14.641 -1.186 1 96.19 114 THR B CA 1
ATOM 2889 C C . THR B 1 114 ? 1.117 -15.391 -2.316 1 96.19 114 THR B C 1
ATOM 2891 O O . THR B 1 114 ? 2.268 -15.812 -2.176 1 96.19 114 THR B O 1
ATOM 2894 N N . TYR B 1 115 ? 0.393 -15.602 -3.381 1 97.12 115 TYR B N 1
ATOM 2895 C CA . TYR B 1 115 ? 0.921 -16.344 -4.523 1 97.12 115 TYR B CA 1
ATOM 2896 C C . TYR B 1 115 ? 1.214 -15.398 -5.688 1 97.12 115 TYR B C 1
ATOM 2898 O O . TYR B 1 115 ? 0.422 -14.5 -5.98 1 97.12 115 TYR B O 1
ATOM 2906 N N . TYR B 1 116 ? 2.348 -15.594 -6.324 1 95.31 116 TYR B N 1
ATOM 2907 C CA . TYR B 1 116 ? 2.775 -14.742 -7.426 1 95.31 116 TYR B CA 1
ATOM 2908 C C . TYR B 1 116 ? 3.09 -15.562 -8.664 1 95.31 116 TYR B C 1
ATOM 2910 O O . TYR B 1 116 ? 3.729 -16.609 -8.578 1 95.31 116 TYR B O 1
ATOM 2918 N N . CYS B 1 117 ? 2.631 -15.094 -9.773 1 95.69 117 CYS B N 1
ATOM 2919 C CA . CYS B 1 117 ? 3.178 -15.586 -11.039 1 95.69 117 CYS B CA 1
ATOM 2920 C C . CYS B 1 117 ? 4.383 -14.758 -11.469 1 95.69 117 CYS B C 1
ATOM 2922 O O . CYS B 1 117 ? 4.605 -13.664 -10.953 1 95.69 117 CYS B O 1
ATOM 2924 N N . ALA B 1 118 ? 5.148 -15.367 -12.297 1 92.19 118 ALA B N 1
ATOM 2925 C CA . ALA B 1 118 ? 6.32 -14.664 -12.805 1 92.19 118 ALA B CA 1
ATOM 2926 C C . ALA B 1 118 ? 6.75 -15.227 -14.164 1 92.19 118 ALA B C 1
ATOM 2928 O O . ALA B 1 118 ? 6.469 -16.375 -14.484 1 92.19 118 ALA B O 1
ATOM 2929 N N . THR B 1 119 ? 7.348 -14.367 -14.977 1 89 119 THR B N 1
ATOM 2930 C CA . THR B 1 119 ? 8.031 -14.797 -16.188 1 89 119 THR B CA 1
ATOM 2931 C C . THR B 1 119 ? 9.43 -14.188 -16.266 1 89 119 THR B C 1
ATOM 2933 O O . THR B 1 119 ? 9.641 -13.055 -15.828 1 89 119 THR B O 1
ATOM 2936 N N . TRP B 1 120 ? 10.375 -14.906 -16.734 1 79.69 120 TRP B N 1
ATOM 2937 C CA . TRP B 1 120 ? 11.766 -14.453 -16.719 1 79.69 120 TRP B CA 1
ATOM 2938 C C . TRP B 1 120 ? 12.195 -13.969 -18.094 1 79.69 120 TRP B C 1
ATOM 2940 O O . TRP B 1 120 ? 13.352 -13.594 -18.297 1 79.69 120 TRP B O 1
ATOM 2950 N N . ASP B 1 121 ? 11.266 -13.898 -18.953 1 68.25 121 ASP B N 1
ATOM 2951 C CA . ASP B 1 121 ? 11.57 -13.203 -20.188 1 68.25 121 ASP B CA 1
ATOM 2952 C C . ASP B 1 121 ? 11.805 -11.711 -19.953 1 68.25 121 ASP B C 1
ATOM 2954 O O . ASP B 1 121 ? 12.68 -11.109 -20.562 1 68.25 121 ASP B O 1
ATOM 2958 N N . THR B 1 122 ? 11.109 -11.008 -19.109 1 62.28 122 THR B N 1
ATOM 2959 C CA . THR B 1 122 ? 11.312 -9.609 -18.75 1 62.28 122 THR B CA 1
ATOM 2960 C C . THR B 1 122 ? 11.344 -9.445 -17.219 1 62.28 122 THR B C 1
ATOM 2962 O O . THR B 1 122 ? 11.555 -8.344 -16.719 1 62.28 122 THR B O 1
ATOM 2965 N N . THR B 1 123 ? 11.711 -10.445 -16.453 1 61.78 123 THR B N 1
ATOM 2966 C CA . THR B 1 123 ? 11.875 -10.633 -15.016 1 61.78 123 THR B CA 1
ATOM 2967 C C . THR B 1 123 ? 10.836 -9.828 -14.242 1 61.78 123 THR B C 1
ATOM 2969 O O . THR B 1 123 ? 11.148 -8.773 -13.688 1 61.78 123 THR B O 1
ATOM 2972 N N . TYR B 1 124 ? 9.625 -10.266 -14.297 1 78.69 124 TYR B N 1
ATOM 2973 C CA . TYR B 1 124 ? 8.539 -9.562 -13.625 1 78.69 124 TYR B CA 1
ATOM 2974 C C . TYR B 1 124 ? 7.691 -10.523 -12.797 1 78.69 124 TYR B C 1
ATOM 2976 O O . TYR B 1 124 ? 7.453 -11.664 -13.211 1 78.69 124 TYR B O 1
ATOM 2984 N N . PHE B 1 125 ? 7.434 -10.117 -11.609 1 88.94 125 PHE B N 1
ATOM 2985 C CA . PHE B 1 125 ? 6.402 -10.758 -10.805 1 88.94 125 PHE B CA 1
ATOM 2986 C C . PHE B 1 125 ? 5.035 -10.148 -11.086 1 88.94 125 PHE B C 1
ATOM 2988 O O . PHE B 1 125 ? 4.941 -8.977 -11.461 1 88.94 125 PHE B O 1
ATOM 2995 N N . GLY B 1 126 ? 4.027 -11 -10.961 1 92.12 126 GLY B N 1
ATOM 2996 C CA . GLY B 1 126 ? 2.67 -10.492 -11.016 1 92.12 126 GLY B CA 1
ATOM 2997 C C . GLY B 1 126 ? 2.277 -9.711 -9.781 1 92.12 126 GLY B C 1
ATOM 2998 O O . GLY B 1 126 ? 3.094 -9.516 -8.875 1 92.12 126 GLY B O 1
ATOM 2999 N N . SER B 1 127 ? 1.028 -9.289 -9.805 1 90.94 127 SER B N 1
ATOM 3000 C CA . SER B 1 127 ? 0.526 -8.43 -8.734 1 90.94 127 SER B CA 1
ATOM 3001 C C . SER B 1 127 ? 0.251 -9.234 -7.469 1 90.94 127 SER B C 1
ATOM 3003 O O . SER B 1 127 ? 0.062 -8.656 -6.395 1 90.94 127 SER B O 1
ATOM 3005 N N . GLY B 1 128 ? 0.17 -10.461 -7.527 1 94.56 128 GLY B N 1
ATOM 3006 C CA . GLY B 1 128 ? -0.029 -11.32 -6.371 1 94.56 128 GLY B CA 1
ATOM 3007 C C . GLY B 1 128 ? -1.492 -11.578 -6.066 1 94.56 128 GLY B C 1
ATOM 3008 O O . GLY B 1 128 ? -2.35 -10.734 -6.348 1 94.56 128 GLY B O 1
ATOM 3009 N N . THR B 1 129 ? -1.815 -12.711 -5.555 1 96.38 129 THR B N 1
ATOM 3010 C CA . THR B 1 129 ? -3.111 -13.094 -5.008 1 96.38 129 THR B CA 1
ATOM 3011 C C . THR B 1 129 ? -2.963 -13.609 -3.58 1 96.38 129 THR B C 1
ATOM 3013 O O . THR B 1 129 ? -2.254 -14.594 -3.342 1 96.38 129 THR B O 1
ATOM 3016 N N . LYS B 1 130 ? -3.627 -12.953 -2.727 1 95 130 LYS B N 1
ATOM 3017 C CA . LYS B 1 130 ? -3.576 -13.391 -1.336 1 95 130 LYS B CA 1
ATOM 3018 C C . LYS B 1 130 ? -4.57 -14.523 -1.081 1 95 130 LYS B C 1
ATOM 3020 O O . LYS B 1 130 ? -5.762 -14.383 -1.362 1 95 130 LYS B O 1
ATOM 3025 N N . LEU B 1 131 ? -4.07 -15.617 -0.536 1 96.44 131 LEU B N 1
ATOM 3026 C CA . LEU B 1 131 ? -4.926 -16.734 -0.152 1 96.44 131 LEU B CA 1
ATOM 3027 C C . LEU B 1 131 ? -5.121 -16.781 1.36 1 96.44 131 LEU B C 1
ATOM 3029 O O . LEU B 1 131 ? -4.152 -16.922 2.111 1 96.44 131 LEU B O 1
ATOM 3033 N N . VAL B 1 132 ? -6.348 -16.625 1.753 1 93.06 132 VAL B N 1
ATOM 3034 C CA . VAL B 1 132 ? -6.719 -16.75 3.16 1 93.06 132 VAL B CA 1
ATOM 3035 C C . VAL B 1 132 ? -7.469 -18.062 3.381 1 93.06 132 VAL B C 1
ATOM 3037 O O . VAL B 1 132 ? -8.43 -18.359 2.666 1 93.06 132 VAL B O 1
ATOM 3040 N N . VAL B 1 133 ? -6.965 -18.812 4.352 1 94.75 133 VAL B N 1
ATOM 3041 C CA . VAL B 1 133 ? -7.633 -20.078 4.668 1 94.75 133 VAL B CA 1
ATOM 3042 C C . VAL B 1 133 ? -8.422 -19.922 5.969 1 94.75 133 VAL B C 1
ATOM 3044 O O . VAL B 1 133 ? -7.832 -19.859 7.055 1 94.75 133 VAL B O 1
ATOM 3047 N N . SER B 1 134 ? -9.578 -19.75 5.82 1 88.81 134 SER B N 1
ATOM 3048 C CA . SER B 1 134 ? -10.461 -19.531 6.961 1 88.81 134 SER B CA 1
ATOM 3049 C C . SER B 1 134 ? -11.898 -19.906 6.629 1 88.81 134 SER B C 1
ATOM 3051 O O . SER B 1 134 ? -12.273 -19.969 5.457 1 88.81 134 SER B O 1
ATOM 3053 N N . LYS B 1 135 ? -12.57 -20.219 7.707 1 82.06 135 LYS B N 1
ATOM 3054 C CA . LYS B 1 135 ? -13.992 -20.5 7.543 1 82.06 135 LYS B CA 1
ATOM 3055 C C . LYS B 1 135 ? -14.812 -19.203 7.504 1 82.06 135 LYS B C 1
ATOM 3057 O O . LYS B 1 135 ? -16.031 -19.25 7.316 1 82.06 135 LYS B O 1
ATOM 3062 N N . ALA B 1 136 ? -14.055 -18.25 7.805 1 67.25 136 ALA B N 1
ATOM 3063 C CA . ALA B 1 136 ? -14.758 -16.969 7.895 1 67.25 136 ALA B CA 1
ATOM 3064 C C . ALA B 1 136 ? -15.453 -16.641 6.578 1 67.25 136 ALA B C 1
ATOM 3066 O O . ALA B 1 136 ? -14.914 -16.891 5.5 1 67.25 136 ALA B O 1
ATOM 3067 N N . LYS B 1 137 ? -16.781 -16.781 6.551 1 58.53 137 LYS B N 1
ATOM 3068 C CA . LYS B 1 137 ? -17.547 -16.281 5.414 1 58.53 137 LYS B CA 1
ATOM 3069 C C . LYS B 1 137 ? -17.75 -14.773 5.508 1 58.53 137 LYS B C 1
ATOM 3071 O O . LYS B 1 137 ? -18.656 -14.297 6.199 1 58.53 137 LYS B O 1
ATOM 3076 N N . LEU B 1 138 ? -16.719 -14.055 5.707 1 56.56 138 LEU B N 1
ATOM 3077 C CA . LEU B 1 138 ? -17.031 -12.695 6.129 1 56.56 138 LEU B CA 1
ATOM 3078 C C . LEU B 1 138 ? -17.609 -11.883 4.973 1 56.56 138 LEU B C 1
ATOM 3080 O O . LEU B 1 138 ? -17.125 -11.969 3.842 1 56.56 138 LEU B O 1
ATOM 3084 N N . ASP B 1 139 ? -18.875 -11.664 5.121 1 56.53 139 ASP B N 1
ATOM 3085 C CA . ASP B 1 139 ? -19.859 -10.984 4.297 1 56.53 139 ASP B CA 1
ATOM 3086 C C . ASP B 1 139 ? -19.266 -9.766 3.598 1 56.53 139 ASP B C 1
ATOM 3088 O O . ASP B 1 139 ? -18.156 -9.344 3.922 1 56.53 139 ASP B O 1
ATOM 3092 N N . SER B 1 140 ? -20.312 -8.695 3.229 1 58.06 140 SER B N 1
ATOM 3093 C CA . SER B 1 140 ? -20.578 -7.691 2.203 1 58.06 140 SER B CA 1
ATOM 3094 C C . SER B 1 140 ? -19.781 -6.422 2.447 1 58.06 140 SER B C 1
ATOM 3096 O O . SER B 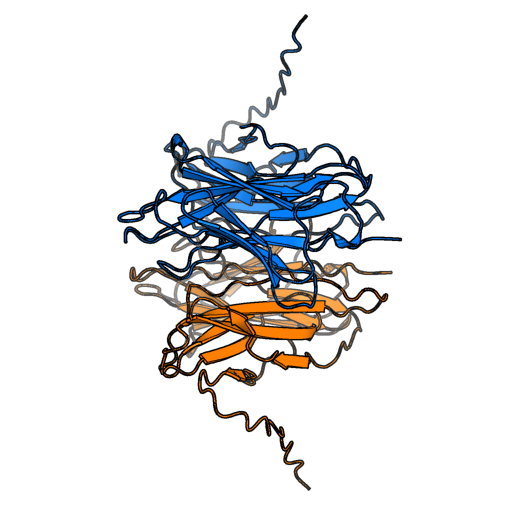1 140 ? -19.594 -6.008 3.594 1 58.06 140 SER B O 1
ATOM 3098 N N . SER B 1 141 ? -18.828 -6.199 1.637 1 65.31 141 SER B N 1
ATOM 3099 C CA . SER B 1 141 ? -18.266 -4.852 1.641 1 65.31 141 SER B CA 1
ATOM 3100 C C . SER B 1 141 ? -19.328 -3.799 1.4 1 65.31 141 SER B C 1
ATOM 3102 O O . SER B 1 141 ? -20.25 -4.008 0.599 1 65.31 141 SER B O 1
ATOM 3104 N N . LYS B 1 142 ? -19.562 -2.961 2.516 1 69.81 142 LYS B N 1
ATOM 3105 C CA . LYS B 1 142 ? -20.422 -1.797 2.334 1 69.81 142 LYS B CA 1
ATOM 3106 C C . LYS B 1 142 ? -19.625 -0.575 1.909 1 69.81 142 LYS B C 1
ATOM 3108 O O . LYS B 1 142 ? -18.547 -0.316 2.451 1 69.81 142 LYS B O 1
ATOM 3113 N N . VAL B 1 143 ? -19.984 -0.187 0.756 1 68.31 143 VAL B N 1
ATOM 3114 C CA . VAL B 1 143 ? -19.359 1.054 0.312 1 68.31 143 VAL B CA 1
ATOM 3115 C C . VAL B 1 143 ? -20.281 2.234 0.617 1 68.31 143 VAL B C 1
ATOM 3117 O O . VAL B 1 143 ? -21.469 2.199 0.305 1 68.31 143 VAL B O 1
ATOM 3120 N N . ARG B 1 144 ? -19.828 3.105 1.389 1 70.12 144 ARG B N 1
ATOM 3121 C CA . ARG B 1 144 ? -20.547 4.355 1.647 1 70.12 144 ARG B CA 1
ATOM 3122 C C . ARG B 1 144 ? -19.797 5.543 1.052 1 70.12 144 ARG B C 1
ATOM 3124 O O . ARG B 1 144 ? -18.578 5.645 1.188 1 70.12 144 ARG B O 1
ATOM 3131 N N . ILE B 1 145 ? -20.469 6.254 0.227 1 67.06 145 ILE B N 1
ATOM 3132 C CA . ILE B 1 145 ? -19.938 7.523 -0.259 1 67.06 145 ILE B CA 1
ATOM 3133 C C . ILE B 1 145 ? -20.344 8.648 0.689 1 67.06 145 ILE B C 1
ATOM 3135 O O . ILE B 1 145 ? -21.531 8.836 0.972 1 67.06 145 ILE B O 1
ATOM 3139 N N . LEU B 1 146 ? -19.312 9.297 1.164 1 68.06 146 LEU B N 1
ATOM 3140 C CA . LEU B 1 146 ? -19.609 10.43 2.035 1 68.06 146 LEU B CA 1
ATOM 3141 C C . LEU B 1 146 ? -19.859 11.695 1.22 1 68.06 146 LEU B C 1
ATOM 3143 O O . LEU B 1 146 ? -19.297 11.859 0.136 1 68.06 146 LEU B O 1
ATOM 3147 N N . PRO B 1 147 ? -20.797 12.477 1.692 1 64.81 147 PRO B N 1
ATOM 3148 C CA . PRO B 1 147 ? -21.016 13.75 1.009 1 64.81 147 PRO B CA 1
ATOM 3149 C C . PRO B 1 147 ? -19.719 14.531 0.79 1 64.81 147 PRO B C 1
ATOM 3151 O O . PRO B 1 147 ? -18.828 14.508 1.642 1 64.81 147 PRO B O 1
ATOM 3154 N N . PRO B 1 148 ? -19.719 15.031 -0.43 1 67.69 148 PRO B N 1
ATOM 3155 C CA . PRO B 1 148 ? -18.531 15.852 -0.679 1 67.69 148 PRO B CA 1
ATOM 3156 C C . PRO B 1 148 ? -18.375 16.984 0.336 1 67.69 148 PRO B C 1
ATOM 3158 O O . PRO B 1 148 ? -19.359 17.422 0.93 1 67.69 148 PRO B O 1
ATOM 3161 N N . PHE B 1 149 ? -17.203 17.172 0.682 1 67.12 149 PHE B N 1
ATOM 3162 C CA . PHE B 1 149 ? -16.984 18.328 1.55 1 67.12 149 PHE B CA 1
ATOM 3163 C C . PHE B 1 149 ? -16.203 19.406 0.825 1 67.12 149 PHE B C 1
ATOM 3165 O O . PHE B 1 149 ? -15.281 19.109 0.058 1 67.12 149 PHE B O 1
ATOM 3172 N N . THR B 1 150 ? -16.969 20.594 0.759 1 63.12 150 THR B N 1
ATOM 3173 C CA . THR B 1 150 ? -16.438 21.766 0.065 1 63.12 150 THR B CA 1
ATOM 3174 C C . THR B 1 150 ? -15.469 22.531 0.963 1 63.12 150 THR B C 1
ATOM 3176 O O . THR B 1 150 ? -15.742 22.734 2.148 1 63.12 150 THR B O 1
ATOM 3179 N N . GLU B 1 151 ? -14.305 22.625 0.347 1 64.62 151 GLU B N 1
ATOM 3180 C CA . GLU B 1 151 ? -13.359 23.5 1.039 1 64.62 151 GLU B CA 1
ATOM 3181 C C . GLU B 1 151 ? -13.562 24.953 0.646 1 64.62 151 GLU B C 1
ATOM 3183 O O . GLU B 1 151 ? -14.133 25.25 -0.408 1 64.62 151 GLU B O 1
ATOM 3188 N N . LYS B 1 152 ? -13.375 25.906 1.533 1 61.59 152 LYS B N 1
ATOM 3189 C CA . LYS B 1 152 ? -13.547 27.344 1.371 1 61.59 152 LYS B CA 1
ATOM 3190 C C . LYS B 1 152 ? -12.773 27.859 0.159 1 61.59 152 LYS B C 1
ATOM 3192 O O . LYS B 1 152 ? -13.094 28.906 -0.388 1 61.59 152 LYS B O 1
ATOM 3197 N N . ASP B 1 153 ? -11.93 27.047 -0.434 1 69.62 153 ASP B N 1
ATOM 3198 C CA . ASP B 1 153 ? -11.062 27.578 -1.479 1 69.62 153 ASP B CA 1
ATOM 3199 C C . ASP B 1 153 ? -11.5 27.094 -2.859 1 69.62 153 ASP B C 1
ATOM 3201 O O . ASP B 1 153 ? -10.695 27.031 -3.789 1 69.62 153 ASP B O 1
ATOM 3205 N N . GLY B 1 154 ? -12.805 26.828 -2.982 1 75.94 154 GLY B N 1
ATOM 3206 C CA . GLY B 1 154 ? -13.328 26.438 -4.281 1 75.94 154 GLY B CA 1
ATOM 3207 C C . GLY B 1 154 ? -13 25 -4.645 1 75.94 154 GLY B C 1
ATOM 3208 O O . GLY B 1 154 ? -12.961 24.641 -5.824 1 75.94 154 GLY B O 1
ATOM 3209 N N . LYS B 1 155 ? -12.516 24.328 -3.701 1 81.19 155 LYS B N 1
ATOM 3210 C CA . LYS B 1 155 ? -12.258 22.906 -3.945 1 81.19 155 LYS B CA 1
ATOM 3211 C C . LYS B 1 155 ? -13.305 22.031 -3.271 1 81.19 155 LYS B C 1
ATOM 3213 O O . LYS B 1 155 ? -13.875 22.406 -2.244 1 81.19 155 LYS B O 1
ATOM 3218 N N . VAL B 1 156 ? -13.578 20.938 -3.994 1 81.75 156 VAL B N 1
ATOM 3219 C CA . VAL B 1 156 ? -14.508 19.953 -3.447 1 81.75 156 VAL B CA 1
ATOM 3220 C C . VAL B 1 156 ? -13.805 18.594 -3.295 1 81.75 156 VAL B C 1
ATOM 3222 O O . VAL B 1 156 ? -13.078 18.172 -4.191 1 81.75 156 VAL B O 1
ATOM 3225 N N . THR B 1 157 ? -14 18.047 -2.125 1 82.75 157 THR B N 1
ATOM 3226 C CA . THR B 1 157 ? -13.422 16.734 -1.867 1 82.75 157 THR B CA 1
ATOM 3227 C C . THR B 1 157 ? -14.508 15.664 -1.792 1 82.75 157 THR B C 1
ATOM 3229 O O . THR B 1 157 ? -15.461 15.789 -1.021 1 82.75 157 THR B O 1
ATOM 3232 N N . HIS B 1 158 ? -14.312 14.695 -2.627 1 82.88 158 HIS B N 1
ATOM 3233 C CA . HIS B 1 158 ? -15.18 13.523 -2.602 1 82.88 158 HIS B CA 1
ATOM 3234 C C . HIS B 1 158 ? -14.523 12.375 -1.848 1 82.88 158 HIS B C 1
ATOM 3236 O O . HIS B 1 158 ? -13.359 12.039 -2.102 1 82.88 158 HIS B O 1
ATOM 3242 N N . VAL B 1 159 ? -15.336 11.789 -0.892 1 84.69 159 VAL B N 1
ATOM 3243 C CA . VAL B 1 159 ? -14.781 10.719 -0.072 1 84.69 159 VAL B CA 1
ATOM 3244 C C . VAL B 1 159 ? -15.531 9.414 -0.337 1 84.69 159 VAL B C 1
ATOM 3246 O O . VAL B 1 159 ? -16.766 9.398 -0.355 1 84.69 159 VAL B O 1
ATOM 3249 N N . CYS B 1 160 ? -14.836 8.43 -0.569 1 85.38 160 CYS B N 1
ATOM 3250 C CA . CYS B 1 160 ? -15.359 7.074 -0.67 1 85.38 160 CYS B CA 1
ATOM 3251 C C . CYS B 1 160 ? -14.945 6.234 0.535 1 85.38 160 CYS B C 1
ATOM 3253 O O . CYS B 1 160 ? -13.758 6.008 0.756 1 85.38 160 CYS B O 1
ATOM 3255 N N . LEU B 1 161 ? -15.93 5.852 1.276 1 84.75 161 LEU B N 1
ATOM 3256 C CA . LEU B 1 161 ? -15.68 5.02 2.449 1 84.75 161 LEU B CA 1
ATOM 3257 C C . LEU B 1 161 ? -16.125 3.584 2.205 1 84.75 161 LEU B C 1
ATOM 3259 O O . LEU B 1 161 ? -17.312 3.334 1.96 1 84.75 161 LEU B O 1
ATOM 3263 N N . ILE B 1 162 ? -15.219 2.725 2.205 1 84.5 162 ILE B N 1
ATOM 3264 C CA . ILE B 1 162 ? -15.492 1.301 2.055 1 84.5 162 ILE B CA 1
ATOM 3265 C C . ILE B 1 162 ? -15.383 0.608 3.412 1 84.5 162 ILE B C 1
ATOM 3267 O O . ILE B 1 162 ? -14.336 0.665 4.059 1 84.5 162 ILE B O 1
ATOM 3271 N N . GLU B 1 163 ? -16.438 -0.018 3.781 1 81.19 163 GLU B N 1
ATOM 3272 C CA . GLU B 1 163 ? -16.453 -0.574 5.129 1 81.19 163 GLU B CA 1
ATOM 3273 C C . GLU B 1 163 ? -16.812 -2.059 5.109 1 81.19 163 GLU B C 1
ATOM 3275 O O . GLU B 1 163 ? -17.375 -2.553 4.133 1 81.19 163 GLU B O 1
ATOM 3280 N N . ASP B 1 164 ? -16.328 -2.719 6.133 1 80.56 164 ASP B N 1
ATOM 3281 C CA . ASP B 1 164 ? -16.719 -4.086 6.457 1 80.56 164 ASP B CA 1
ATOM 3282 C C . ASP B 1 164 ? -16.312 -5.051 5.344 1 80.56 164 ASP B C 1
ATOM 3284 O O . ASP B 1 164 ? -17.141 -5.859 4.887 1 80.56 164 ASP B O 1
ATOM 3288 N N . PHE B 1 165 ? -15.125 -4.965 4.965 1 82.56 165 PHE B N 1
ATOM 3289 C CA . PHE B 1 165 ? -14.664 -5.922 3.971 1 82.56 165 PHE B CA 1
ATOM 3290 C C . PHE B 1 165 ? -13.609 -6.848 4.562 1 82.56 165 PHE B C 1
ATOM 3292 O O . PHE B 1 165 ? -12.945 -6.5 5.543 1 82.56 165 PHE B O 1
ATOM 3299 N N . TYR B 1 166 ? -13.609 -8.023 4.023 1 83 166 TYR B N 1
ATOM 3300 C CA . TYR B 1 166 ? -12.641 -9.055 4.387 1 83 166 TYR B CA 1
ATOM 3301 C C . TYR B 1 166 ? -12.312 -9.938 3.189 1 83 166 TYR B C 1
ATOM 3303 O O . TYR B 1 166 ? -13.203 -10.312 2.422 1 83 166 TYR B O 1
ATOM 3311 N N . PRO B 1 167 ? -11.008 -10.289 3.082 1 86.88 167 PRO B N 1
ATOM 3312 C CA . PRO B 1 167 ? -9.828 -9.914 3.861 1 86.88 167 PRO B CA 1
ATOM 3313 C C . PRO B 1 167 ? -9.336 -8.508 3.551 1 86.88 167 PRO B C 1
ATOM 3315 O O . PRO B 1 167 ? -10.023 -7.746 2.865 1 86.88 167 PRO B O 1
ATOM 3318 N N . ASN B 1 168 ? -8.25 -8.117 4.117 1 84.12 168 ASN B N 1
ATOM 3319 C CA . ASN B 1 168 ? -7.766 -6.742 4.023 1 84.12 168 ASN B CA 1
ATOM 3320 C C . ASN B 1 168 ? -7.051 -6.484 2.701 1 84.12 168 ASN B C 1
ATOM 3322 O O . ASN B 1 168 ? -5.969 -5.898 2.68 1 84.12 168 ASN B O 1
ATOM 3326 N N . VAL B 1 169 ? -7.652 -6.926 1.652 1 87.69 169 VAL B N 1
ATOM 3327 C CA . VAL B 1 169 ? -7.148 -6.719 0.298 1 87.69 169 VAL B CA 1
ATOM 3328 C C . VAL B 1 169 ? -8.219 -6.043 -0.555 1 87.69 169 VAL B C 1
ATOM 3330 O O . VAL B 1 169 ? -9.297 -6.605 -0.763 1 87.69 169 VAL B O 1
ATOM 3333 N N . ILE B 1 170 ? -7.867 -4.863 -1.062 1 86.12 170 ILE B N 1
ATOM 3334 C CA . ILE B 1 170 ? -8.844 -4.105 -1.832 1 86.12 170 ILE B CA 1
ATOM 3335 C C . ILE B 1 170 ? -8.125 -3.158 -2.789 1 86.12 170 ILE B C 1
ATOM 3337 O O . ILE B 1 170 ? -7.016 -2.703 -2.504 1 86.12 170 ILE B O 1
ATOM 3341 N N . LYS B 1 171 ? -8.695 -3.002 -3.896 1 87.06 171 LYS B N 1
ATOM 3342 C CA . LYS B 1 171 ? -8.219 -2.01 -4.855 1 87.06 171 LYS B CA 1
ATOM 3343 C C . LYS B 1 171 ? -9.281 -0.953 -5.129 1 87.06 171 LYS B C 1
ATOM 3345 O O . LYS B 1 171 ? -10.406 -1.281 -5.527 1 87.06 171 LYS B O 1
ATOM 3350 N N . VAL B 1 172 ? -8.883 0.313 -4.898 1 86.88 172 VAL B N 1
ATOM 3351 C CA . VAL B 1 172 ? -9.82 1.413 -5.102 1 86.88 172 VAL B CA 1
ATOM 3352 C C . VAL B 1 172 ? -9.328 2.309 -6.234 1 86.88 172 VAL B C 1
ATOM 3354 O O . VAL B 1 172 ? -8.141 2.615 -6.32 1 86.88 172 VAL B O 1
ATOM 3357 N N . THR B 1 173 ? -10.195 2.686 -7.102 1 87.06 173 THR B N 1
ATOM 3358 C CA . THR B 1 173 ? -9.859 3.57 -8.211 1 87.06 173 THR B CA 1
ATOM 3359 C C . THR B 1 173 ? -10.891 4.684 -8.344 1 87.06 173 THR B C 1
ATOM 3361 O O . THR B 1 173 ? -12.047 4.52 -7.945 1 87.06 173 THR B O 1
ATOM 3364 N N . TRP B 1 174 ? -10.367 5.805 -8.828 1 86.94 174 TRP B N 1
ATOM 3365 C CA . TRP B 1 174 ? -11.227 6.938 -9.164 1 86.94 174 TRP B CA 1
ATOM 3366 C C . TRP B 1 174 ? -11.195 7.215 -10.664 1 86.94 174 TRP B C 1
ATOM 3368 O O . TRP B 1 174 ? -10.117 7.309 -11.266 1 86.94 174 TRP B O 1
ATOM 3378 N N . ASP B 1 175 ? -12.391 7.305 -11.211 1 87.5 175 ASP B N 1
ATOM 3379 C CA . ASP B 1 175 ? -12.484 7.594 -12.633 1 87.5 175 ASP B CA 1
ATOM 3380 C C . ASP B 1 175 ? -13.406 8.789 -12.891 1 87.5 175 ASP B C 1
ATOM 3382 O O . ASP B 1 175 ? -14.32 9.055 -12.109 1 87.5 175 ASP B O 1
ATOM 3386 N N . ASP B 1 176 ? -13.047 9.43 -14.008 1 84.56 176 ASP B N 1
ATOM 3387 C CA . ASP B 1 176 ? -13.969 10.469 -14.453 1 84.56 176 ASP B CA 1
ATOM 3388 C C . ASP B 1 176 ? -15 9.914 -15.43 1 84.56 176 ASP B C 1
ATOM 3390 O O . ASP B 1 176 ? -15.078 8.703 -15.633 1 84.56 176 ASP B O 1
ATOM 3394 N N . ASP B 1 177 ? -15.797 10.805 -16.047 1 78.19 177 ASP B N 1
ATOM 3395 C CA . ASP B 1 177 ? -16.875 10.406 -16.953 1 78.19 177 ASP B CA 1
ATOM 3396 C C . ASP B 1 177 ? -16.328 9.695 -18.188 1 78.19 177 ASP B C 1
ATOM 3398 O O . ASP B 1 177 ? -17 8.859 -18.781 1 78.19 177 ASP B O 1
ATOM 3402 N N . LYS B 1 178 ? -15.133 10.094 -18.469 1 80.88 178 LYS B N 1
ATOM 3403 C CA . LYS B 1 178 ? -14.523 9.508 -19.656 1 80.88 178 LYS B CA 1
ATOM 3404 C C . LYS B 1 178 ? -13.719 8.258 -19.297 1 80.88 178 LYS B C 1
ATOM 3406 O O . LYS B 1 178 ? -12.945 7.75 -20.125 1 80.88 178 LYS B O 1
ATOM 3411 N N . LYS B 1 179 ? -13.812 7.859 -18.031 1 75.69 179 LYS B N 1
ATOM 3412 C CA . LYS B 1 179 ? -13.172 6.645 -17.531 1 75.69 179 LYS B CA 1
ATOM 3413 C C . LYS B 1 179 ? -11.664 6.816 -17.422 1 75.69 179 LYS B C 1
ATOM 3415 O O . LYS B 1 179 ? -10.914 5.844 -17.5 1 75.69 179 LYS B O 1
ATOM 3420 N N . ASN B 1 180 ? -11.352 8.078 -17.391 1 79.44 180 ASN B N 1
ATOM 3421 C CA . ASN B 1 180 ? -9.945 8.328 -17.094 1 79.44 180 ASN B CA 1
ATOM 3422 C C . ASN B 1 180 ? -9.648 8.195 -15.602 1 79.44 180 ASN B C 1
ATOM 3424 O O . ASN B 1 180 ? -10.359 8.75 -14.773 1 79.44 180 ASN B O 1
ATOM 3428 N N . VAL B 1 181 ? -8.648 7.461 -15.375 1 78.75 181 VAL B N 1
ATOM 3429 C CA . VAL B 1 181 ? -8.273 7.262 -13.977 1 78.75 181 VAL B CA 1
ATOM 3430 C C . VAL B 1 181 ? -7.656 8.539 -13.414 1 78.75 181 VAL B C 1
ATOM 3432 O O . VAL B 1 181 ? -6.785 9.141 -14.047 1 78.75 181 VAL B O 1
ATOM 3435 N N . GLU B 1 182 ? -8.195 8.883 -12.258 1 79.44 182 GLU B N 1
ATOM 3436 C CA . GLU B 1 182 ? -7.633 10.039 -11.562 1 79.44 182 GLU B CA 1
ATOM 3437 C C . GLU B 1 182 ? -6.395 9.641 -10.758 1 79.44 182 GLU B C 1
ATOM 3439 O O . GLU B 1 182 ? -6.48 8.828 -9.836 1 79.44 182 GLU B O 1
ATOM 3444 N N . LYS B 1 183 ? -5.34 10.297 -11.047 1 75.94 183 LYS B N 1
ATOM 3445 C CA . LYS B 1 183 ? -4.062 9.906 -10.453 1 75.94 183 LYS B CA 1
ATOM 3446 C C . LYS B 1 183 ? -3.828 10.625 -9.133 1 75.94 183 LYS B C 1
ATOM 3448 O O . LYS B 1 183 ? -2.957 10.234 -8.352 1 75.94 183 LYS B O 1
ATOM 3453 N N . ASN B 1 184 ? -4.668 11.594 -8.812 1 79.5 184 ASN B N 1
ATOM 3454 C CA . ASN B 1 184 ? -4.398 12.398 -7.625 1 79.5 184 ASN B CA 1
ATOM 3455 C C . ASN B 1 184 ? -5.277 11.977 -6.449 1 79.5 184 ASN B C 1
ATOM 3457 O O . ASN B 1 184 ? -5.367 12.695 -5.449 1 79.5 184 ASN B O 1
ATOM 3461 N N . ALA B 1 185 ? -5.91 10.844 -6.57 1 87.44 185 ALA B N 1
ATOM 3462 C CA . ALA B 1 185 ? -6.715 10.352 -5.457 1 87.44 185 ALA B CA 1
ATOM 3463 C C . ALA B 1 185 ? -5.832 9.859 -4.316 1 87.44 185 ALA B C 1
ATOM 3465 O O . ALA B 1 185 ? -4.754 9.305 -4.551 1 87.44 185 ALA B O 1
ATOM 3466 N N . VAL B 1 186 ? -6.273 10.133 -3.162 1 89.19 186 VAL B N 1
ATOM 3467 C CA . VAL B 1 186 ? -5.555 9.633 -1.994 1 89.19 186 VAL B CA 1
ATOM 3468 C C . VAL B 1 186 ? -6.199 8.336 -1.508 1 89.19 186 VAL B C 1
ATOM 3470 O O . VAL B 1 186 ? -7.422 8.258 -1.371 1 89.19 186 VAL B O 1
ATOM 3473 N N . LEU B 1 187 ? -5.359 7.344 -1.377 1 89.38 187 LEU B N 1
ATOM 3474 C CA . LEU B 1 187 ? -5.801 6.086 -0.786 1 89.38 187 LEU B CA 1
ATOM 3475 C C . LEU B 1 187 ? -5.453 6.031 0.697 1 89.38 187 LEU B C 1
ATOM 3477 O O . LEU B 1 187 ? -4.273 6.027 1.063 1 89.38 187 LEU B O 1
ATOM 3481 N N . GLY B 1 188 ? -6.461 5.988 1.512 1 87.38 188 GLY B N 1
ATOM 3482 C CA . GLY B 1 188 ? -6.23 5.895 2.945 1 87.38 188 GLY B CA 1
ATOM 3483 C C . GLY B 1 188 ? -5.734 4.531 3.383 1 87.38 188 GLY B C 1
ATOM 3484 O O . GLY B 1 188 ? -5.695 3.594 2.584 1 87.38 188 GLY B O 1
ATOM 3485 N N . GLU B 1 189 ? -5.371 4.477 4.609 1 86.56 189 GLU B N 1
ATOM 3486 C CA . GLU B 1 189 ? -4.945 3.207 5.188 1 86.56 189 GLU B CA 1
ATOM 3487 C C . GLU B 1 189 ? -6.141 2.297 5.457 1 86.56 189 GLU B C 1
ATOM 3489 O O . GLU B 1 189 ? -7.254 2.775 5.691 1 86.56 189 GLU B O 1
ATOM 3494 N N . ILE B 1 190 ? -5.855 1.007 5.402 1 86.44 190 ILE B N 1
ATOM 3495 C CA . ILE B 1 190 ? -6.863 0.042 5.828 1 86.44 190 ILE B CA 1
ATOM 3496 C C . ILE B 1 190 ? -6.84 -0.091 7.352 1 86.44 190 ILE B C 1
ATOM 3498 O O . ILE B 1 190 ? -5.781 -0.294 7.945 1 86.44 190 ILE B O 1
ATOM 3502 N N . TRP B 1 191 ? -7.922 0.115 7.977 1 84.69 191 TRP B N 1
ATOM 3503 C CA . TRP B 1 191 ? -7.965 -0.005 9.43 1 84.69 191 TRP B CA 1
ATOM 3504 C C . TRP B 1 191 ? -9 -1.036 9.859 1 84.69 191 TRP B C 1
ATOM 3506 O O . TRP B 1 191 ? -10.031 -1.201 9.203 1 84.69 191 TRP B O 1
ATOM 3516 N N . PRO B 1 192 ? -8.641 -1.791 10.914 1 77.5 192 PRO B N 1
ATOM 3517 C CA . PRO B 1 192 ? -9.633 -2.713 11.477 1 77.5 192 PRO B CA 1
ATOM 3518 C C . PRO B 1 192 ? -10.688 -2.002 12.312 1 77.5 192 PRO B C 1
ATOM 3520 O O . PRO B 1 192 ? -10.461 -0.884 12.781 1 77.5 192 PRO B O 1
ATOM 3523 N N . PRO B 1 193 ? -11.898 -2.633 12.289 1 65.81 193 PRO B N 1
ATOM 3524 C CA . PRO B 1 193 ? -12.883 -2.053 13.211 1 65.81 193 PRO B CA 1
ATOM 3525 C C . PRO B 1 193 ? -12.469 -2.182 14.672 1 65.81 193 PRO B C 1
ATOM 3527 O O . PRO B 1 193 ? -11.594 -2.986 15 1 65.81 193 PRO B O 1
ATOM 3530 N N . ASP B 1 194 ? -12.781 -1.192 15.5 1 60.62 194 ASP B N 1
ATOM 3531 C CA . ASP B 1 194 ? -12.477 -1.207 16.922 1 60.62 194 ASP B CA 1
ATOM 3532 C C . ASP B 1 194 ? -12.859 -2.543 17.562 1 60.62 194 ASP B C 1
ATOM 3534 O O . ASP B 1 194 ? -12.234 -2.982 18.531 1 60.62 194 ASP B O 1
ATOM 3538 N N . ASP B 1 195 ? -13.93 -3.221 17.094 1 59.84 195 ASP B N 1
ATOM 3539 C CA . ASP B 1 195 ? -14.383 -4.449 17.734 1 59.84 195 ASP B CA 1
ATOM 3540 C C . ASP B 1 195 ? -13.867 -5.68 17 1 59.84 195 ASP B C 1
ATOM 3542 O O . ASP B 1 195 ? -13.508 -5.598 15.82 1 59.84 195 ASP B O 1
ATOM 3546 N N . ASN B 1 196 ? -13.445 -6.73 17.672 1 55.03 196 ASN B N 1
ATOM 3547 C CA . ASN B 1 196 ? -12.922 -8.055 17.359 1 55.03 196 ASN B CA 1
ATOM 3548 C C . ASN B 1 196 ? -13.461 -8.578 16.031 1 55.03 196 ASN B C 1
ATOM 3550 O O . ASN B 1 196 ? -13.5 -9.789 15.812 1 55.03 196 ASN B O 1
ATOM 3554 N N . ARG B 1 197 ? -14.055 -7.605 15.273 1 58.59 197 ARG B N 1
ATOM 3555 C CA . ARG B 1 197 ? -14.586 -8.195 14.047 1 58.59 197 ARG B CA 1
ATOM 3556 C C . ARG B 1 197 ? -13.523 -8.219 12.953 1 58.59 197 ARG B C 1
ATOM 3558 O O . ARG B 1 197 ? -12.594 -7.402 12.961 1 58.59 197 ARG B O 1
ATOM 3565 N N . GLN B 1 198 ? -13.516 -9.312 12.203 1 69.12 198 GLN B N 1
ATOM 3566 C CA . GLN B 1 198 ? -12.602 -9.531 11.086 1 69.12 198 GLN B CA 1
ATOM 3567 C C . GLN B 1 198 ? -12.961 -8.648 9.898 1 69.12 198 GLN B C 1
ATOM 3569 O O . GLN B 1 198 ? -12.984 -9.117 8.758 1 69.12 198 GLN B O 1
ATOM 3574 N N . SER B 1 199 ? -13.422 -7.41 10.188 1 79.06 199 SER B N 1
ATOM 3575 C CA . SER B 1 199 ? -13.758 -6.512 9.094 1 79.06 199 SER B CA 1
ATOM 3576 C C . SER B 1 199 ? -12.805 -5.32 9.039 1 79.06 199 SER B C 1
ATOM 3578 O O . SER B 1 199 ? -12.219 -4.945 10.055 1 79.06 199 SER B O 1
ATOM 3580 N N . TYR B 1 200 ? -12.633 -4.902 7.766 1 83.38 200 TYR B N 1
ATOM 3581 C CA . TYR B 1 200 ? -11.727 -3.781 7.531 1 83.38 200 TYR B CA 1
ATOM 3582 C C . TYR B 1 200 ? -12.453 -2.631 6.844 1 83.38 200 TYR B C 1
ATOM 3584 O O . TYR B 1 200 ? -13.539 -2.816 6.285 1 83.38 200 TYR B O 1
ATOM 3592 N N . SER B 1 201 ? -11.93 -1.512 7.082 1 84.19 201 SER B N 1
ATOM 3593 C CA . SER B 1 201 ? -12.461 -0.327 6.414 1 84.19 201 SER B CA 1
ATOM 3594 C C . SER B 1 201 ? -11.344 0.516 5.812 1 84.19 201 SER B C 1
ATOM 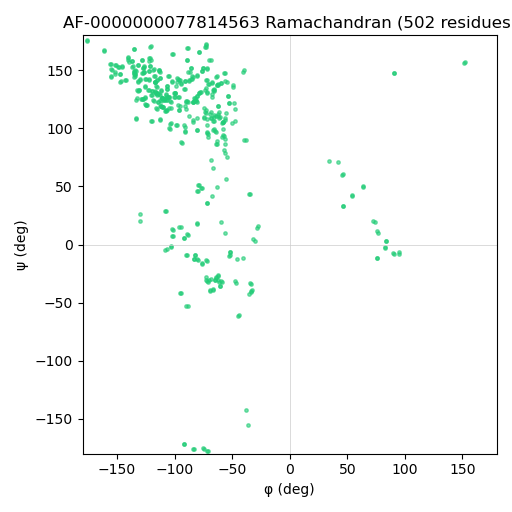3596 O O . SER B 1 201 ? -10.195 0.444 6.262 1 84.19 201 SER B O 1
ATOM 3598 N N . MET B 1 202 ? -11.695 1.245 4.805 1 87.12 202 MET B N 1
ATOM 3599 C CA . MET B 1 202 ? -10.742 2.154 4.176 1 87.12 202 MET B CA 1
ATOM 3600 C C . MET B 1 202 ? -11.453 3.34 3.539 1 87.12 202 MET B C 1
ATOM 3602 O O . MET B 1 202 ? -12.586 3.211 3.078 1 87.12 202 MET B O 1
ATOM 3606 N N . SER B 1 203 ? -10.773 4.441 3.572 1 87.38 203 SER B N 1
ATOM 3607 C CA . SER B 1 203 ? -11.305 5.621 2.898 1 87.38 203 SER B CA 1
ATOM 3608 C C . SER B 1 203 ? -10.391 6.07 1.767 1 87.38 203 SER B C 1
ATOM 3610 O O . SER B 1 203 ? -9.172 5.879 1.83 1 87.38 203 SER B O 1
ATOM 3612 N N . SER B 1 204 ? -10.961 6.539 0.772 1 88.75 204 SER B N 1
ATOM 3613 C CA . SER B 1 204 ? -10.273 7.191 -0.339 1 88.75 204 SER B CA 1
ATOM 3614 C C . SER B 1 204 ? -10.984 8.484 -0.736 1 88.75 204 SER B C 1
ATOM 3616 O O . SER B 1 204 ? -12.203 8.594 -0.614 1 88.75 204 SER B O 1
ATOM 3618 N N . TRP B 1 205 ? -10.141 9.453 -1.173 1 87.75 205 TRP B N 1
ATOM 3619 C CA . TRP B 1 205 ? -10.789 10.711 -1.518 1 87.75 205 TRP B CA 1
ATOM 3620 C C . TRP B 1 205 ? -10.094 11.383 -2.693 1 87.75 205 TRP B C 1
ATOM 3622 O O . TRP B 1 205 ? -8.906 11.148 -2.934 1 87.75 205 TRP B O 1
ATOM 3632 N N . LEU B 1 206 ? -10.875 12.117 -3.346 1 86.62 206 LEU B N 1
ATOM 3633 C CA . LEU B 1 206 ? -10.445 12.891 -4.508 1 86.62 206 LEU B CA 1
ATOM 3634 C C . LEU B 1 206 ? -10.859 14.352 -4.367 1 86.62 206 LEU B C 1
ATOM 3636 O O . LEU B 1 206 ? -12.023 14.648 -4.082 1 86.62 206 LEU B O 1
ATOM 3640 N N . THR B 1 207 ? -9.945 15.227 -4.477 1 84.19 207 THR B N 1
ATOM 3641 C CA . THR B 1 207 ? -10.219 16.656 -4.41 1 84.19 207 THR B CA 1
ATOM 3642 C C . THR B 1 207 ? -10.148 17.281 -5.801 1 84.19 207 THR B C 1
ATOM 3644 O O . THR B 1 207 ? -9.164 17.094 -6.523 1 84.19 207 THR B O 1
ATOM 3647 N N . VAL B 1 208 ? -11.195 17.953 -6.121 1 83.56 208 VAL B N 1
ATOM 3648 C CA . VAL B 1 208 ? -11.273 18.547 -7.449 1 83.56 208 VAL B CA 1
ATOM 3649 C C . VAL B 1 208 ? -11.781 19.984 -7.336 1 83.56 208 VAL B C 1
ATOM 3651 O O . VAL B 1 208 ? -12.195 20.422 -6.262 1 83.56 208 VAL B O 1
ATOM 3654 N N . ASP B 1 209 ? -11.656 20.688 -8.477 1 82.75 209 ASP B N 1
ATOM 3655 C CA . ASP B 1 209 ? -12.211 22.047 -8.531 1 82.75 209 ASP B CA 1
ATOM 3656 C C . ASP B 1 209 ? -13.734 22.016 -8.461 1 82.75 209 ASP B C 1
ATOM 3658 O O . ASP B 1 209 ? -14.375 21.188 -9.102 1 82.75 209 ASP B O 1
ATOM 3662 N N . LYS B 1 210 ? -14.242 22.984 -7.695 1 79.38 210 LYS B N 1
ATOM 3663 C CA . LYS B 1 210 ? -15.695 23.078 -7.547 1 79.38 210 LYS B CA 1
ATOM 3664 C C . LYS B 1 210 ? -16.375 23.266 -8.898 1 79.38 210 LYS B C 1
ATOM 3666 O O . LYS B 1 210 ? -17.5 22.797 -9.109 1 79.38 210 LYS B O 1
ATOM 3671 N N . ASN B 1 211 ? -15.656 23.938 -9.734 1 78.06 211 ASN B N 1
ATOM 3672 C CA . ASN B 1 211 ? -16.234 24.266 -11.031 1 78.06 211 ASN B CA 1
ATOM 3673 C C . ASN B 1 211 ? -15.977 23.172 -12.055 1 78.06 211 ASN B C 1
ATOM 3675 O O . ASN B 1 211 ? -16.266 23.344 -13.242 1 78.06 211 ASN B O 1
ATOM 3679 N N . SER B 1 212 ? -15.453 22.125 -11.477 1 76.38 212 SER B N 1
ATOM 3680 C CA . SER B 1 212 ? -15.25 21.031 -12.406 1 76.38 212 SER B CA 1
ATOM 3681 C C . SER B 1 212 ? -16.578 20.484 -12.93 1 76.38 212 SER B C 1
ATOM 3683 O O . SER B 1 212 ? -17.531 20.344 -12.172 1 76.38 212 SER B O 1
ATOM 3685 N N . ASN B 1 213 ? -16.703 20.281 -14.156 1 76.12 213 ASN B N 1
ATOM 3686 C CA . ASN B 1 213 ? -17.922 19.75 -14.773 1 76.12 213 ASN B CA 1
ATOM 3687 C C . ASN B 1 213 ? -17.828 18.25 -14.969 1 76.12 213 ASN B C 1
ATOM 3689 O O . ASN B 1 213 ? -18.656 17.656 -15.672 1 76.12 213 ASN B O 1
ATOM 3693 N N . LYS B 1 214 ? -16.891 17.734 -14.305 1 78.06 214 LYS B N 1
ATOM 3694 C CA . LYS B 1 214 ? -16.719 16.297 -14.484 1 78.06 214 LYS B CA 1
ATOM 3695 C C . LYS B 1 214 ? -17.406 15.516 -13.359 1 78.06 214 LYS B C 1
ATOM 3697 O O . LYS B 1 214 ? -17.5 16 -12.234 1 78.06 214 LYS B O 1
ATOM 3702 N N . ASN B 1 215 ? -17.969 14.375 -13.828 1 79.25 215 ASN B N 1
ATOM 3703 C CA . ASN B 1 215 ? -18.422 13.406 -12.836 1 79.25 215 ASN B CA 1
ATOM 3704 C C . ASN B 1 215 ? -17.312 12.398 -12.492 1 79.25 215 ASN B C 1
ATOM 3706 O O . ASN B 1 215 ? -16.5 12.047 -13.344 1 79.25 215 ASN B O 1
ATOM 3710 N N . TYR B 1 216 ? -17.344 12.141 -11.211 1 81.69 216 TYR B N 1
ATOM 3711 C CA . TYR B 1 216 ? -16.344 11.18 -10.773 1 81.69 216 TYR B CA 1
ATOM 3712 C C . TYR B 1 216 ? -16.984 9.938 -10.172 1 81.69 216 TYR B C 1
ATOM 3714 O O . TYR B 1 216 ? -18.094 10.008 -9.648 1 81.69 216 TYR B O 1
ATOM 3722 N N . ARG B 1 217 ? -16.25 8.883 -10.344 1 83 217 ARG B N 1
ATOM 3723 C CA . ARG B 1 217 ? -16.703 7.602 -9.812 1 83 217 ARG B CA 1
ATOM 3724 C C . ARG B 1 217 ? -15.594 6.91 -9.039 1 83 217 ARG B C 1
ATOM 3726 O O . ARG B 1 217 ? -14.438 6.91 -9.469 1 83 217 ARG B O 1
ATOM 3733 N N . CYS B 1 218 ? -16.047 6.461 -7.836 1 85.88 218 CYS B N 1
ATOM 3734 C CA . CYS B 1 218 ? -15.164 5.598 -7.066 1 85.88 218 CYS B CA 1
ATOM 3735 C C . CYS B 1 218 ? -15.555 4.133 -7.223 1 85.88 218 CYS B C 1
ATOM 3737 O O . CYS B 1 218 ? -16.734 3.785 -7.09 1 85.88 218 CYS B O 1
ATOM 3739 N N . SER B 1 219 ? -14.609 3.346 -7.594 1 82.81 219 SER B N 1
ATOM 3740 C CA . SER B 1 219 ? -14.828 1.911 -7.746 1 82.81 219 SER B CA 1
ATOM 3741 C C . SER B 1 219 ? -13.797 1.11 -6.949 1 82.81 219 SER B C 1
ATOM 3743 O O . SER B 1 219 ? -12.711 1.607 -6.648 1 82.81 219 SER B O 1
ATOM 3745 N N . TYR B 1 220 ? -14.297 -0.092 -6.488 1 84 220 TYR B N 1
ATOM 3746 C CA . TYR B 1 220 ? -13.32 -0.914 -5.781 1 84 220 TYR B CA 1
ATOM 3747 C C . TYR B 1 220 ? -13.406 -2.369 -6.23 1 84 220 TYR B C 1
ATOM 3749 O O . TYR B 1 220 ? -14.438 -2.807 -6.742 1 84 220 TYR B O 1
ATOM 3757 N N . GLN B 1 221 ? -12.289 -2.992 -6.223 1 83.5 221 GLN B N 1
ATOM 3758 C CA . GLN B 1 221 ? -12.188 -4.43 -6.441 1 83.5 221 GLN B CA 1
ATOM 3759 C C . GLN B 1 221 ? -11.867 -5.164 -5.141 1 83.5 221 GLN B C 1
ATOM 3761 O O . GLN B 1 221 ? -10.945 -4.777 -4.418 1 83.5 221 GLN B O 1
ATOM 3766 N N . HIS B 1 222 ? -12.703 -6.164 -4.727 1 84.31 222 HIS B N 1
ATOM 3767 C CA . HIS B 1 222 ? -12.516 -7.008 -3.553 1 84.31 222 HIS B CA 1
ATOM 3768 C C . HIS B 1 222 ? -12.914 -8.453 -3.844 1 84.31 222 HIS B C 1
ATOM 3770 O O . HIS B 1 222 ? -13.562 -8.727 -4.859 1 84.31 222 HIS B O 1
ATOM 3776 N N . GLU B 1 223 ? -12.438 -9.43 -3.008 1 80.06 223 GLU B N 1
ATOM 3777 C CA . GLU B 1 223 ? -12.672 -10.852 -3.244 1 80.06 223 GLU B CA 1
ATOM 3778 C C . GLU B 1 223 ? -14.125 -11.117 -3.635 1 80.06 223 GLU B C 1
ATOM 3780 O O . GLU B 1 223 ? -14.391 -11.883 -4.566 1 80.06 223 GLU B O 1
ATOM 3785 N N . LYS B 1 224 ? -15.117 -10.805 -2.754 1 62 224 LYS B N 1
ATOM 3786 C CA . LYS B 1 224 ? -16.516 -11.148 -3.016 1 62 224 LYS B CA 1
ATOM 3787 C C . LYS B 1 224 ? -17.016 -10.461 -4.273 1 62 224 LYS B C 1
ATOM 3789 O O . LYS B 1 224 ? -17.984 -10.922 -4.902 1 62 224 LYS B O 1
ATOM 3794 N N . ASP B 1 225 ? -16.516 -9.367 -4.48 1 55.34 225 ASP B N 1
ATOM 3795 C CA . ASP B 1 225 ? -17.062 -8.664 -5.633 1 55.34 225 ASP B CA 1
ATOM 3796 C C . ASP B 1 225 ? -16.453 -9.172 -6.934 1 55.34 225 ASP B C 1
ATOM 3798 O O . ASP B 1 225 ? -15.758 -8.43 -7.633 1 55.34 225 ASP B O 1
ATOM 3802 N N . THR B 1 226 ? -15.891 -10.312 -6.832 1 48.5 226 THR B N 1
ATOM 3803 C CA . THR B 1 226 ? -15.297 -10.836 -8.055 1 48.5 226 THR B CA 1
ATOM 3804 C C . THR B 1 226 ? -16.109 -10.398 -9.273 1 48.5 226 THR B C 1
ATOM 3806 O O . THR B 1 226 ? -15.633 -10.5 -10.406 1 48.5 226 THR B O 1
ATOM 3809 N N . GLY B 1 227 ? -17.469 -10.43 -9.125 1 40.09 227 GLY B N 1
ATOM 3810 C CA . GLY B 1 227 ? -18.094 -9.93 -10.336 1 40.09 227 GLY B CA 1
ATOM 3811 C C . GLY B 1 227 ? -17.859 -8.445 -10.555 1 40.09 227 GLY B C 1
ATOM 3812 O O . GLY B 1 227 ? -17.312 -7.762 -9.695 1 40.09 227 GLY B O 1
ATOM 3813 N N . SER B 1 228 ? -18.016 -7.984 -11.922 1 39.34 228 SER B N 1
ATOM 3814 C CA . SER B 1 228 ? -18.062 -6.617 -12.43 1 39.34 228 SER B CA 1
ATOM 3815 C C . SER B 1 228 ? -18.656 -5.66 -11.398 1 39.34 228 SER B C 1
ATOM 3817 O O . SER B 1 228 ? -19.109 -4.57 -11.75 1 39.34 228 SER B O 1
ATOM 3819 N N . ASN B 1 229 ? -18.938 -6.23 -10.266 1 40.84 229 ASN B N 1
ATOM 3820 C CA . ASN B 1 229 ? -19.734 -5.246 -9.539 1 40.84 229 ASN B CA 1
ATOM 3821 C C . ASN B 1 229 ? -18.859 -4.125 -8.977 1 40.84 229 ASN B C 1
ATOM 3823 O O . ASN B 1 229 ? -18.391 -4.207 -7.836 1 40.84 229 ASN B O 1
ATOM 3827 N N . GLU B 1 230 ? -18.141 -3.688 -9.773 1 51.34 230 GLU B N 1
ATOM 3828 C CA . GLU B 1 230 ? -17.641 -2.334 -9.523 1 51.34 230 GLU B CA 1
ATOM 3829 C C . GLU B 1 230 ? -18.75 -1.448 -8.945 1 51.34 230 GLU B C 1
ATOM 3831 O O . GLU B 1 230 ? -19.844 -1.386 -9.484 1 51.34 230 GLU B O 1
ATOM 3836 N N . ARG B 1 231 ? -18.875 -1.427 -7.613 1 51.78 231 ARG B N 1
ATOM 3837 C CA . ARG B 1 231 ? -19.812 -0.394 -7.199 1 51.78 231 ARG B CA 1
ATOM 3838 C C . ARG B 1 231 ? -19.281 0.998 -7.52 1 51.78 231 ARG B C 1
ATOM 3840 O O . ARG B 1 231 ? -18.156 1.327 -7.168 1 51.78 231 ARG B O 1
ATOM 3847 N N . LYS B 1 232 ? -19.938 1.528 -8.57 1 52.25 232 LYS B N 1
ATOM 3848 C CA . LYS B 1 232 ? -19.641 2.873 -9.055 1 52.25 232 LYS B CA 1
ATOM 3849 C C . LYS B 1 232 ? -20.406 3.926 -8.25 1 52.25 232 LYS B C 1
ATOM 3851 O O . LYS B 1 232 ? -21.594 3.762 -7.973 1 52.25 232 LYS B O 1
ATOM 3856 N N . CYS B 1 233 ? -19.672 4.574 -7.43 1 50.5 233 CYS B N 1
ATOM 3857 C CA . CYS B 1 233 ? -20.281 5.738 -6.801 1 50.5 233 CYS B CA 1
ATOM 3858 C C . CYS B 1 233 ? -20.031 6.996 -7.621 1 50.5 233 CYS B C 1
ATOM 3860 O O . CYS B 1 233 ? -18.875 7.352 -7.879 1 50.5 233 CYS B O 1
ATOM 3862 N N . TRP B 1 234 ? -21.109 7.352 -8.367 1 47.75 234 TRP B N 1
ATOM 3863 C CA . TRP B 1 234 ? -21 8.578 -9.156 1 47.75 234 TRP B CA 1
ATOM 3864 C C . TRP B 1 234 ? -21.094 9.805 -8.258 1 47.75 234 TRP B C 1
ATOM 3866 O O . TRP B 1 234 ? -21.922 9.859 -7.34 1 47.75 234 TRP B O 1
ATOM 3876 N N . LEU B 1 235 ? -19.969 10.422 -8.133 1 53.5 235 LEU B N 1
ATOM 3877 C CA . LEU B 1 235 ? -19.953 11.68 -7.395 1 53.5 235 LEU B CA 1
ATOM 3878 C C . LEU B 1 235 ? -20.125 12.859 -8.344 1 53.5 235 LEU B C 1
ATOM 3880 O O . LEU B 1 235 ? -19.375 12.992 -9.312 1 53.5 235 LEU B O 1
ATOM 3884 N N . ARG B 1 236 ? -21.453 13.172 -8.586 1 44.38 236 ARG B N 1
ATOM 3885 C CA . ARG B 1 236 ? -21.641 14.383 -9.375 1 44.38 236 ARG B CA 1
ATOM 3886 C C . ARG B 1 236 ? -21.094 15.609 -8.648 1 44.38 236 ARG B C 1
ATOM 3888 O O . ARG B 1 236 ? -21.328 15.781 -7.453 1 44.38 236 ARG B O 1
ATOM 3895 N N . SER B 1 237 ? -20.078 16.094 -9.172 1 44.31 237 SER B N 1
ATOM 3896 C CA . SER B 1 237 ? -19.688 17.391 -8.656 1 44.31 237 SER B CA 1
ATOM 3897 C C . SER B 1 237 ? -20.859 18.375 -8.68 1 44.31 237 SER B C 1
ATOM 3899 O O . SER B 1 237 ? -20.688 19.562 -8.383 1 44.31 237 SER B O 1
ATOM 3901 N N . SER B 1 238 ? -22.094 18.266 -9.18 1 37.69 238 SER B N 1
ATOM 3902 C CA . SER B 1 238 ? -23.047 19.359 -9.203 1 37.69 238 SER B CA 1
ATOM 3903 C C . SER B 1 238 ? -23.547 19.672 -7.797 1 37.69 238 SER B C 1
ATOM 3905 O O . SER B 1 238 ? -23.656 18.781 -6.953 1 37.69 238 SER B O 1
ATOM 3907 N N . THR B 1 239 ? -23.719 21.016 -7.293 1 35.22 239 THR B N 1
ATOM 3908 C CA . THR B 1 239 ? -24.547 21.688 -6.297 1 35.22 239 THR B CA 1
ATOM 3909 C C . THR B 1 239 ? -25.922 21.047 -6.203 1 35.22 239 THR B C 1
ATOM 3911 O O . THR B 1 239 ? -26.734 21.422 -5.363 1 35.22 239 THR B O 1
ATOM 3914 N N . SER B 1 240 ? -26.75 20.562 -7.148 1 31.22 240 SER B N 1
ATOM 3915 C CA . SER B 1 240 ? -28.109 20.188 -6.816 1 31.22 240 SER B CA 1
ATOM 3916 C C . SER B 1 240 ? -28.141 18.938 -5.941 1 31.22 240 SER B C 1
ATOM 3918 O O . SER B 1 240 ? -27.547 17.922 -6.289 1 31.22 240 SER B O 1
ATOM 3920 N N . VAL B 1 241 ? -28.562 18.984 -4.621 1 29.56 241 VAL B N 1
ATOM 3921 C CA . VAL B 1 241 ? -28.891 18.25 -3.396 1 29.56 241 VAL B CA 1
ATOM 3922 C C . VAL B 1 241 ? -29.656 16.984 -3.738 1 29.56 241 VAL B C 1
ATOM 3924 O O . VAL B 1 241 ? -30.156 16.297 -2.846 1 29.56 241 VAL B O 1
ATOM 3927 N N . ASN B 1 242 ? -30.203 16.594 -4.867 1 28.69 242 ASN B N 1
ATOM 3928 C CA . ASN B 1 242 ? -31.109 15.469 -4.66 1 28.69 242 ASN B CA 1
ATOM 3929 C C . A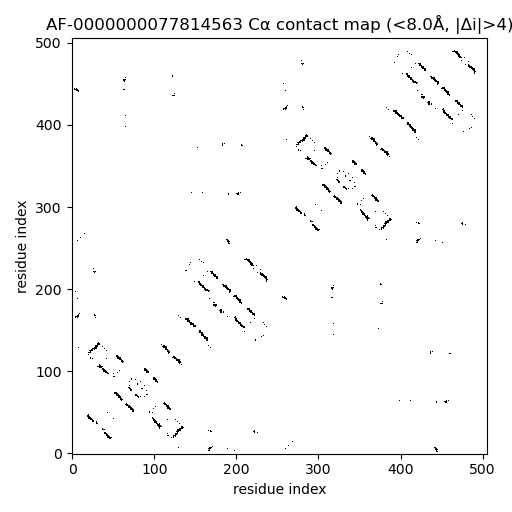SN B 1 242 ? -30.359 14.18 -4.328 1 28.69 242 ASN B C 1
ATOM 3931 O O . ASN B 1 242 ? -29.594 13.672 -5.156 1 28.69 242 ASN B O 1
ATOM 3935 N N . GLN B 1 243 ? -30.172 13.898 -3.053 1 27.86 243 GLN B N 1
ATOM 3936 C CA . GLN B 1 243 ? -29.609 12.742 -2.365 1 27.86 243 GLN B CA 1
ATOM 3937 C C . GLN B 1 243 ? -30.344 11.461 -2.77 1 27.86 243 GLN B C 1
ATOM 3939 O O . GLN B 1 243 ? -30.391 10.508 -1.995 1 27.86 243 GLN B O 1
ATOM 3944 N N . ARG B 1 244 ? -31.297 11.188 -3.771 1 26.81 244 ARG B N 1
ATOM 3945 C CA . ARG B 1 244 ? -31.969 9.898 -3.7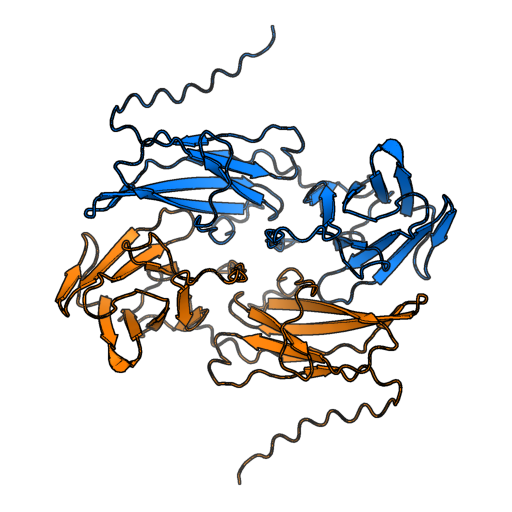13 1 26.81 244 ARG B CA 1
ATOM 3946 C C . ARG B 1 244 ? -31 8.75 -4 1 26.81 244 ARG B C 1
ATOM 3948 O O . ARG B 1 244 ? -30.781 8.398 -5.16 1 26.81 244 ARG B O 1
ATOM 3955 N N . ASN B 1 245 ? -29.844 8.57 -3.631 1 30.58 245 ASN B N 1
ATOM 3956 C CA . ASN B 1 245 ? -29.266 7.34 -4.168 1 30.58 245 ASN B CA 1
ATOM 3957 C C . ASN B 1 245 ? -29.953 6.102 -3.598 1 30.58 245 ASN B C 1
ATOM 3959 O O . ASN B 1 245 ? -29.672 5.699 -2.467 1 30.58 245 ASN B O 1
ATOM 3963 N N . SER B 1 246 ? -31.375 5.805 -3.895 1 27.2 246 SER B N 1
ATOM 3964 C CA . SER B 1 246 ? -32.031 4.52 -3.676 1 27.2 246 SER B CA 1
ATOM 3965 C C . SER B 1 246 ? -31.344 3.406 -4.453 1 27.2 246 SER B C 1
ATOM 3967 O O . SER B 1 246 ? -31.188 3.494 -5.676 1 27.2 246 SER B O 1
ATOM 3969 N N . THR B 1 247 ? -30.484 2.713 -4.031 1 31.45 247 THR B N 1
ATOM 3970 C CA . THR B 1 247 ? -30.219 1.402 -4.617 1 31.45 247 THR B CA 1
ATOM 3971 C C . THR B 1 247 ? -31.484 0.534 -4.57 1 31.45 247 THR B C 1
ATOM 3973 O O . THR B 1 247 ? -31.969 0.195 -3.49 1 31.45 247 THR B O 1
ATOM 3976 N N . GLU B 1 248 ? -32.469 0.709 -5.559 1 26.53 248 GLU B N 1
ATOM 3977 C CA . GLU B 1 248 ? -33.406 -0.366 -5.871 1 26.53 248 GLU B CA 1
ATOM 3978 C C . GLU B 1 248 ? -32.688 -1.638 -6.281 1 26.53 248 GLU B C 1
ATOM 3980 O O . GLU B 1 248 ? -31.922 -1.635 -7.254 1 26.53 248 GLU B O 1
ATOM 3985 N N . VAL B 1 249 ? -32.438 -2.529 -5.332 1 29.05 249 VAL B N 1
ATOM 3986 C CA . VAL B 1 249 ? -32.281 -3.971 -5.48 1 29.05 249 VAL B CA 1
ATOM 3987 C C . VAL B 1 249 ? -33.5 -4.559 -6.172 1 29.05 249 VAL B C 1
ATOM 3989 O O . VAL B 1 249 ? -34.625 -4.496 -5.641 1 29.05 249 VAL B O 1
ATOM 3992 N N . ASN B 1 250 ? -33.719 -4.426 -7.504 1 24.22 250 ASN B N 1
ATOM 3993 C CA . ASN B 1 250 ? -34.719 -5.297 -8.117 1 24.22 250 ASN B CA 1
ATOM 3994 C C . ASN B 1 250 ? -34.406 -6.77 -7.859 1 24.22 250 ASN B C 1
ATOM 3996 O O . ASN B 1 250 ? -33.375 -7.277 -8.297 1 24.22 250 ASN B O 1
ATOM 4000 N N . GLY B 1 251 ? -34.938 -7.344 -6.75 1 21.02 251 GLY B N 1
ATOM 4001 C CA . GLY B 1 251 ? -35.25 -8.734 -6.48 1 21.02 251 GLY B CA 1
ATOM 4002 C C . GLY B 1 251 ? -36.062 -9.375 -7.586 1 21.02 251 GLY B C 1
ATOM 4003 O O . GLY B 1 251 ? -37.062 -8.812 -8.039 1 21.02 251 GLY B O 1
ATOM 4004 N N . ALA B 1 252 ? -35.562 -10.25 -8.508 1 21 252 ALA B N 1
ATOM 4005 C CA . ALA B 1 252 ? -36.469 -11.211 -9.164 1 21 252 ALA B CA 1
ATOM 4006 C C . ALA B 1 252 ? -37.344 -11.922 -8.148 1 21 252 ALA B C 1
ATOM 4008 O O . ALA B 1 252 ? -36.875 -12.32 -7.082 1 21 252 ALA B O 1
ATOM 4009 N N . LEU B 1 253 ? -38.719 -11.727 -8.398 1 20.44 253 LEU B N 1
ATOM 4010 C CA . LEU B 1 253 ? -39.688 -12.781 -8.117 1 20.44 253 LEU B CA 1
ATOM 4011 C C . LEU B 1 253 ? -39.344 -14.047 -8.891 1 20.44 253 LEU B C 1
ATOM 4013 O O . LEU B 1 253 ? -39 -13.992 -10.07 1 20.44 253 LEU B O 1
#

Radius of gyration: 23.57 Å; Cα contacts (8 Å, |Δi|>4): 1186; chains: 2; bounding box: 75×68×54 Å